Protein AF-A0A8C3ANF5-F1 (afdb_monomer_lite)

Structure (mmCIF, N/CA/C/O backbone):
data_AF-A0A8C3ANF5-F1
#
_entry.id   AF-A0A8C3ANF5-F1
#
loop_
_atom_site.group_PDB
_atom_site.id
_atom_site.type_symbol
_atom_site.label_atom_id
_atom_site.label_alt_id
_atom_site.label_comp_id
_atom_site.label_asym_id
_atom_site.label_entity_id
_atom_site.label_seq_id
_atom_site.pdbx_PDB_ins_code
_atom_site.Cartn_x
_atom_site.Cartn_y
_atom_site.Cartn_z
_atom_site.occupancy
_atom_site.B_iso_or_equiv
_atom_site.auth_seq_id
_atom_site.auth_comp_id
_atom_site.auth_asym_id
_atom_site.auth_atom_id
_atom_site.pdbx_PDB_model_num
ATOM 1 N N . MET A 1 1 ? 121.472 20.350 -189.461 1.00 56.19 1 MET A N 1
ATOM 2 C CA . MET A 1 1 ? 121.684 20.104 -188.014 1.00 56.19 1 MET A CA 1
ATOM 3 C C . MET A 1 1 ? 120.841 21.019 -187.116 1.00 56.19 1 MET A C 1
ATOM 5 O O . MET A 1 1 ? 120.462 20.575 -186.044 1.00 56.19 1 MET A O 1
ATOM 9 N N . GLU A 1 2 ? 120.463 22.236 -187.531 1.00 55.78 2 GLU A N 1
ATOM 10 C CA . GLU A 1 2 ? 119.740 23.195 -186.662 1.00 55.78 2 GLU A CA 1
ATOM 11 C C . GLU A 1 2 ? 118.331 22.768 -186.196 1.00 55.78 2 GLU A C 1
ATOM 13 O O . GLU A 1 2 ? 117.902 23.156 -185.111 1.00 55.78 2 GLU A O 1
ATOM 18 N N . LEU A 1 3 ? 117.608 21.946 -186.970 1.00 59.47 3 LEU A N 1
ATOM 19 C CA . LEU A 1 3 ? 116.256 21.494 -186.599 1.00 59.47 3 LEU A CA 1
ATOM 20 C C . LEU A 1 3 ? 116.240 20.600 -185.345 1.00 59.47 3 LEU A C 1
ATOM 22 O O . LEU A 1 3 ? 115.313 20.700 -184.546 1.00 59.47 3 LEU A O 1
ATOM 26 N N . SER A 1 4 ? 117.285 19.795 -185.121 1.00 59.31 4 SER A N 1
ATOM 27 C CA . SER A 1 4 ? 117.349 18.870 -183.977 1.00 59.31 4 SER A CA 1
ATOM 28 C C . SER A 1 4 ? 117.428 19.599 -182.632 1.00 59.31 4 SER A C 1
ATOM 30 O O . SER A 1 4 ? 116.865 19.135 -181.646 1.00 59.31 4 SER A O 1
ATOM 32 N N . VAL A 1 5 ? 118.092 20.760 -182.594 1.00 64.62 5 VAL A N 1
ATOM 33 C CA . VAL A 1 5 ? 118.236 21.573 -181.374 1.00 64.62 5 VAL A CA 1
ATOM 34 C C . VAL A 1 5 ? 116.909 22.243 -181.005 1.00 64.62 5 VAL A C 1
ATOM 36 O O . VAL A 1 5 ? 116.589 22.374 -179.826 1.00 64.62 5 VAL A O 1
ATOM 39 N N . ARG A 1 6 ? 116.095 22.626 -182.001 1.00 62.84 6 ARG A N 1
ATOM 40 C CA . ARG A 1 6 ? 114.767 23.216 -181.761 1.00 62.84 6 ARG A CA 1
ATOM 41 C C . ARG A 1 6 ? 113.741 22.197 -181.258 1.00 62.84 6 ARG A C 1
ATOM 43 O O . ARG A 1 6 ? 112.912 22.578 -180.439 1.00 62.84 6 ARG A O 1
ATOM 50 N N . CYS A 1 7 ? 113.808 20.937 -181.698 1.00 65.25 7 CYS A N 1
ATOM 51 C CA . CYS A 1 7 ? 112.965 19.865 -181.154 1.00 65.25 7 CYS A CA 1
ATOM 52 C C . CYS A 1 7 ? 113.294 19.589 -179.682 1.00 65.25 7 CYS A C 1
ATOM 54 O O . CYS A 1 7 ? 112.408 19.738 -178.844 1.00 65.25 7 CYS A O 1
ATOM 56 N N . ALA A 1 8 ? 114.569 19.343 -179.357 1.00 70.12 8 ALA A N 1
ATOM 57 C CA . ALA A 1 8 ? 114.999 19.086 -177.980 1.00 70.12 8 ALA A CA 1
ATOM 58 C C . ALA A 1 8 ? 114.620 20.231 -177.021 1.00 70.12 8 ALA A C 1
ATOM 60 O O . ALA A 1 8 ? 114.101 19.991 -175.940 1.00 70.12 8 ALA A O 1
ATOM 61 N N . HIS A 1 9 ? 114.785 21.496 -177.432 1.00 72.00 9 HIS A N 1
ATOM 62 C CA . HIS A 1 9 ? 114.394 22.647 -176.604 1.00 72.00 9 HIS A CA 1
ATOM 63 C C . HIS A 1 9 ? 112.866 22.828 -176.469 1.00 72.00 9 HIS A C 1
ATOM 65 O O . HIS A 1 9 ? 112.394 23.510 -175.556 1.00 72.00 9 HIS A O 1
ATOM 71 N N . GLY A 1 10 ? 112.086 22.241 -177.382 1.00 70.12 10 GLY A N 1
ATOM 72 C CA . GLY A 1 10 ? 110.632 22.135 -177.276 1.00 70.12 10 GLY A CA 1
ATOM 73 C C . GLY A 1 10 ? 110.209 21.059 -176.276 1.00 70.12 10 GLY A C 1
ATOM 74 O O . GLY A 1 10 ? 109.346 21.325 -175.444 1.00 70.12 10 GLY A O 1
ATOM 75 N N . GLU A 1 11 ? 110.854 19.893 -176.320 1.00 73.50 11 GLU A N 1
ATOM 76 C CA . GLU A 1 11 ? 110.636 18.759 -175.410 1.00 73.50 11 GLU A CA 1
ATOM 77 C C . GLU A 1 11 ? 110.994 19.133 -173.962 1.00 73.50 11 GLU A C 1
ATOM 79 O O . GLU A 1 11 ? 110.136 19.046 -173.087 1.00 73.50 11 GLU A O 1
ATOM 84 N N . ASP A 1 12 ? 112.175 19.719 -173.735 1.00 77.62 12 ASP A N 1
ATOM 85 C CA . ASP A 1 12 ? 112.632 20.256 -172.439 1.00 77.62 12 ASP A CA 1
ATOM 86 C C . ASP A 1 12 ? 111.627 21.245 -171.816 1.00 77.62 12 ASP A C 1
ATOM 88 O O . ASP A 1 12 ? 111.427 21.311 -170.602 1.00 77.62 12 ASP A O 1
ATOM 92 N N . ARG A 1 13 ? 110.992 22.067 -172.660 1.00 79.88 13 ARG A N 1
ATOM 93 C CA . ARG A 1 13 ? 109.982 23.045 -172.241 1.00 79.88 13 ARG A CA 1
ATOM 94 C C . ARG A 1 13 ? 108.633 22.382 -171.957 1.00 79.88 13 ARG A C 1
ATOM 96 O O . ARG A 1 13 ? 107.898 22.881 -171.107 1.00 79.88 13 ARG A O 1
ATOM 103 N N . LEU A 1 14 ? 108.309 21.290 -172.645 1.00 77.88 14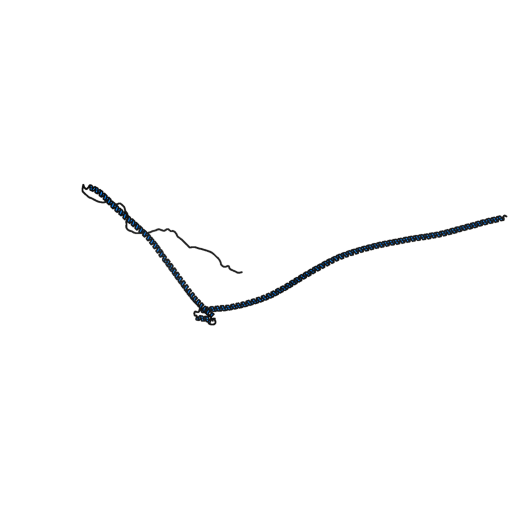 LEU A N 1
ATOM 104 C CA . LEU A 1 14 ? 107.085 20.519 -172.448 1.00 77.88 14 LEU A CA 1
ATOM 105 C C . LEU A 1 14 ? 107.170 19.698 -171.151 1.00 77.88 14 LEU A C 1
ATOM 107 O O . LEU A 1 14 ? 106.240 19.770 -170.352 1.00 77.88 14 LEU A O 1
ATOM 111 N N . GLU A 1 15 ? 108.306 19.051 -170.868 1.00 78.75 15 GLU A N 1
ATOM 112 C CA . GLU A 1 15 ? 108.556 18.376 -169.583 1.00 78.75 15 GLU A CA 1
ATOM 113 C C . GLU A 1 15 ? 108.489 19.353 -168.403 1.00 78.75 15 GLU A C 1
ATOM 115 O O . GLU A 1 15 ? 107.783 19.097 -167.429 1.00 78.75 15 GLU A O 1
ATOM 120 N N . ARG A 1 16 ? 109.139 20.525 -168.490 1.00 79.25 16 ARG A N 1
ATOM 121 C CA . ARG A 1 16 ? 109.048 21.549 -167.428 1.00 79.25 16 ARG A CA 1
ATOM 122 C C . ARG A 1 16 ? 107.612 22.023 -167.193 1.00 79.25 16 ARG A C 1
ATOM 124 O O . ARG A 1 16 ? 107.227 22.233 -166.044 1.00 79.25 16 ARG A O 1
ATOM 131 N N . LEU A 1 17 ? 106.815 22.174 -168.254 1.00 79.00 17 LEU A N 1
ATOM 132 C CA . LEU A 1 17 ? 105.393 22.514 -168.140 1.00 79.00 17 LEU A CA 1
ATOM 133 C C . LEU A 1 17 ? 104.558 21.354 -167.575 1.00 79.00 17 LEU A C 1
ATOM 135 O O . LEU A 1 17 ? 103.615 21.612 -166.834 1.00 79.00 17 LEU A O 1
ATOM 139 N N . GLN A 1 18 ? 104.906 20.096 -167.861 1.00 79.19 18 GLN A N 1
ATOM 140 C CA . GLN A 1 18 ? 104.277 18.926 -167.241 1.00 79.19 18 GLN A CA 1
ATOM 141 C C . GLN A 1 18 ? 104.601 18.827 -165.748 1.00 79.19 18 GLN A C 1
ATOM 143 O O . GLN A 1 18 ? 103.682 18.637 -164.958 1.00 79.19 18 GLN A O 1
ATOM 148 N N . VAL A 1 19 ? 105.853 19.038 -165.332 1.00 83.44 19 VAL A N 1
ATOM 149 C CA . VAL A 1 19 ? 106.221 19.079 -163.904 1.00 83.44 19 VAL A CA 1
ATOM 150 C C . VAL A 1 19 ? 105.472 20.207 -163.189 1.00 83.44 19 VAL A C 1
ATOM 152 O O . VAL A 1 19 ? 104.836 19.960 -162.171 1.00 83.44 19 VAL A O 1
ATOM 155 N N . GLN A 1 20 ? 105.427 21.416 -163.764 1.00 81.56 20 GLN A N 1
ATOM 156 C CA . GLN A 1 20 ? 104.630 22.520 -163.212 1.00 81.56 20 GLN A CA 1
ATOM 157 C C . GLN A 1 20 ? 103.124 22.205 -163.157 1.00 81.56 20 GLN A C 1
ATOM 159 O O . GLN A 1 20 ? 102.442 22.622 -162.219 1.00 81.56 20 GLN A O 1
ATOM 164 N N . LEU A 1 21 ? 102.586 21.460 -164.127 1.00 83.81 21 LEU A N 1
ATOM 165 C CA . LEU A 1 21 ? 101.193 21.010 -164.118 1.00 83.81 21 LEU A CA 1
ATOM 166 C C . LEU A 1 21 ? 100.930 19.983 -163.004 1.00 83.81 21 LEU A C 1
ATOM 168 O O . LEU A 1 21 ? 99.916 20.084 -162.318 1.00 83.81 21 LEU A O 1
ATOM 172 N N . GLU A 1 22 ? 101.824 19.017 -162.792 1.00 84.69 22 GLU A N 1
ATOM 173 C CA . GLU A 1 22 ? 101.679 18.029 -161.716 1.00 84.69 22 GLU A CA 1
ATOM 174 C C . GLU A 1 22 ? 101.904 18.641 -160.328 1.00 84.69 22 GLU A C 1
ATOM 176 O O . GLU A 1 22 ? 101.149 18.343 -159.404 1.00 84.69 22 GLU A O 1
ATOM 181 N N . ASP A 1 23 ? 102.854 19.564 -160.171 1.00 84.88 23 ASP A N 1
ATOM 182 C CA . ASP A 1 23 ? 103.065 20.278 -158.908 1.00 84.88 23 ASP A CA 1
ATOM 183 C C . ASP A 1 23 ? 101.889 21.209 -158.576 1.00 84.88 23 ASP A C 1
ATOM 185 O O . ASP A 1 23 ? 101.483 21.301 -157.418 1.00 84.88 23 ASP A O 1
ATOM 189 N N . THR A 1 24 ? 101.267 21.852 -159.573 1.00 83.50 24 THR A N 1
ATOM 190 C CA . THR A 1 24 ? 100.047 22.652 -159.348 1.00 83.50 24 THR A CA 1
ATOM 191 C C . THR A 1 24 ? 98.808 21.792 -159.090 1.00 83.50 24 THR A C 1
ATOM 193 O O . THR A 1 24 ? 97.975 22.182 -158.269 1.00 83.50 24 THR A O 1
ATOM 196 N N . LYS A 1 25 ? 98.688 20.602 -159.702 1.00 84.81 25 LYS A N 1
ATOM 197 C CA . LYS A 1 25 ? 97.658 19.607 -159.341 1.00 84.81 25 LYS A CA 1
ATOM 198 C C . LYS A 1 25 ? 97.822 19.127 -157.901 1.00 84.81 25 LYS A C 1
ATOM 200 O O . LYS A 1 25 ? 96.850 19.198 -157.152 1.00 84.81 25 LYS A O 1
ATOM 205 N N . LYS A 1 26 ? 99.039 18.742 -157.498 1.00 86.81 26 LYS A N 1
ATOM 206 C CA . LYS A 1 26 ? 99.362 18.342 -156.120 1.00 86.81 26 LYS A CA 1
ATOM 207 C C . LYS A 1 26 ? 99.099 19.466 -155.131 1.00 86.81 26 LYS A C 1
ATOM 209 O O . LYS A 1 26 ? 98.383 19.251 -154.170 1.00 86.81 26 LYS A O 1
ATOM 214 N N . ALA A 1 27 ? 99.579 20.685 -155.386 1.00 86.00 27 ALA A N 1
ATOM 215 C CA . ALA A 1 27 ? 99.330 21.831 -154.508 1.00 86.00 27 ALA A CA 1
ATOM 216 C C . ALA A 1 27 ? 97.828 22.144 -154.354 1.00 86.00 27 ALA A C 1
ATOM 218 O O . ALA A 1 27 ? 97.378 22.532 -153.274 1.00 86.00 27 ALA A O 1
ATOM 219 N N . ARG A 1 28 ? 97.036 21.944 -155.417 1.00 87.69 28 ARG A N 1
ATOM 220 C CA . ARG A 1 28 ? 95.570 22.026 -155.379 1.00 87.69 28 ARG A CA 1
ATOM 221 C C . ARG A 1 28 ? 94.959 20.883 -154.562 1.00 87.69 28 ARG A C 1
ATOM 223 O O . ARG A 1 28 ? 94.043 21.145 -153.791 1.00 87.69 28 ARG A O 1
ATOM 230 N N . GLU A 1 29 ? 95.426 19.651 -154.730 1.00 86.88 29 GLU A N 1
ATOM 231 C CA . GLU A 1 29 ? 94.968 18.478 -153.971 1.00 86.88 29 GLU A CA 1
ATOM 232 C C . GLU A 1 29 ? 95.288 18.627 -152.479 1.00 86.88 29 GLU A C 1
ATOM 234 O O . GLU A 1 29 ? 94.365 18.602 -151.675 1.00 86.88 29 GLU A O 1
ATOM 239 N N . ASP A 1 30 ? 96.523 18.977 -152.125 1.00 85.31 30 ASP A N 1
ATOM 240 C CA . ASP A 1 30 ? 96.958 19.391 -150.786 1.00 85.31 30 ASP A CA 1
ATOM 241 C C . ASP A 1 30 ? 96.061 20.482 -150.176 1.00 85.31 30 ASP A C 1
ATOM 243 O O . ASP A 1 30 ? 95.726 20.441 -148.991 1.00 85.31 30 ASP A O 1
ATOM 247 N N . ALA A 1 31 ? 95.701 21.504 -150.960 1.00 85.06 31 ALA A N 1
ATOM 248 C CA . ALA A 1 31 ? 94.830 22.585 -150.506 1.00 85.06 31 ALA A CA 1
ATOM 249 C C . ALA A 1 31 ? 93.384 22.105 -150.294 1.00 85.06 31 ALA A C 1
ATOM 251 O O . ALA A 1 31 ? 92.736 22.528 -149.335 1.00 85.06 31 ALA A O 1
ATOM 252 N N . TYR A 1 32 ? 92.891 21.198 -151.143 1.00 87.19 32 TYR A N 1
ATOM 253 C CA . TYR A 1 32 ? 91.593 20.547 -150.974 1.00 87.19 32 TYR A CA 1
ATOM 254 C C . TYR A 1 32 ? 91.574 19.613 -149.763 1.00 87.19 32 TYR A C 1
ATOM 256 O O . TYR A 1 32 ? 90.616 19.661 -148.996 1.00 87.19 32 TYR A O 1
ATOM 264 N N . GLU A 1 33 ? 92.621 18.820 -149.535 1.00 85.75 33 GLU A N 1
ATOM 265 C CA . GLU A 1 33 ? 92.758 17.974 -148.348 1.00 85.75 33 GLU A CA 1
ATOM 266 C C . GLU A 1 33 ? 92.815 18.821 -147.077 1.00 85.75 33 GLU A C 1
ATOM 268 O O . GLU A 1 33 ? 92.056 18.563 -146.147 1.00 85.75 33 GLU A O 1
ATOM 273 N N . LYS A 1 34 ? 93.608 19.901 -147.052 1.00 86.12 34 LYS A N 1
ATOM 274 C CA . LYS A 1 34 ? 93.658 20.846 -145.919 1.00 86.12 34 LYS A CA 1
ATOM 275 C C . LYS A 1 34 ? 92.308 21.527 -145.678 1.00 86.12 34 LYS A C 1
ATOM 277 O O . LYS A 1 34 ? 91.899 21.663 -144.526 1.00 86.12 34 LYS A O 1
ATOM 282 N N . TYR A 1 35 ? 91.582 21.908 -146.732 1.00 87.69 35 TYR A N 1
ATOM 283 C CA . TYR A 1 35 ? 90.226 22.454 -146.613 1.00 87.69 35 TYR A CA 1
ATOM 284 C C . TYR A 1 35 ? 89.230 21.415 -146.075 1.00 87.69 35 TYR A C 1
ATOM 286 O O . TYR A 1 35 ? 88.458 21.717 -145.167 1.00 87.69 35 TYR A O 1
ATOM 294 N N . MET A 1 36 ? 89.258 20.186 -146.595 1.00 87.19 36 MET A N 1
ATOM 295 C CA . MET A 1 36 ? 88.359 19.108 -146.178 1.00 87.19 36 MET A CA 1
ATOM 296 C C . MET A 1 36 ? 88.659 18.621 -144.758 1.00 87.19 36 MET A C 1
ATOM 298 O O . MET A 1 36 ? 87.718 18.419 -143.995 1.00 87.19 36 MET A O 1
ATOM 302 N N . ALA A 1 37 ? 89.932 18.514 -144.372 1.00 85.94 37 ALA A N 1
ATOM 303 C CA . ALA A 1 37 ? 90.365 18.215 -143.011 1.00 85.94 37 ALA A CA 1
ATOM 304 C C . ALA A 1 37 ? 89.957 19.336 -142.046 1.00 85.94 37 ALA A C 1
ATOM 306 O O . ALA A 1 37 ? 89.264 19.069 -141.074 1.00 85.94 37 ALA A O 1
ATOM 307 N N . SER A 1 38 ? 90.247 20.604 -142.367 1.00 87.12 38 SER A N 1
ATOM 308 C CA . SER A 1 38 ? 89.811 21.752 -141.556 1.00 87.12 38 SER A CA 1
ATOM 309 C C . SER A 1 38 ? 88.286 21.812 -141.402 1.00 87.12 38 SER A C 1
ATOM 311 O O . SER A 1 38 ? 87.778 22.097 -140.317 1.00 87.12 38 SER A O 1
ATOM 313 N N . ARG A 1 39 ? 87.533 21.490 -142.461 1.00 88.12 39 ARG A N 1
ATOM 314 C CA . ARG A 1 39 ? 86.069 21.405 -142.425 1.00 88.12 39 ARG A CA 1
ATOM 315 C C . ARG A 1 39 ? 85.577 20.222 -141.585 1.00 88.12 39 ARG A C 1
ATOM 317 O O . ARG A 1 39 ? 84.603 20.379 -140.850 1.00 88.12 39 ARG A O 1
ATOM 324 N N . PHE A 1 40 ? 86.234 19.067 -141.672 1.00 88.88 40 PHE A N 1
ATOM 325 C CA . PHE A 1 40 ? 85.926 17.884 -140.869 1.00 88.88 40 PHE A CA 1
ATOM 326 C C . PHE A 1 40 ? 86.220 18.121 -139.385 1.00 88.88 40 PHE A C 1
ATOM 328 O O . PHE A 1 40 ? 85.332 17.917 -138.563 1.00 88.88 40 PHE A O 1
ATOM 335 N N . ASP A 1 41 ? 87.403 18.636 -139.049 1.00 87.81 41 ASP A N 1
ATOM 336 C CA . ASP A 1 41 ? 87.801 18.988 -137.683 1.00 87.81 41 ASP A CA 1
ATOM 337 C C . ASP A 1 41 ? 86.896 20.068 -137.096 1.00 87.81 41 ASP A C 1
ATOM 339 O O . ASP A 1 41 ? 86.499 19.974 -135.936 1.00 87.81 41 ASP A O 1
ATOM 343 N N . ARG A 1 42 ? 86.486 21.059 -137.900 1.00 86.38 42 ARG A N 1
ATOM 344 C CA . ARG A 1 42 ? 85.510 22.064 -137.473 1.00 86.38 42 ARG A CA 1
ATOM 345 C C . ARG A 1 42 ? 84.158 21.435 -137.143 1.00 86.38 42 ARG A C 1
ATOM 347 O O . ARG A 1 42 ? 83.659 21.663 -136.045 1.00 86.38 42 ARG A O 1
ATOM 354 N N . TYR A 1 43 ? 83.572 20.634 -138.038 1.00 87.81 43 TYR A N 1
ATOM 355 C CA . TYR A 1 43 ? 82.297 19.972 -137.741 1.00 87.81 43 TYR A CA 1
ATOM 356 C C . TYR A 1 43 ? 82.420 19.013 -136.556 1.00 87.81 43 TYR A C 1
ATOM 358 O O . TYR A 1 43 ? 81.560 19.026 -135.681 1.00 87.81 43 TYR A O 1
ATOM 366 N N . LYS A 1 44 ? 83.492 18.218 -136.483 1.00 91.88 44 LYS A N 1
ATOM 367 C CA . LYS A 1 44 ? 83.770 17.320 -135.359 1.00 91.88 44 LYS A CA 1
ATOM 368 C C . LYS A 1 44 ? 83.864 18.098 -134.046 1.00 91.88 44 LYS A C 1
ATOM 370 O O . LYS A 1 44 ? 83.192 17.733 -133.092 1.00 91.88 44 LYS A O 1
ATOM 375 N N . SER A 1 45 ? 84.608 19.202 -134.013 1.00 91.56 45 SER A N 1
ATOM 376 C CA . SER A 1 45 ? 84.712 20.073 -132.840 1.00 91.56 45 SER A CA 1
ATOM 377 C C . SER A 1 45 ? 83.369 20.715 -132.477 1.00 91.56 45 SER A C 1
ATOM 379 O O . SER A 1 45 ? 83.043 20.797 -131.296 1.00 91.56 45 SER A O 1
ATOM 381 N N . GLU A 1 46 ? 82.559 21.141 -133.451 1.00 90.50 46 GLU A N 1
ATOM 382 C CA . GLU A 1 46 ? 81.204 21.662 -133.213 1.00 90.50 46 GLU A CA 1
ATOM 383 C C . GLU A 1 46 ? 80.265 20.576 -132.644 1.00 90.50 46 GLU A C 1
ATOM 385 O O . GLU A 1 46 ? 79.533 20.848 -131.693 1.00 90.50 46 GLU A O 1
ATOM 390 N N . TYR A 1 47 ? 80.311 19.339 -133.156 1.00 92.06 47 TYR A N 1
ATOM 391 C CA . TYR A 1 47 ? 79.533 18.206 -132.633 1.00 92.06 47 TYR A CA 1
ATOM 392 C C . TYR A 1 47 ? 80.002 17.757 -131.247 1.00 92.06 47 TYR A C 1
ATOM 394 O O . TYR A 1 47 ? 79.173 17.560 -130.364 1.00 92.06 47 TYR A O 1
ATOM 402 N N . GLU A 1 48 ? 81.309 17.636 -131.016 1.00 93.25 48 GLU A N 1
ATOM 403 C CA . GLU A 1 48 ? 81.850 17.322 -129.693 1.00 93.25 48 GLU A CA 1
ATOM 404 C C . GLU A 1 48 ? 81.556 18.429 -128.678 1.00 93.25 48 GLU A C 1
ATOM 406 O O . GLU A 1 48 ? 81.337 18.132 -127.510 1.00 93.25 48 GLU A O 1
ATOM 411 N N . THR A 1 49 ? 81.551 19.698 -129.094 1.00 93.50 49 THR A N 1
ATOM 412 C CA . THR A 1 49 ? 81.231 20.818 -128.197 1.00 93.50 49 THR A CA 1
ATOM 413 C C . THR A 1 49 ? 79.756 20.805 -127.824 1.00 93.50 49 THR A C 1
ATOM 415 O O . THR A 1 49 ? 79.461 20.864 -126.637 1.00 93.50 49 THR A O 1
ATOM 418 N N . LYS A 1 50 ? 78.847 20.572 -128.781 1.00 94.19 50 LYS A N 1
ATOM 419 C CA . LYS A 1 50 ? 77.423 20.334 -128.487 1.00 94.19 50 LYS A CA 1
ATOM 420 C C . LYS A 1 50 ? 77.214 19.124 -127.579 1.00 94.19 50 LYS A C 1
ATOM 422 O O . LYS A 1 50 ? 76.489 19.225 -126.603 1.00 94.19 50 LYS A O 1
ATOM 427 N N . LEU A 1 51 ? 77.896 18.006 -127.837 1.00 93.62 51 LEU A N 1
ATOM 428 C CA . LEU A 1 51 ? 77.802 16.813 -126.991 1.00 93.62 51 LEU A CA 1
ATOM 429 C C . LEU A 1 51 ? 78.341 17.076 -125.573 1.00 93.62 51 LEU A C 1
ATOM 431 O O . LEU A 1 51 ? 77.755 16.614 -124.599 1.00 93.62 51 LEU A O 1
ATOM 435 N N . ARG A 1 52 ? 79.428 17.847 -125.436 1.00 94.19 52 ARG A N 1
ATOM 436 C CA . ARG A 1 52 ? 79.949 18.306 -124.137 1.00 94.19 52 ARG A CA 1
ATOM 437 C C . ARG A 1 52 ? 78.942 19.216 -123.425 1.00 94.19 52 ARG A C 1
ATOM 439 O O . ARG A 1 52 ? 78.675 18.994 -122.250 1.00 94.19 52 ARG A O 1
ATOM 446 N N . GLU A 1 53 ? 78.344 20.180 -124.123 1.00 95.06 53 GLU A N 1
ATOM 447 C CA . GLU A 1 53 ? 77.292 21.059 -123.592 1.00 95.06 53 GLU A CA 1
ATOM 448 C C . GLU A 1 53 ? 76.039 20.274 -123.174 1.00 95.06 53 GLU A C 1
ATOM 450 O O . GLU A 1 53 ? 75.485 20.529 -122.110 1.00 95.06 53 GLU A O 1
ATOM 455 N N . GLU A 1 54 ? 75.591 19.296 -123.961 1.00 95.12 54 GLU A N 1
ATOM 456 C CA . GLU A 1 54 ? 74.462 18.419 -123.628 1.00 95.12 54 GLU A CA 1
ATOM 457 C C . GLU A 1 54 ? 74.762 17.553 -122.398 1.00 95.12 54 GLU A C 1
ATOM 459 O O . GLU A 1 54 ? 73.933 17.476 -121.490 1.00 95.12 54 GLU A O 1
ATOM 464 N N . LEU A 1 55 ? 75.960 16.963 -122.311 1.00 94.69 55 LEU A N 1
ATOM 465 C CA . LEU A 1 55 ? 76.392 16.188 -121.145 1.00 94.69 55 LEU A CA 1
ATOM 466 C C . LEU A 1 55 ? 76.510 17.051 -119.881 1.00 94.69 55 LEU A C 1
ATOM 468 O O . LEU A 1 55 ? 76.076 16.611 -118.818 1.00 94.69 55 LEU A O 1
ATOM 472 N N . GLU A 1 56 ? 77.033 18.276 -119.974 1.00 94.75 56 GLU A N 1
ATOM 473 C CA . GLU A 1 56 ? 77.065 19.216 -118.844 1.00 94.75 56 GLU A CA 1
ATOM 474 C C . GLU A 1 56 ? 75.662 19.703 -118.458 1.00 94.75 56 GLU A C 1
ATOM 476 O O . GLU A 1 56 ? 75.330 19.745 -117.276 1.00 94.75 56 GLU A O 1
ATOM 481 N N . ASN A 1 57 ? 74.781 19.972 -119.425 1.00 96.12 57 ASN A N 1
ATOM 482 C CA . ASN A 1 57 ? 73.380 20.299 -119.154 1.00 96.12 57 ASN A CA 1
ATOM 483 C C . ASN A 1 57 ? 72.643 19.145 -118.450 1.00 96.12 57 ASN A C 1
ATOM 485 O O . ASN A 1 57 ? 71.851 19.391 -117.540 1.00 96.12 57 ASN A O 1
ATOM 489 N N . ILE A 1 58 ? 72.904 17.891 -118.836 1.00 95.25 58 ILE A N 1
ATOM 490 C CA . ILE A 1 58 ? 72.364 16.704 -118.156 1.00 95.25 58 ILE A CA 1
ATOM 491 C C . ILE A 1 58 ? 72.944 16.590 -116.741 1.00 95.25 58 ILE A C 1
ATOM 493 O O . ILE A 1 58 ? 72.178 16.396 -115.796 1.00 95.25 58 ILE A O 1
ATOM 497 N N . ARG A 1 59 ? 74.263 16.756 -116.566 1.00 96.06 59 ARG A N 1
ATOM 498 C CA . ARG A 1 59 ? 74.928 16.742 -115.248 1.00 96.06 59 ARG A CA 1
ATOM 499 C C . ARG A 1 59 ? 74.343 17.793 -114.310 1.00 96.06 59 ARG A C 1
ATOM 501 O O . ARG A 1 59 ? 73.955 17.439 -113.202 1.00 96.06 59 ARG A O 1
ATOM 508 N N . LEU A 1 60 ? 74.214 19.040 -114.768 1.00 95.88 60 LEU A N 1
ATOM 509 C CA . LEU A 1 60 ? 73.677 20.157 -113.987 1.00 95.88 60 LEU A CA 1
ATOM 510 C C . LEU A 1 60 ? 72.206 19.956 -113.607 1.00 95.88 60 LEU A C 1
ATOM 512 O O . LEU A 1 60 ? 71.839 20.199 -112.458 1.00 95.88 60 LEU A O 1
ATOM 516 N N . LYS A 1 61 ? 71.366 19.473 -114.533 1.00 96.50 61 LYS A N 1
ATOM 517 C CA . LYS A 1 61 ? 69.968 19.122 -114.224 1.00 96.50 61 LYS A CA 1
ATOM 518 C C . LYS A 1 61 ? 69.895 17.989 -113.207 1.00 96.50 61 LYS A C 1
ATOM 520 O O . LYS A 1 61 ? 69.215 18.130 -112.200 1.00 96.50 61 LYS A O 1
ATOM 525 N N . THR A 1 62 ? 70.673 16.926 -113.405 1.00 95.44 62 THR A N 1
ATOM 526 C CA . THR A 1 62 ? 70.719 15.781 -112.484 1.00 95.44 62 THR A CA 1
ATOM 527 C C . THR A 1 62 ? 71.212 16.200 -111.095 1.00 95.44 62 THR A C 1
ATOM 529 O O . THR A 1 62 ? 70.630 15.785 -110.099 1.00 95.44 62 THR A O 1
ATOM 532 N N . SER A 1 63 ? 72.228 17.067 -110.985 1.00 96.12 63 SER A N 1
ATOM 533 C CA . SER A 1 63 ? 72.673 17.584 -109.683 1.00 96.12 63 SER A CA 1
ATOM 534 C C . SER A 1 63 ? 71.621 18.476 -109.021 1.00 96.12 63 SER A C 1
ATOM 536 O O . SER A 1 63 ? 71.377 18.332 -107.829 1.00 96.12 63 SER A O 1
ATOM 538 N N . GLN A 1 64 ? 70.937 19.338 -109.784 1.00 96.44 64 GLN A N 1
ATOM 539 C CA . GLN A 1 64 ? 69.837 20.159 -109.263 1.00 96.44 64 GLN A CA 1
ATOM 540 C C . GLN A 1 64 ? 68.653 19.299 -108.797 1.00 96.44 64 GLN A C 1
ATOM 542 O O . GLN A 1 64 ? 68.065 19.576 -107.754 1.00 96.44 64 GLN A O 1
ATOM 547 N N . GLU A 1 65 ? 68.311 18.242 -109.533 1.00 96.50 65 GLU A N 1
ATOM 548 C CA . GLU A 1 65 ? 67.291 17.263 -109.149 1.00 96.50 65 GLU A CA 1
ATOM 549 C C . GLU A 1 65 ? 67.694 16.506 -107.878 1.00 96.50 65 GLU A C 1
ATOM 551 O O . GLU A 1 65 ? 66.886 16.416 -106.956 1.00 96.50 65 GLU A O 1
ATOM 556 N N . ILE A 1 66 ? 68.948 16.052 -107.767 1.00 96.25 66 ILE A N 1
ATOM 557 C CA . ILE A 1 66 ? 69.487 15.432 -106.546 1.00 96.25 66 ILE A CA 1
ATOM 558 C C . ILE A 1 66 ? 69.410 16.402 -105.359 1.00 96.25 66 ILE A C 1
ATOM 560 O O . ILE A 1 66 ? 68.892 16.025 -104.309 1.00 96.25 66 ILE A O 1
ATOM 564 N N . ASP A 1 67 ? 69.848 17.653 -105.511 1.00 96.25 67 ASP A N 1
ATOM 565 C CA . ASP A 1 67 ? 69.789 18.668 -104.451 1.00 96.25 67 ASP A CA 1
ATOM 566 C C . ASP A 1 67 ? 68.345 18.983 -104.033 1.00 96.25 67 ASP A C 1
ATOM 568 O O . ASP A 1 67 ? 68.052 19.153 -102.846 1.00 96.25 67 ASP A O 1
ATOM 572 N N . ASN A 1 68 ? 67.419 19.029 -104.995 1.00 96.88 68 ASN A N 1
ATOM 573 C CA . ASN A 1 68 ? 65.995 19.241 -104.747 1.00 96.88 68 ASN A CA 1
ATOM 574 C C . ASN A 1 68 ? 65.353 18.036 -104.042 1.00 96.88 68 ASN A C 1
ATOM 576 O O . ASN A 1 68 ? 64.588 18.232 -103.096 1.00 96.88 68 ASN A O 1
ATOM 580 N N . LEU A 1 69 ? 65.697 16.803 -104.424 1.00 96.06 69 LEU A N 1
ATOM 581 C CA . LEU A 1 69 ? 65.272 15.580 -103.735 1.00 96.06 69 LEU A CA 1
ATOM 582 C C . LEU A 1 69 ? 65.843 15.516 -102.312 1.00 96.06 69 LEU A C 1
ATOM 584 O O . LEU A 1 69 ? 65.111 15.239 -101.365 1.00 96.06 69 LEU A O 1
ATOM 588 N N . GLN A 1 70 ? 67.117 15.862 -102.117 1.00 96.75 70 GLN A N 1
ATOM 589 C CA . GLN A 1 70 ? 67.728 15.942 -100.788 1.00 96.75 70 GLN A CA 1
ATOM 590 C C . GLN A 1 70 ? 67.119 17.052 -99.923 1.00 96.75 70 GLN A C 1
ATOM 592 O O . GLN A 1 70 ? 67.020 16.893 -98.706 1.00 96.75 70 GLN A O 1
ATOM 597 N N . ARG A 1 71 ? 66.743 18.201 -100.501 1.00 96.75 71 ARG A N 1
ATOM 598 C CA . ARG A 1 71 ? 66.078 19.290 -99.767 1.00 96.75 71 ARG A CA 1
ATOM 599 C C . ARG A 1 71 ? 64.657 18.896 -99.375 1.00 96.75 71 ARG A C 1
ATOM 601 O O . ARG A 1 71 ? 64.330 18.948 -98.197 1.00 96.75 71 ARG A O 1
ATOM 608 N N . THR A 1 72 ? 63.850 18.428 -100.326 1.00 96.62 72 THR A N 1
ATOM 609 C CA . THR A 1 72 ? 62.467 17.992 -100.064 1.00 96.62 72 THR A CA 1
ATOM 610 C C . THR A 1 72 ? 62.414 16.818 -99.088 1.00 96.62 72 THR A C 1
ATOM 612 O O . THR A 1 72 ? 61.611 16.848 -98.161 1.00 96.62 72 THR A O 1
ATOM 615 N N . SER A 1 73 ? 63.312 15.836 -99.212 1.00 95.31 73 SER A N 1
ATOM 616 C CA . SER A 1 73 ? 63.437 14.734 -98.253 1.00 95.31 73 SER A CA 1
ATOM 617 C C . SER A 1 73 ? 63.793 15.231 -96.844 1.00 95.31 73 SER A C 1
ATOM 619 O O . SER A 1 73 ? 63.115 14.850 -95.891 1.00 95.31 73 SER A O 1
ATOM 621 N N . ARG A 1 74 ? 64.772 16.141 -96.698 1.00 97.06 74 ARG A N 1
ATOM 622 C CA . ARG A 1 74 ? 65.091 16.773 -95.401 1.00 97.06 74 ARG A CA 1
ATOM 623 C C . ARG A 1 74 ? 63.901 17.530 -94.818 1.00 97.06 74 ARG A C 1
ATOM 625 O O . ARG A 1 74 ? 63.546 17.285 -93.672 1.00 97.06 74 ARG A O 1
ATOM 632 N N . GLU A 1 75 ? 63.240 18.379 -95.602 1.00 96.62 75 GLU A N 1
ATOM 633 C CA . GLU A 1 75 ? 62.059 19.120 -95.146 1.00 96.62 75 GLU A CA 1
ATOM 634 C C . GLU A 1 75 ? 60.911 18.193 -94.719 1.00 96.62 75 GLU A C 1
ATOM 636 O O . GLU A 1 75 ? 60.204 18.495 -93.758 1.00 96.62 75 GLU A O 1
ATOM 641 N N . MET A 1 76 ? 60.705 17.069 -95.415 1.00 96.19 76 MET A N 1
ATOM 642 C CA . MET A 1 76 ? 59.709 16.067 -95.029 1.00 96.19 76 MET A CA 1
ATOM 643 C C . MET A 1 76 ? 60.066 15.418 -93.691 1.00 96.19 76 MET A C 1
ATOM 645 O O . MET A 1 76 ? 59.222 15.415 -92.796 1.00 96.19 76 MET A O 1
ATOM 649 N N . TYR A 1 77 ? 61.316 14.982 -93.498 1.00 97.06 77 TYR A N 1
ATOM 650 C CA . TYR A 1 77 ? 61.769 14.463 -92.205 1.00 97.06 77 TYR A CA 1
ATOM 651 C C . TYR A 1 77 ? 61.714 15.518 -91.089 1.00 97.06 77 TYR A C 1
ATOM 653 O O . TYR A 1 77 ? 61.396 15.181 -89.954 1.00 97.06 77 TYR A O 1
ATOM 661 N N . GLU A 1 78 ? 61.981 16.795 -91.367 1.00 96.75 78 GLU A N 1
ATOM 662 C CA . GLU A 1 78 ? 61.880 17.885 -90.384 1.00 96.75 78 GLU A CA 1
ATOM 663 C C . GLU A 1 78 ? 60.429 18.242 -90.027 1.00 96.75 78 GLU A C 1
ATOM 665 O O . GLU A 1 78 ? 60.148 18.623 -88.888 1.00 96.75 78 GLU A O 1
ATOM 670 N N . ARG A 1 79 ? 59.491 18.132 -90.978 1.00 97.25 79 ARG A N 1
ATOM 671 C CA . ARG A 1 79 ? 58.045 18.227 -90.712 1.00 97.25 79 ARG A CA 1
ATOM 672 C C . ARG A 1 79 ? 57.586 17.039 -89.870 1.00 97.25 79 ARG A C 1
ATOM 674 O O . ARG A 1 79 ? 56.969 17.242 -88.833 1.00 97.25 79 ARG A O 1
ATOM 681 N N . GLU A 1 80 ? 57.953 15.820 -90.255 1.00 96.44 80 GLU A N 1
ATOM 682 C CA . GLU A 1 80 ? 57.605 14.599 -89.524 1.00 96.44 80 GLU A CA 1
ATOM 683 C C . GLU A 1 80 ? 58.176 14.599 -88.098 1.00 96.44 80 GLU A C 1
ATOM 685 O O . GLU A 1 80 ? 57.438 14.375 -87.144 1.00 96.44 80 GLU A O 1
ATOM 690 N N . ASN A 1 81 ? 59.449 14.963 -87.912 1.00 96.06 81 ASN A N 1
ATOM 691 C CA . ASN A 1 81 ? 60.056 15.082 -86.583 1.00 96.06 81 ASN A CA 1
ATOM 692 C C . ASN A 1 81 ? 59.374 16.144 -85.705 1.00 96.06 81 ASN A C 1
ATOM 694 O O . ASN A 1 81 ? 59.297 15.956 -84.491 1.00 96.06 81 ASN A O 1
ATOM 698 N N . ARG A 1 82 ? 58.879 17.250 -86.280 1.00 97.19 82 ARG A N 1
ATOM 699 C CA . ARG A 1 82 ? 58.072 18.230 -85.533 1.00 97.19 82 ARG A CA 1
ATOM 700 C C . ARG A 1 82 ? 56.716 17.649 -85.149 1.00 97.19 82 ARG A C 1
ATOM 702 O O . ARG A 1 82 ? 56.406 17.632 -83.963 1.00 97.19 82 ARG A O 1
ATOM 709 N N . ASN A 1 83 ? 55.993 17.065 -86.103 1.00 97.44 83 ASN A N 1
ATOM 710 C CA . ASN A 1 83 ? 54.701 16.421 -85.859 1.00 97.44 83 ASN A CA 1
ATOM 711 C C . ASN A 1 83 ? 54.800 15.324 -84.779 1.00 97.44 83 ASN A C 1
ATOM 713 O O . ASN A 1 83 ? 53.946 15.247 -83.902 1.00 97.44 83 ASN A O 1
ATOM 717 N N . LEU A 1 84 ? 55.857 14.502 -84.798 1.00 97.00 84 LEU A N 1
ATOM 718 C CA . LEU A 1 84 ? 56.104 13.462 -83.792 1.00 97.00 84 LEU A CA 1
ATOM 719 C C . LEU A 1 84 ? 56.426 14.043 -82.407 1.00 97.00 84 LEU A C 1
ATOM 721 O O . LEU A 1 84 ? 55.972 13.500 -81.399 1.00 97.00 84 LEU A O 1
ATOM 725 N N . ARG A 1 85 ? 57.177 15.151 -82.332 1.00 97.50 85 ARG A N 1
ATOM 726 C CA . ARG A 1 85 ? 57.443 15.854 -81.064 1.00 97.50 85 ARG A CA 1
ATOM 727 C C . ARG A 1 85 ? 56.165 16.456 -80.493 1.00 97.50 85 ARG A C 1
ATOM 729 O O . ARG A 1 85 ? 55.862 16.184 -79.339 1.00 97.50 85 ARG A O 1
ATOM 736 N N . GLU A 1 86 ? 55.398 17.174 -81.310 1.00 97.19 86 GLU A N 1
ATOM 737 C CA . GLU A 1 86 ? 54.108 17.765 -80.935 1.00 97.19 86 GLU A CA 1
ATOM 738 C C . GLU A 1 86 ? 53.102 16.689 -80.498 1.00 97.19 86 GLU A C 1
ATOM 740 O O . GLU A 1 86 ? 52.477 16.825 -79.450 1.00 97.19 86 GLU A O 1
ATOM 745 N N . ALA A 1 87 ? 52.999 15.570 -81.223 1.00 97.56 87 ALA A N 1
ATOM 746 C CA . ALA A 1 87 ? 52.166 14.433 -80.829 1.00 97.56 87 ALA A CA 1
ATOM 747 C C . ALA A 1 87 ? 52.602 13.828 -79.483 1.00 97.56 87 ALA A C 1
ATOM 749 O O . ALA A 1 87 ? 51.756 13.529 -78.639 1.00 97.56 87 ALA A O 1
ATOM 750 N N . ARG A 1 88 ? 53.915 13.693 -79.247 1.00 97.88 88 ARG A N 1
ATOM 751 C CA . ARG A 1 88 ? 54.477 13.230 -77.968 1.00 97.88 88 ARG A CA 1
ATOM 752 C C . ARG A 1 88 ? 54.191 14.213 -76.835 1.00 97.88 88 ARG A C 1
ATOM 754 O O . ARG A 1 88 ? 53.807 13.775 -75.756 1.00 97.88 88 ARG A O 1
ATOM 761 N N . ASP A 1 89 ? 54.361 15.513 -77.057 1.00 97.94 89 ASP A N 1
ATOM 762 C CA . ASP A 1 89 ? 54.108 16.546 -76.047 1.00 97.94 89 ASP A CA 1
ATOM 763 C C . ASP A 1 89 ? 52.613 16.636 -75.701 1.00 97.94 89 ASP A C 1
ATOM 765 O O . ASP A 1 89 ? 52.256 16.631 -74.522 1.00 97.94 89 ASP A O 1
ATOM 769 N N . ASN A 1 90 ? 51.729 16.566 -76.701 1.00 97.81 90 ASN A N 1
ATOM 770 C CA . ASN A 1 90 ? 50.282 16.451 -76.498 1.00 97.81 90 ASN A CA 1
ATOM 771 C C . ASN A 1 90 ? 49.916 15.186 -75.698 1.00 97.81 90 ASN A C 1
ATOM 773 O O . ASN A 1 90 ? 49.148 15.267 -74.742 1.00 97.81 90 ASN A O 1
ATOM 777 N N . ALA A 1 91 ? 50.500 14.028 -76.025 1.00 97.31 91 ALA A N 1
ATOM 778 C CA . ALA A 1 91 ? 50.264 12.785 -75.288 1.00 97.31 91 ALA A CA 1
ATOM 779 C C . ALA A 1 91 ? 50.758 12.850 -73.829 1.00 97.31 91 ALA A C 1
ATOM 781 O O . ALA A 1 91 ? 50.113 12.296 -72.939 1.00 97.31 91 ALA A O 1
ATOM 782 N N . VAL A 1 92 ? 51.869 13.548 -73.556 1.00 98.06 92 VAL A N 1
ATOM 783 C CA . VAL A 1 92 ? 52.345 13.797 -72.185 1.00 98.06 92 VAL A CA 1
ATOM 784 C C . VAL A 1 92 ? 51.360 14.683 -71.420 1.00 98.06 92 VAL A C 1
ATOM 786 O O . VAL A 1 92 ? 50.999 14.327 -70.300 1.00 98.06 92 VAL A O 1
ATOM 789 N N . VAL A 1 93 ? 50.873 15.769 -72.032 1.00 97.81 93 VAL A N 1
ATOM 790 C CA . VAL A 1 93 ? 49.877 16.670 -71.426 1.00 97.81 93 VAL A CA 1
ATOM 791 C C . VAL A 1 93 ? 48.567 15.940 -71.122 1.00 97.81 93 VAL A C 1
ATOM 793 O O . VAL A 1 93 ? 48.051 16.075 -70.015 1.00 97.81 93 VAL A O 1
ATOM 796 N N . GLU A 1 94 ? 48.045 15.125 -72.043 1.00 97.25 94 GLU A N 1
ATOM 797 C CA . GLU A 1 94 ? 46.837 14.323 -71.795 1.00 97.25 94 GLU A CA 1
ATOM 798 C C . GLU A 1 94 ? 47.050 13.273 -70.697 1.00 97.25 94 GLU A C 1
ATOM 800 O O . GLU A 1 94 ? 46.205 13.114 -69.816 1.00 97.25 94 GLU A O 1
ATOM 805 N N . LYS A 1 95 ? 48.212 12.611 -70.670 1.00 98.00 95 LYS A N 1
ATOM 806 C CA . LYS A 1 95 ? 48.580 11.682 -69.593 1.00 98.00 95 LYS A CA 1
ATOM 807 C C . LYS A 1 95 ? 48.673 12.399 -68.237 1.00 98.00 95 LYS A C 1
ATOM 809 O O . LYS A 1 95 ? 48.209 11.860 -67.237 1.00 98.00 95 LYS A O 1
ATOM 814 N N . ASP A 1 96 ? 49.223 13.612 -68.175 1.00 97.94 96 ASP A N 1
ATOM 815 C CA . ASP A 1 96 ? 49.293 14.392 -66.930 1.00 97.94 96 ASP A CA 1
ATOM 816 C C . ASP A 1 96 ? 47.914 14.926 -66.490 1.00 97.94 96 ASP A C 1
ATOM 818 O O . ASP A 1 96 ? 47.617 14.916 -65.294 1.00 97.94 96 ASP A O 1
ATOM 822 N N . ARG A 1 97 ? 47.029 15.293 -67.433 1.00 98.06 97 ARG A N 1
ATOM 823 C CA . ARG A 1 97 ? 45.610 15.611 -67.163 1.00 98.06 97 ARG A CA 1
ATOM 824 C C . ARG A 1 97 ? 44.858 14.408 -66.593 1.00 98.06 97 ARG A C 1
ATOM 826 O O . ARG A 1 97 ? 44.170 14.547 -65.582 1.00 98.06 97 ARG A O 1
ATOM 833 N N . ALA A 1 98 ? 45.026 13.229 -67.192 1.00 97.31 98 ALA A N 1
ATOM 834 C CA . ALA A 1 98 ? 44.422 11.990 -66.710 1.00 97.31 98 ALA A CA 1
ATOM 835 C C . ALA A 1 98 ? 44.911 11.635 -65.294 1.00 97.31 98 ALA A C 1
ATOM 837 O O . ALA A 1 98 ? 44.091 11.361 -64.423 1.00 97.31 98 ALA A O 1
ATOM 838 N N . LEU A 1 99 ? 46.220 11.734 -65.026 1.00 98.06 99 LEU A N 1
ATOM 839 C CA . LEU A 1 99 ? 46.791 11.509 -63.689 1.00 98.06 99 LEU A CA 1
ATOM 840 C C . LEU A 1 99 ? 46.321 12.533 -62.643 1.00 98.06 99 LEU A C 1
ATOM 842 O O . LEU A 1 99 ? 46.229 12.197 -61.464 1.00 98.06 99 LEU A O 1
ATOM 846 N N . ALA A 1 100 ? 46.049 13.781 -63.032 1.00 97.81 100 ALA A N 1
ATOM 847 C CA . ALA A 1 100 ? 45.450 14.763 -62.129 1.00 97.81 100 ALA A CA 1
ATOM 848 C C . ALA A 1 100 ? 43.999 14.385 -61.785 1.00 97.81 100 ALA A C 1
ATOM 850 O O . ALA A 1 100 ? 43.648 14.329 -60.608 1.00 97.81 100 ALA A O 1
ATOM 851 N N . SER A 1 101 ? 43.192 14.038 -62.795 1.00 97.75 101 SER A N 1
ATOM 852 C CA . SER A 1 101 ? 41.811 13.581 -62.592 1.00 97.75 101 SER A CA 1
ATOM 853 C C . SER A 1 101 ? 41.731 12.313 -61.737 1.00 97.75 101 SER A C 1
ATOM 855 O O . SER A 1 101 ? 40.845 12.218 -60.893 1.00 97.75 101 SER A O 1
ATOM 857 N N . ASP A 1 102 ? 42.648 11.362 -61.934 1.00 97.69 102 ASP A N 1
ATOM 858 C CA . ASP A 1 102 ? 42.723 10.107 -61.176 1.00 97.69 102 ASP A CA 1
ATOM 859 C C . ASP A 1 102 ? 42.989 10.362 -59.681 1.00 97.69 102 ASP A C 1
ATOM 861 O O . ASP A 1 102 ? 42.251 9.882 -58.817 1.00 97.69 102 ASP A O 1
ATOM 865 N N . ARG A 1 103 ? 43.963 11.231 -59.364 1.00 98.12 103 ARG A N 1
ATOM 866 C CA . ARG A 1 103 ? 44.250 11.671 -57.984 1.00 98.12 103 ARG A CA 1
ATOM 867 C C . ARG A 1 103 ? 43.063 12.384 -57.338 1.00 98.12 103 ARG A C 1
ATOM 869 O O . ARG A 1 103 ? 42.774 12.135 -56.168 1.00 98.12 103 ARG A O 1
ATOM 876 N N . ASP A 1 104 ? 42.362 13.236 -58.084 1.00 98.00 104 ASP A N 1
ATOM 877 C CA . ASP A 1 104 ? 41.157 13.913 -57.595 1.00 98.00 104 ASP A CA 1
ATOM 878 C C . ASP A 1 104 ? 40.031 12.911 -57.302 1.00 98.00 104 ASP A C 1
ATOM 880 O O . ASP A 1 104 ? 39.355 13.026 -56.275 1.00 98.00 104 ASP A O 1
ATOM 884 N N . THR A 1 105 ? 39.831 11.900 -58.157 1.00 96.81 105 THR A N 1
ATOM 885 C CA . THR A 1 105 ? 38.853 10.832 -57.900 1.00 96.81 105 THR A CA 1
ATOM 886 C C . THR A 1 105 ? 39.249 9.944 -56.726 1.00 96.81 105 THR A C 1
ATOM 888 O O . THR A 1 105 ? 38.386 9.630 -55.907 1.00 96.81 105 THR A O 1
ATOM 891 N N . GLN A 1 106 ? 40.535 9.616 -56.575 1.00 98.06 106 GLN A N 1
ATOM 892 C CA . GLN A 1 106 ? 41.043 8.845 -55.442 1.00 98.06 106 GLN A CA 1
ATOM 893 C C . GLN A 1 106 ? 40.849 9.605 -54.122 1.00 98.06 106 GLN A C 1
ATOM 895 O O . GLN A 1 106 ? 40.304 9.052 -53.172 1.00 98.06 106 GLN A O 1
ATOM 900 N N . SER A 1 107 ? 41.166 10.905 -54.083 1.00 98.25 107 SER A N 1
ATOM 901 C CA . SER A 1 107 ? 40.933 11.752 -52.903 1.00 98.25 107 SER A CA 1
ATOM 902 C C . SER A 1 107 ? 39.450 11.817 -52.514 1.00 98.25 107 SER A C 1
ATOM 904 O O . SER A 1 107 ? 39.109 11.718 -51.334 1.00 98.25 107 SER A O 1
ATOM 906 N N . ARG A 1 108 ? 38.537 11.917 -53.493 1.00 98.12 108 ARG A N 1
ATOM 907 C CA . ARG A 1 108 ? 37.082 11.865 -53.242 1.00 98.12 108 ARG A CA 1
ATOM 908 C C . ARG A 1 108 ? 36.631 10.498 -52.725 1.00 98.12 108 ARG A C 1
ATOM 910 O O . ARG A 1 108 ? 35.769 10.442 -51.852 1.00 98.12 108 ARG A O 1
ATOM 917 N N . TYR A 1 109 ? 37.203 9.412 -53.243 1.00 98.31 109 TYR A N 1
ATOM 918 C CA . TYR A 1 109 ? 36.925 8.054 -52.779 1.00 98.31 109 TYR A CA 1
ATOM 919 C C . TYR A 1 109 ? 37.400 7.839 -51.335 1.00 98.31 109 TYR A C 1
ATOM 921 O O . TYR A 1 109 ? 36.626 7.363 -50.507 1.00 98.31 109 TYR A O 1
ATOM 929 N N . ASP A 1 110 ? 38.616 8.274 -50.999 1.00 98.31 110 ASP A N 1
ATOM 930 C CA . ASP A 1 110 ? 39.170 8.166 -49.646 1.00 98.31 110 ASP A CA 1
ATOM 931 C C . ASP A 1 110 ? 38.356 8.994 -48.631 1.00 98.31 110 ASP A C 1
ATOM 933 O O . ASP A 1 110 ? 38.034 8.505 -47.544 1.00 98.31 110 ASP A O 1
ATOM 937 N N . GLN A 1 111 ? 37.921 10.204 -49.009 1.00 98.31 111 GLN A N 1
ATOM 938 C CA . GLN A 1 111 ? 36.992 11.019 -48.211 1.00 98.31 111 GLN A CA 1
ATOM 939 C C . GLN A 1 111 ? 35.644 10.315 -47.987 1.00 98.31 111 GLN A C 1
ATOM 941 O O . GLN A 1 111 ? 35.125 10.314 -46.869 1.00 98.31 111 GLN A O 1
ATOM 946 N N . LEU A 1 112 ? 35.073 9.698 -49.028 1.00 98.25 112 LEU A N 1
ATOM 947 C CA . LEU A 1 112 ? 33.802 8.977 -48.933 1.00 98.25 112 LEU A CA 1
ATOM 948 C C . LEU A 1 112 ? 33.926 7.713 -48.066 1.00 98.25 112 LEU A C 1
ATOM 950 O O . LEU A 1 112 ? 33.031 7.433 -47.268 1.00 98.25 112 LEU A O 1
ATOM 954 N N . LEU A 1 113 ? 35.045 6.986 -48.156 1.00 98.44 113 LEU A N 1
ATOM 955 C CA . LEU A 1 113 ? 35.351 5.862 -47.267 1.00 98.44 113 LEU A CA 1
ATOM 956 C C . LEU A 1 113 ? 35.468 6.301 -45.805 1.00 98.44 113 LEU A C 1
ATOM 958 O O . LEU A 1 113 ? 34.988 5.597 -44.914 1.00 98.44 113 LEU A O 1
ATOM 962 N N . GLU A 1 114 ? 36.094 7.448 -45.532 1.00 98.31 114 GLU A N 1
ATOM 963 C CA . GLU A 1 114 ? 36.195 7.957 -44.166 1.00 98.31 114 GLU A CA 1
ATOM 964 C C . GLU A 1 114 ? 34.823 8.378 -43.619 1.00 98.31 114 GLU A C 1
ATOM 966 O O . GLU A 1 114 ? 34.476 8.027 -42.489 1.00 98.31 114 GLU A O 1
ATOM 971 N N . GLN A 1 115 ? 33.999 9.050 -44.431 1.00 98.12 115 GLN A N 1
ATOM 972 C CA . GLN A 1 115 ? 32.611 9.370 -44.080 1.00 98.12 115 GLN A CA 1
ATOM 973 C C . GLN A 1 115 ? 31.791 8.105 -43.799 1.00 98.12 115 GLN A C 1
ATOM 975 O O . GLN A 1 115 ? 31.113 8.040 -42.774 1.00 98.12 115 GLN A O 1
ATOM 980 N N . PHE A 1 116 ? 31.898 7.078 -44.649 1.00 98.19 116 PHE A N 1
ATOM 981 C CA . PHE A 1 116 ? 31.222 5.796 -44.451 1.00 98.19 116 PHE A CA 1
ATOM 982 C C . PHE A 1 116 ? 31.642 5.126 -43.136 1.00 98.19 116 PHE A C 1
ATOM 984 O O . PHE A 1 116 ? 30.782 4.738 -42.351 1.00 98.19 116 PHE A O 1
ATO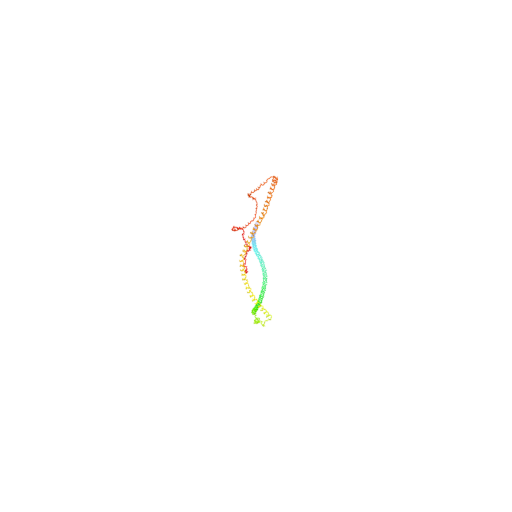M 991 N N . ARG A 1 117 ? 32.947 5.059 -42.837 1.00 98.19 117 ARG A N 1
ATOM 992 C CA . ARG A 1 117 ? 33.458 4.492 -41.573 1.00 98.19 117 ARG A CA 1
ATOM 993 C C . ARG A 1 117 ? 32.980 5.270 -40.346 1.00 98.19 117 ARG A C 1
ATOM 995 O O . ARG A 1 117 ? 32.603 4.658 -39.351 1.00 98.19 117 ARG A O 1
ATOM 1002 N N . ARG A 1 118 ? 32.968 6.607 -40.406 1.00 98.00 118 ARG A N 1
ATOM 1003 C CA . ARG A 1 118 ? 32.452 7.461 -39.319 1.00 98.00 118 ARG A CA 1
ATOM 1004 C C . ARG A 1 118 ? 30.953 7.241 -39.094 1.00 98.00 118 ARG A C 1
ATOM 1006 O O . ARG A 1 118 ? 30.532 7.122 -37.946 1.00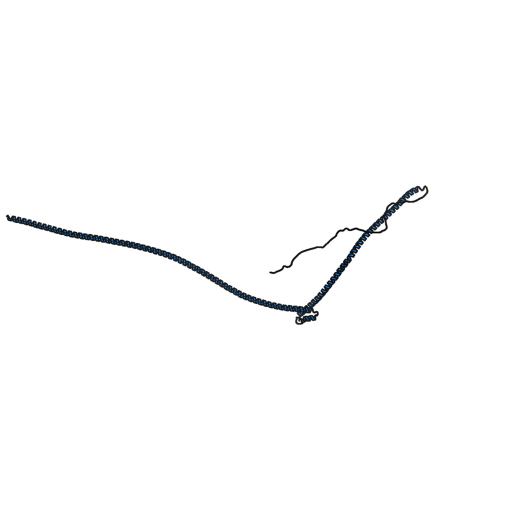 98.00 118 ARG A O 1
ATOM 1013 N N . LEU A 1 119 ? 30.165 7.144 -40.169 1.00 98.06 119 LEU A N 1
ATOM 1014 C CA . LEU A 1 119 ? 28.736 6.827 -40.095 1.00 98.06 119 LEU A CA 1
ATOM 1015 C C . LEU A 1 119 ? 28.501 5.427 -39.521 1.00 98.06 119 LEU A C 1
ATOM 1017 O O . LEU A 1 119 ? 27.697 5.299 -38.605 1.00 98.06 119 LEU A O 1
ATOM 1021 N N . GLN A 1 120 ? 29.241 4.418 -39.989 1.00 98.38 120 GLN A N 1
ATOM 1022 C CA . GLN A 1 120 ? 29.148 3.041 -39.502 1.00 98.38 120 GLN A CA 1
ATOM 1023 C C . GLN A 1 120 ? 29.419 2.953 -37.992 1.00 98.38 120 GLN A C 1
ATOM 1025 O O . GLN A 1 120 ? 28.613 2.393 -37.254 1.00 98.38 120 GLN A O 1
ATOM 1030 N N . LEU A 1 121 ? 30.502 3.571 -37.507 1.00 98.12 121 LEU A N 1
ATOM 1031 C CA . LEU A 1 121 ? 30.813 3.606 -36.073 1.00 98.12 121 LEU A CA 1
ATOM 1032 C C . LEU A 1 121 ? 29.713 4.304 -35.256 1.00 98.12 121 LEU A C 1
ATOM 1034 O O . LEU A 1 121 ? 29.374 3.837 -34.170 1.00 98.12 121 LEU A O 1
ATOM 1038 N N . GLY A 1 122 ? 29.129 5.386 -35.784 1.00 98.19 122 GLY A N 1
ATOM 1039 C CA . GLY A 1 122 ? 28.005 6.085 -35.153 1.00 98.19 122 GLY A CA 1
ATOM 1040 C C . GLY A 1 122 ? 26.697 5.285 -35.157 1.00 98.19 122 GLY A C 1
ATOM 1041 O O . GLY A 1 122 ? 25.922 5.368 -34.203 1.00 98.19 122 GLY A O 1
ATOM 1042 N N . THR A 1 123 ? 26.438 4.476 -36.190 1.00 97.62 123 THR A N 1
ATOM 1043 C CA . THR A 1 123 ? 25.293 3.555 -36.197 1.00 97.62 123 THR A CA 1
ATOM 1044 C C . THR A 1 123 ? 25.513 2.383 -35.252 1.00 97.62 123 THR A C 1
ATOM 1046 O O . THR A 1 123 ? 24.598 2.048 -34.505 1.00 97.62 123 THR A O 1
ATOM 1049 N N . ASP A 1 124 ? 26.717 1.811 -35.206 1.00 98.38 124 ASP A N 1
ATOM 1050 C CA . ASP A 1 124 ? 27.045 0.679 -34.334 1.00 98.38 124 ASP A CA 1
ATOM 1051 C C . ASP A 1 124 ? 26.975 1.083 -32.851 1.00 98.38 124 ASP A C 1
ATOM 1053 O O . ASP A 1 124 ? 26.388 0.364 -32.034 1.00 98.38 124 ASP A O 1
ATOM 1057 N N . SER A 1 125 ? 27.477 2.276 -32.495 1.00 98.25 125 SER A N 1
ATOM 1058 C CA . SER A 1 125 ? 27.322 2.816 -31.139 1.00 98.25 125 SER A CA 1
ATOM 1059 C C . SER A 1 125 ? 25.849 3.042 -30.795 1.00 98.25 125 SER A C 1
ATOM 1061 O O . SER A 1 125 ? 25.404 2.638 -29.720 1.00 98.25 125 SER A O 1
ATOM 1063 N N . ARG A 1 126 ? 25.056 3.603 -31.720 1.00 98.31 126 ARG A N 1
ATOM 1064 C CA . ARG A 1 126 ? 23.630 3.866 -31.487 1.00 98.31 126 ARG A CA 1
ATOM 1065 C C . ARG A 1 126 ? 22.792 2.590 -31.379 1.00 98.31 126 ARG A C 1
ATOM 1067 O O . ARG A 1 126 ? 21.876 2.533 -30.562 1.00 98.31 126 ARG A O 1
ATOM 1074 N N . VAL A 1 127 ? 23.108 1.555 -32.157 1.00 98.50 127 VAL A N 1
ATOM 1075 C CA . VAL A 1 127 ? 22.483 0.227 -32.048 1.00 98.50 127 VAL A CA 1
ATOM 1076 C C . VAL A 1 127 ? 22.823 -0.412 -30.700 1.00 98.50 127 VAL A C 1
ATOM 1078 O O . VAL A 1 127 ? 21.929 -0.945 -30.045 1.00 98.50 127 VAL A O 1
ATOM 1081 N N . SER A 1 128 ? 24.075 -0.303 -30.242 1.00 98.44 128 SER A N 1
ATOM 1082 C CA . SER A 1 128 ? 24.495 -0.781 -28.917 1.00 98.44 128 SER A CA 1
ATOM 1083 C C . SER A 1 128 ? 23.756 -0.061 -27.778 1.00 98.44 128 SER A C 1
ATOM 1085 O O . SER A 1 128 ? 23.196 -0.717 -26.897 1.00 98.44 128 SER A O 1
ATOM 1087 N N . GLU A 1 129 ? 23.663 1.274 -27.831 1.00 98.50 129 GLU A N 1
ATOM 1088 C CA . GLU A 1 129 ? 22.881 2.090 -26.887 1.00 98.50 129 GLU A CA 1
ATOM 1089 C C . GLU A 1 129 ? 21.415 1.643 -26.813 1.00 98.50 129 GLU A C 1
ATOM 1091 O O . GLU A 1 129 ? 20.922 1.339 -25.727 1.00 98.50 129 GLU A O 1
ATOM 1096 N N . LEU A 1 130 ? 20.729 1.562 -27.959 1.00 98.12 130 LEU A N 1
ATOM 1097 C CA . LEU A 1 130 ? 19.311 1.191 -28.027 1.00 98.12 130 LEU A CA 1
ATOM 1098 C C . LEU A 1 130 ? 19.071 -0.259 -27.575 1.00 98.12 130 LEU A C 1
ATOM 1100 O O . LEU A 1 130 ? 18.111 -0.522 -26.855 1.00 98.12 130 LEU A O 1
ATOM 1104 N N . SER A 1 131 ? 19.968 -1.190 -27.921 1.00 98.50 131 SER A N 1
ATOM 1105 C CA . SER A 1 131 ? 19.951 -2.572 -27.413 1.00 98.50 131 SER A CA 1
ATOM 1106 C C . SER A 1 131 ? 20.054 -2.613 -25.884 1.00 98.50 131 SER A C 1
ATOM 1108 O O . SER A 1 131 ? 19.332 -3.364 -25.228 1.00 98.50 131 SER A O 1
ATOM 1110 N N . ASN A 1 132 ? 20.938 -1.805 -25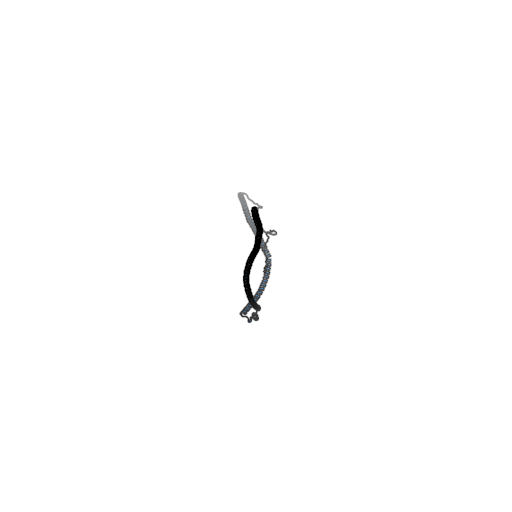.296 1.00 98.50 132 ASN A N 1
ATOM 1111 C CA . ASN A 1 132 ? 21.117 -1.770 -23.847 1.00 98.50 132 ASN A CA 1
ATOM 1112 C C . ASN A 1 132 ? 19.925 -1.102 -23.143 1.00 98.50 132 ASN A C 1
ATOM 1114 O O . ASN A 1 132 ? 19.476 -1.610 -22.119 1.00 98.50 132 ASN A O 1
ATOM 1118 N N . GLN A 1 133 ? 19.351 -0.039 -23.717 1.00 98.44 133 GLN A N 1
ATOM 1119 C CA . GLN A 1 133 ? 18.108 0.573 -23.225 1.00 98.44 133 GLN A CA 1
ATOM 1120 C C . GLN A 1 133 ? 16.929 -0.409 -23.265 1.00 98.44 133 GLN A C 1
ATOM 1122 O O . GLN A 1 133 ? 16.208 -0.533 -22.278 1.00 98.44 133 GLN A O 1
ATOM 1127 N N . ALA A 1 134 ? 16.770 -1.169 -24.354 1.00 98.31 134 ALA A N 1
ATOM 1128 C CA . ALA A 1 134 ? 15.724 -2.185 -24.466 1.00 98.31 134 ALA A CA 1
ATOM 1129 C C . ALA A 1 134 ? 15.846 -3.276 -23.384 1.00 98.31 134 ALA A C 1
ATOM 1131 O O . ALA A 1 134 ? 14.840 -3.651 -22.786 1.00 98.31 134 ALA A O 1
ATOM 1132 N N . LYS A 1 135 ? 17.071 -3.735 -23.081 1.00 98.75 135 LYS A N 1
ATOM 1133 C CA . LYS A 1 135 ? 17.335 -4.696 -21.990 1.00 98.75 135 LYS A CA 1
ATOM 1134 C C . LYS A 1 135 ? 17.050 -4.116 -20.604 1.00 98.75 135 LYS A C 1
ATOM 1136 O O . LYS A 1 135 ? 16.522 -4.813 -19.747 1.00 98.75 135 LYS A O 1
ATOM 1141 N N . LEU A 1 136 ? 17.394 -2.849 -20.364 1.00 98.50 136 LEU A N 1
ATOM 1142 C CA . LEU A 1 136 ? 17.069 -2.192 -19.095 1.00 98.50 136 LEU A CA 1
ATOM 1143 C C . LEU A 1 136 ? 15.551 -2.120 -18.902 1.00 98.50 136 LEU A C 1
ATOM 1145 O O . LEU A 1 136 ? 15.055 -2.545 -17.862 1.00 98.50 136 LEU A O 1
ATOM 1149 N N . HIS A 1 137 ? 14.809 -1.694 -19.926 1.00 98.56 137 HIS A N 1
ATOM 1150 C CA . HIS A 1 137 ? 13.351 -1.635 -19.858 1.00 98.56 137 HIS A CA 1
ATOM 1151 C C . HIS A 1 137 ? 12.681 -3.015 -19.751 1.00 98.56 137 HIS A C 1
ATOM 1153 O O . HIS A 1 137 ? 11.649 -3.114 -19.089 1.00 98.56 137 HIS A O 1
ATOM 1159 N N . SER A 1 138 ? 13.253 -4.091 -20.315 1.00 98.56 138 SER A N 1
ATOM 1160 C CA . SER A 1 138 ? 12.723 -5.445 -20.081 1.00 98.56 138 SER A CA 1
ATOM 1161 C C . SER A 1 138 ? 12.895 -5.879 -18.622 1.00 98.56 138 SER A C 1
ATOM 1163 O O . SER A 1 138 ? 11.929 -6.331 -18.017 1.00 98.56 138 SER A O 1
ATOM 1165 N N . PHE A 1 139 ? 14.062 -5.643 -18.007 1.00 98.62 139 PHE A N 1
ATOM 1166 C CA . PHE A 1 139 ? 14.261 -5.927 -16.577 1.00 98.62 139 PHE A CA 1
ATOM 1167 C C . PHE A 1 139 ? 13.384 -5.051 -15.664 1.00 98.62 139 PHE A C 1
ATOM 1169 O O . PHE A 1 139 ? 12.922 -5.503 -14.615 1.00 98.62 139 PHE A O 1
ATOM 1176 N N . GLU A 1 140 ? 13.126 -3.796 -16.042 1.00 98.44 140 GLU A N 1
ATOM 1177 C CA . GLU A 1 140 ? 12.194 -2.925 -15.318 1.00 98.44 140 GLU A CA 1
ATOM 1178 C C . GLU A 1 140 ? 10.746 -3.424 -15.407 1.00 98.44 140 GLU A C 1
ATOM 1180 O O . GLU A 1 140 ? 10.038 -3.381 -14.397 1.00 98.44 140 GLU A O 1
ATOM 1185 N N . ALA A 1 141 ? 10.328 -3.931 -16.572 1.00 98.31 141 ALA A N 1
ATOM 1186 C CA . ALA A 1 141 ? 9.013 -4.530 -16.778 1.00 98.31 141 ALA A CA 1
ATOM 1187 C C . ALA A 1 141 ? 8.846 -5.836 -15.983 1.00 98.31 141 ALA A C 1
ATOM 1189 O O . ALA A 1 141 ? 7.873 -5.965 -15.244 1.00 98.31 141 ALA A O 1
ATOM 1190 N N . GLU A 1 142 ? 9.822 -6.749 -16.042 1.00 98.56 142 GLU A N 1
ATOM 1191 C CA . GLU A 1 142 ? 9.848 -7.987 -15.242 1.00 98.56 142 GLU A CA 1
ATOM 1192 C C . GLU A 1 142 ? 9.764 -7.685 -13.735 1.00 98.56 142 GLU A C 1
ATOM 1194 O O . GLU A 1 142 ? 8.975 -8.288 -13.005 1.00 98.56 142 GLU A O 1
ATOM 1199 N N . ARG A 1 143 ? 10.523 -6.690 -13.254 1.00 98.62 143 ARG A N 1
ATOM 1200 C CA . ARG A 1 143 ? 10.460 -6.241 -11.854 1.00 98.62 143 ARG A CA 1
ATOM 1201 C C . ARG A 1 143 ? 9.089 -5.666 -11.492 1.00 98.62 143 ARG A C 1
ATOM 1203 O O . ARG A 1 143 ? 8.592 -5.935 -10.400 1.00 98.62 143 ARG A O 1
ATOM 1210 N N . ALA A 1 144 ? 8.483 -4.871 -12.374 1.00 98.25 144 ALA A N 1
ATOM 1211 C CA . ALA A 1 144 ? 7.148 -4.319 -12.152 1.00 98.25 144 ALA A CA 1
ATOM 1212 C C . ALA A 1 144 ? 6.067 -5.416 -12.130 1.00 98.25 144 ALA A C 1
ATOM 1214 O O . ALA A 1 144 ? 5.144 -5.344 -11.319 1.00 98.25 144 ALA A O 1
ATOM 1215 N N . GLU A 1 145 ? 6.203 -6.450 -12.963 1.00 98.62 145 GLU A N 1
ATOM 1216 C CA . GLU A 1 145 ? 5.306 -7.606 -12.984 1.00 98.62 145 GLU A CA 1
ATOM 1217 C C . GLU A 1 145 ? 5.411 -8.442 -11.700 1.00 98.62 145 GLU A C 1
ATOM 1219 O O . GLU A 1 145 ? 4.381 -8.747 -11.099 1.00 98.62 145 GLU A O 1
ATOM 1224 N N . MET A 1 146 ? 6.624 -8.712 -11.200 1.00 98.50 146 MET A N 1
ATOM 1225 C CA . MET A 1 146 ? 6.805 -9.391 -9.907 1.00 98.50 146 MET A CA 1
ATOM 1226 C C . MET A 1 146 ? 6.126 -8.634 -8.754 1.00 98.50 146 MET A C 1
ATOM 1228 O O . MET A 1 146 ? 5.366 -9.230 -7.990 1.00 98.50 146 MET A O 1
ATOM 1232 N N . VAL A 1 147 ? 6.317 -7.311 -8.665 1.00 98.62 147 VAL A N 1
ATOM 1233 C CA . VAL A 1 147 ? 5.684 -6.473 -7.625 1.00 98.62 147 VAL A CA 1
ATOM 1234 C C . VAL A 1 147 ? 4.157 -6.427 -7.782 1.00 98.62 147 VAL A C 1
ATOM 1236 O O . VAL A 1 147 ? 3.424 -6.467 -6.789 1.00 98.62 147 VAL A O 1
ATOM 1239 N N . LYS A 1 148 ? 3.643 -6.383 -9.018 1.00 98.50 148 LYS A N 1
ATOM 1240 C CA . LYS A 1 148 ? 2.202 -6.492 -9.301 1.00 98.50 148 LYS A CA 1
ATOM 1241 C C . LYS A 1 148 ? 1.637 -7.820 -8.790 1.00 98.50 148 LYS A C 1
ATOM 1243 O O . LYS A 1 148 ? 0.578 -7.837 -8.168 1.00 98.50 148 LYS A O 1
ATOM 1248 N N . ASP A 1 149 ? 2.330 -8.926 -9.023 1.00 98.69 149 ASP A N 1
ATOM 1249 C CA . ASP A 1 149 ? 1.853 -10.249 -8.629 1.00 98.69 149 ASP A CA 1
ATOM 1250 C C . ASP A 1 149 ? 1.952 -10.484 -7.111 1.00 98.69 149 ASP A C 1
ATOM 1252 O O . ASP A 1 149 ? 1.079 -11.129 -6.527 1.00 98.69 149 ASP A O 1
ATOM 1256 N N . GLU A 1 150 ? 2.968 -9.933 -6.444 1.00 98.56 150 GLU A N 1
ATOM 1257 C CA . GLU A 1 150 ? 3.063 -9.904 -4.977 1.00 98.56 150 GLU A CA 1
ATOM 1258 C C . GLU A 1 150 ? 1.934 -9.077 -4.347 1.00 98.56 150 GLU A C 1
ATOM 1260 O O . GLU A 1 150 ? 1.248 -9.551 -3.439 1.00 98.56 150 GLU A O 1
ATOM 1265 N N . THR A 1 151 ? 1.680 -7.871 -4.864 1.00 98.31 151 THR A N 1
ATOM 1266 C CA . THR A 1 151 ? 0.599 -7.003 -4.366 1.00 98.31 151 THR A CA 1
ATOM 1267 C C . THR A 1 151 ? -0.791 -7.580 -4.642 1.00 98.31 151 THR A C 1
ATOM 1269 O O . THR A 1 151 ? -1.663 -7.489 -3.778 1.00 98.31 151 THR A O 1
ATOM 1272 N N . ALA A 1 152 ? -0.999 -8.262 -5.774 1.00 98.62 152 ALA A N 1
ATOM 1273 C CA . ALA A 1 152 ? -2.236 -8.991 -6.058 1.00 98.62 152 ALA A CA 1
ATOM 1274 C C . ALA A 1 152 ? -2.467 -10.160 -5.079 1.00 98.62 152 ALA A C 1
ATOM 1276 O O . ALA A 1 152 ? -3.582 -10.336 -4.584 1.00 98.62 152 ALA A O 1
ATOM 1277 N N . LYS A 1 153 ? -1.418 -10.927 -4.741 1.00 98.69 153 LYS A N 1
ATOM 1278 C CA . LYS A 1 153 ? -1.490 -12.001 -3.728 1.00 98.69 153 LYS A CA 1
ATOM 1279 C C . LYS A 1 153 ? -1.809 -11.447 -2.338 1.00 98.69 153 LYS A C 1
ATOM 1281 O O . LYS A 1 153 ? -2.674 -11.998 -1.659 1.00 98.69 153 LYS A O 1
ATOM 1286 N N . ALA A 1 154 ? -1.163 -10.351 -1.936 1.00 98.56 154 ALA A N 1
ATOM 1287 C CA . ALA A 1 154 ? -1.437 -9.685 -0.663 1.00 98.56 154 ALA A CA 1
ATOM 1288 C C . ALA A 1 154 ? -2.881 -9.154 -0.592 1.00 98.56 154 ALA A C 1
ATOM 1290 O O . ALA A 1 154 ? -3.571 -9.374 0.401 1.00 98.56 154 ALA A O 1
ATOM 1291 N N . LEU A 1 155 ? -3.382 -8.532 -1.667 1.00 98.62 155 LEU A N 1
ATOM 1292 C CA . LEU A 1 155 ? -4.769 -8.062 -1.746 1.00 98.62 155 LEU A CA 1
ATOM 1293 C C . LEU A 1 155 ? -5.776 -9.215 -1.605 1.00 98.62 155 LEU A C 1
ATOM 1295 O O . LEU A 1 155 ? -6.733 -9.092 -0.841 1.00 98.62 155 LEU A O 1
ATOM 1299 N N . ALA A 1 156 ? -5.547 -10.339 -2.289 1.00 98.69 156 ALA A N 1
ATOM 1300 C CA . ALA A 1 156 ? -6.404 -11.520 -2.188 1.00 98.69 156 ALA A CA 1
ATOM 1301 C C . ALA A 1 156 ? -6.416 -12.116 -0.766 1.00 98.69 156 ALA A C 1
ATOM 1303 O O . ALA A 1 156 ? -7.471 -12.513 -0.271 1.00 98.69 156 ALA A O 1
ATOM 1304 N N . GLN A 1 157 ? -5.270 -12.132 -0.074 1.00 98.50 157 GLN A N 1
ATOM 1305 C CA . GLN A 1 157 ? -5.194 -12.548 1.332 1.00 98.50 157 GLN A CA 1
ATOM 1306 C C . GLN A 1 157 ? -6.010 -11.613 2.238 1.00 98.50 157 GLN A C 1
ATOM 1308 O O . GLN A 1 157 ? -6.870 -12.090 2.979 1.00 98.50 157 GLN A O 1
ATOM 1313 N N . CYS A 1 158 ? -5.830 -10.294 2.112 1.00 98.19 158 CYS A N 1
ATOM 1314 C CA . CYS A 1 158 ? -6.608 -9.303 2.861 1.00 98.19 158 CYS A CA 1
ATOM 1315 C C . CYS A 1 158 ? -8.123 -9.435 2.618 1.00 98.19 158 CYS A C 1
ATOM 1317 O O . CYS A 1 158 ? -8.903 -9.327 3.561 1.00 98.19 158 CYS A O 1
ATOM 1319 N N . GLN A 1 159 ? -8.557 -9.715 1.384 1.00 98.56 159 GLN A N 1
ATOM 1320 C CA . GLN A 1 159 ? -9.973 -9.946 1.062 1.00 98.56 159 GLN A CA 1
ATOM 1321 C C . GLN A 1 159 ? -10.542 -11.165 1.806 1.00 98.56 159 GLN A C 1
ATOM 1323 O O . GLN A 1 159 ? -11.591 -11.060 2.445 1.00 98.56 159 GLN A O 1
ATOM 1328 N N . VAL A 1 160 ? -9.827 -12.296 1.802 1.00 98.62 160 VAL A N 1
ATOM 1329 C CA . VAL A 1 160 ? -10.227 -13.511 2.537 1.00 98.62 160 VAL A CA 1
ATOM 1330 C C . VAL A 1 160 ? -10.260 -13.270 4.052 1.00 98.62 160 VAL A C 1
ATOM 1332 O O . VAL A 1 160 ? -11.149 -13.774 4.746 1.00 98.62 160 VAL A O 1
ATOM 1335 N N . GLU A 1 161 ? -9.334 -12.472 4.590 1.00 98.44 161 GLU A N 1
ATOM 1336 C CA . GLU A 1 161 ? -9.358 -12.073 6.000 1.00 98.44 161 GLU A CA 1
ATOM 1337 C C . GLU A 1 161 ? -10.557 -11.178 6.335 1.00 98.44 161 GLU A C 1
ATOM 1339 O O . GLU A 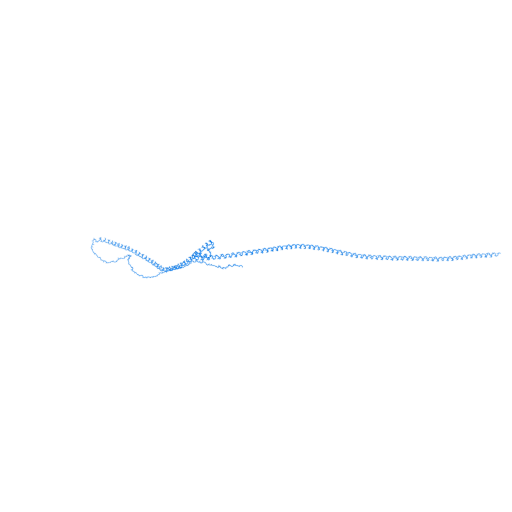1 161 ? -11.233 -11.430 7.337 1.00 98.44 161 GLU A O 1
ATOM 1344 N N . CYS A 1 162 ? -10.884 -10.197 5.488 1.00 98.38 162 CYS A N 1
ATOM 1345 C CA . CYS A 1 162 ? -12.080 -9.368 5.639 1.00 98.38 162 CYS A CA 1
ATOM 1346 C C . CYS A 1 162 ? -13.361 -10.215 5.649 1.00 98.38 162 CYS A C 1
ATOM 1348 O O . CYS A 1 162 ? -14.163 -10.081 6.574 1.00 98.38 162 CYS A O 1
ATOM 1350 N N . GLU A 1 163 ? -13.527 -11.146 4.702 1.00 98.69 163 GLU A N 1
ATOM 1351 C CA . GLU A 1 163 ? -14.668 -12.072 4.692 1.00 98.69 163 GLU A CA 1
ATOM 1352 C C . GLU A 1 163 ? -14.756 -12.915 5.970 1.00 98.69 163 GLU A C 1
ATOM 1354 O O . GLU A 1 163 ? -15.842 -13.139 6.510 1.00 98.69 163 GLU A O 1
ATOM 1359 N N . LYS A 1 164 ? -13.614 -13.405 6.468 1.00 98.69 164 LYS A N 1
ATOM 1360 C CA . LYS A 1 164 ? -13.546 -14.201 7.699 1.00 98.69 164 LYS A CA 1
ATOM 1361 C C . LYS A 1 164 ? -13.977 -13.386 8.918 1.00 98.69 164 LYS A C 1
ATOM 1363 O O . LYS A 1 164 ? -14.708 -13.908 9.761 1.00 98.69 164 LYS A O 1
ATOM 1368 N N . GLN A 1 165 ? -13.553 -12.124 9.022 1.00 98.38 165 GLN A N 1
ATOM 1369 C CA . GLN A 1 165 ? -13.984 -11.244 10.113 1.00 98.38 165 GLN A CA 1
ATOM 1370 C C . GLN A 1 165 ? -15.461 -10.857 9.978 1.00 98.38 165 GLN A C 1
ATOM 1372 O O . GLN A 1 165 ? -16.165 -10.848 10.985 1.00 98.38 165 GLN A O 1
ATOM 1377 N N . GLN A 1 166 ? -15.960 -10.628 8.760 1.00 98.69 166 GLN A N 1
ATOM 1378 C CA . GLN A 1 166 ? -17.379 -10.368 8.516 1.00 98.69 166 GLN A CA 1
ATOM 1379 C C . GLN A 1 166 ? -18.251 -11.551 8.970 1.00 98.69 166 GLN A C 1
ATOM 1381 O O . GLN A 1 166 ? -19.137 -11.371 9.803 1.00 98.69 166 GLN A O 1
ATOM 1386 N N . LYS A 1 167 ? -17.932 -12.779 8.536 1.00 98.62 167 LYS A N 1
ATOM 1387 C CA . LYS A 1 167 ? -18.622 -14.011 8.970 1.00 98.62 167 LYS A CA 1
ATOM 1388 C C . LYS A 1 167 ? -18.560 -14.201 10.494 1.00 98.62 167 LYS A C 1
ATOM 1390 O O . LYS A 1 167 ? -19.527 -14.641 11.112 1.00 98.62 167 LYS A O 1
ATOM 1395 N N . LYS A 1 168 ? -17.439 -13.838 11.133 1.00 98.62 168 LYS A N 1
ATOM 1396 C CA . LYS A 1 168 ? -17.300 -13.865 12.600 1.00 98.62 168 LYS A CA 1
ATOM 1397 C C . LYS A 1 168 ? -18.213 -12.842 13.288 1.00 98.62 168 LYS A C 1
ATOM 1399 O O . LYS A 1 168 ? -18.809 -13.178 14.308 1.00 98.62 168 LYS A O 1
ATOM 1404 N N . LEU A 1 169 ? -18.323 -11.624 12.754 1.00 98.50 169 LEU A N 1
ATOM 1405 C CA . LEU A 1 169 ? -19.236 -10.599 13.267 1.00 98.50 169 LEU A CA 1
ATOM 1406 C C . LEU A 1 169 ? -20.693 -11.050 13.135 1.00 98.50 169 LEU A C 1
ATOM 1408 O O . LEU A 1 169 ? -21.412 -11.016 14.125 1.00 98.50 169 LEU A O 1
ATOM 1412 N N . GLU A 1 170 ? -21.099 -11.564 11.971 1.00 98.62 170 GLU A N 1
ATOM 1413 C CA . GLU A 1 170 ? -22.454 -12.085 11.732 1.00 98.62 170 GLU A CA 1
ATOM 1414 C C . GLU A 1 170 ? -22.852 -13.160 12.761 1.00 98.62 170 GLU A C 1
ATOM 1416 O O . GLU A 1 170 ? -23.935 -13.085 13.345 1.00 98.62 170 GLU A O 1
ATOM 1421 N N . LEU A 1 171 ? -21.963 -14.120 13.048 1.00 98.69 171 LEU A N 1
ATOM 1422 C CA . LEU A 1 171 ? -22.193 -15.148 14.071 1.00 98.69 171 LEU A CA 1
ATOM 1423 C C . LEU A 1 171 ? -22.259 -14.569 15.493 1.00 98.69 171 LEU A C 1
ATOM 1425 O O . LEU A 1 171 ? -23.156 -14.926 16.255 1.00 98.69 171 LEU A O 1
ATOM 1429 N N . LEU A 1 172 ? -21.349 -13.659 15.859 1.00 98.19 172 LEU A N 1
ATOM 1430 C CA . LEU A 1 172 ? -21.360 -13.020 17.182 1.00 98.19 172 LEU A CA 1
ATOM 1431 C C . LEU A 1 172 ? -22.614 -12.164 17.400 1.00 98.19 172 LEU A C 1
ATOM 1433 O O . LEU A 1 172 ? -23.170 -12.170 18.495 1.00 98.19 172 LEU A O 1
ATOM 1437 N N . THR A 1 173 ? -23.095 -11.473 16.366 1.00 98.50 173 THR A N 1
ATOM 1438 C CA . THR A 1 173 ? -24.354 -10.721 16.400 1.00 98.50 173 THR A CA 1
ATOM 1439 C C . THR A 1 173 ? -25.557 -11.651 16.581 1.00 98.50 173 THR A C 1
ATOM 1441 O O . THR A 1 173 ? -26.438 -11.350 17.386 1.00 98.50 173 THR A O 1
ATOM 1444 N N . GLN A 1 174 ? -25.589 -12.808 15.908 1.00 98.62 174 GLN A N 1
ATOM 1445 C CA . GLN A 1 174 ? -26.643 -13.811 16.116 1.00 98.62 174 GLN A CA 1
ATOM 1446 C C . GLN A 1 174 ? -26.644 -14.364 17.549 1.00 98.62 174 GLN A C 1
ATOM 1448 O O . GLN A 1 174 ? -27.703 -14.425 18.174 1.00 98.62 174 GLN A O 1
ATOM 1453 N N . GLU A 1 175 ? -25.479 -14.729 18.091 1.00 98.44 175 GLU A N 1
ATOM 1454 C CA . GLU A 1 175 ? -25.362 -15.214 19.474 1.00 98.44 175 GLU A CA 1
ATOM 1455 C C . GLU A 1 175 ? -25.701 -14.134 20.508 1.00 98.44 175 GLU A C 1
ATOM 1457 O O . GLU A 1 175 ? -26.379 -14.423 21.493 1.00 98.44 175 GLU A O 1
ATOM 1462 N N . PHE A 1 176 ? -25.321 -12.876 20.262 1.00 98.56 176 PHE A N 1
ATOM 1463 C CA . PHE A 1 176 ? -25.717 -11.748 21.106 1.00 98.56 176 PHE A CA 1
ATOM 1464 C C . PHE A 1 176 ? -27.243 -11.610 21.184 1.00 98.56 176 PHE A C 1
ATOM 1466 O O . PHE A 1 176 ? -27.790 -11.583 22.285 1.00 98.56 176 PHE A O 1
ATOM 1473 N N . TYR A 1 177 ? -27.944 -11.597 20.043 1.00 98.69 177 TYR A N 1
ATOM 1474 C CA . TYR A 1 177 ? -29.407 -11.499 20.037 1.00 98.69 177 TYR A CA 1
ATOM 1475 C C . TYR A 1 177 ? -30.085 -12.728 20.659 1.00 98.69 177 TYR A C 1
ATOM 1477 O O . TYR A 1 177 ? -31.048 -12.574 21.410 1.00 98.69 177 TYR A O 1
ATOM 1485 N N . ARG A 1 178 ? -29.562 -13.944 20.433 1.00 98.62 178 ARG A N 1
ATOM 1486 C CA . ARG A 1 178 ? -30.039 -15.169 21.108 1.00 98.62 178 ARG A CA 1
ATOM 1487 C C . ARG A 1 178 ? -29.920 -15.051 22.628 1.00 98.62 178 ARG A C 1
ATOM 1489 O O . ARG A 1 178 ? -30.894 -15.308 23.341 1.00 98.62 178 ARG A O 1
ATOM 1496 N N . LEU A 1 179 ? -28.751 -14.636 23.118 1.00 98.44 179 LEU A N 1
ATOM 1497 C CA . LEU A 1 179 ? -28.486 -14.473 24.544 1.00 98.44 179 LEU A CA 1
ATOM 1498 C C . LEU A 1 179 ? -29.369 -13.374 25.146 1.00 98.44 179 LEU A C 1
ATOM 1500 O O . LEU A 1 179 ? -30.003 -13.620 26.172 1.00 98.44 179 LEU A O 1
ATOM 1504 N N . GLN A 1 180 ? -29.478 -12.219 24.483 1.00 98.56 180 GLN A N 1
ATOM 1505 C CA . GLN A 1 180 ? -30.358 -11.118 24.879 1.00 98.56 180 GLN A CA 1
ATOM 1506 C C . GLN A 1 180 ? -31.805 -11.604 25.041 1.00 98.56 180 GLN A C 1
ATOM 1508 O O . GLN A 1 180 ? -32.355 -11.500 26.135 1.00 98.56 180 GLN A O 1
ATOM 1513 N N . THR A 1 181 ? -32.386 -12.234 24.013 1.00 98.56 181 THR A N 1
ATOM 1514 C CA . THR A 1 181 ? -33.756 -12.768 24.076 1.00 98.56 181 THR A CA 1
ATOM 1515 C C . THR A 1 181 ? -33.925 -13.818 25.181 1.00 98.56 181 THR A C 1
ATOM 1517 O O . THR A 1 181 ? -34.970 -13.869 25.828 1.00 98.56 181 THR A O 1
ATOM 1520 N N . SER A 1 182 ? -32.920 -14.667 25.431 1.00 98.44 182 SER A N 1
ATOM 1521 C CA . SER A 1 182 ? -32.979 -15.650 26.526 1.00 98.44 182 SER A CA 1
ATOM 1522 C C . SER A 1 182 ? -32.939 -14.997 27.917 1.00 98.44 182 SER A C 1
ATOM 1524 O O . SER A 1 182 ? -33.645 -15.435 28.825 1.00 98.44 182 SER A O 1
ATOM 1526 N N . SER A 1 183 ? -32.166 -13.918 28.066 1.00 97.88 183 SER A N 1
ATOM 1527 C CA . SER A 1 183 ? -32.058 -13.135 29.298 1.00 97.88 183 SER A CA 1
ATOM 1528 C C . SER A 1 183 ? -33.344 -12.355 29.573 1.00 97.88 183 SER A C 1
ATOM 1530 O O . SER A 1 183 ? -33.874 -12.418 30.678 1.00 97.88 183 SER A O 1
ATOM 1532 N N . GLU A 1 184 ? -33.905 -11.699 28.555 1.00 98.56 184 GLU A N 1
ATOM 1533 C CA . GLU A 1 184 ? -35.181 -10.976 28.634 1.00 98.56 184 GLU A CA 1
ATOM 1534 C C . GLU A 1 184 ? -36.338 -11.908 29.022 1.00 98.56 184 GLU A C 1
ATOM 1536 O O . GLU A 1 184 ? -37.116 -11.575 29.916 1.00 98.56 184 GLU A O 1
ATOM 1541 N N . LYS A 1 185 ? -36.405 -13.115 28.438 1.00 98.50 185 LYS A N 1
ATOM 1542 C CA . LYS A 1 185 ? -37.371 -14.151 28.847 1.00 98.50 185 LYS A CA 1
ATOM 1543 C C . LYS A 1 185 ? -37.211 -14.536 30.315 1.00 98.50 185 LYS A C 1
ATOM 1545 O O . LYS A 1 185 ? -38.185 -14.494 31.060 1.00 98.50 185 LYS A O 1
ATOM 1550 N N . ARG A 1 186 ? -35.985 -14.837 30.757 1.00 98.31 186 ARG A N 1
ATOM 1551 C CA . ARG A 1 186 ? -35.715 -15.217 32.151 1.00 98.31 186 ARG A CA 1
ATOM 1552 C C . ARG A 1 186 ? -35.999 -14.080 33.139 1.00 98.31 186 ARG A C 1
ATOM 1554 O O . ARG A 1 186 ? -36.453 -14.338 34.250 1.00 98.31 186 ARG A O 1
ATOM 1561 N N . LEU A 1 187 ? -35.757 -12.827 32.750 1.00 98.25 187 LEU A N 1
ATOM 1562 C CA . LEU A 1 187 ? -36.131 -11.651 33.537 1.00 98.25 187 LEU A CA 1
ATOM 1563 C C . LEU A 1 187 ? -37.653 -11.533 33.666 1.00 98.25 187 LEU A C 1
ATOM 1565 O O . LEU A 1 187 ? -38.136 -11.344 34.779 1.00 98.25 187 LEU A O 1
ATOM 1569 N N . ALA A 1 188 ? -38.404 -11.706 32.575 1.00 98.12 188 ALA A N 1
ATOM 1570 C CA . ALA A 1 188 ? -39.866 -11.694 32.601 1.00 98.12 188 ALA A CA 1
ATOM 1571 C C . ALA A 1 188 ? -40.445 -12.843 33.452 1.00 98.12 188 ALA A C 1
ATOM 1573 O O . ALA A 1 188 ? -41.348 -12.617 34.254 1.00 98.12 188 ALA A O 1
ATOM 1574 N N . GLU A 1 189 ? -39.888 -14.054 33.346 1.00 98.19 189 GLU A N 1
ATOM 1575 C CA . GLU A 1 189 ? -40.251 -15.210 34.181 1.00 98.19 189 GLU A CA 1
ATOM 1576 C C . GLU A 1 189 ? -40.018 -14.934 35.675 1.00 98.19 189 GLU A C 1
ATOM 1578 O O . GLU A 1 189 ? -40.908 -15.165 36.495 1.00 98.19 189 GLU A O 1
ATOM 1583 N N . LEU A 1 190 ? -38.849 -14.394 36.042 1.00 98.06 190 LEU A N 1
ATOM 1584 C CA . LEU A 1 190 ? -38.527 -14.043 37.429 1.00 98.06 190 LEU A CA 1
ATOM 1585 C C . LEU A 1 190 ? -39.383 -12.881 37.954 1.00 98.06 190 LEU A C 1
ATOM 1587 O O . LEU A 1 190 ? -39.787 -12.901 39.114 1.00 98.06 190 LEU A O 1
ATOM 1591 N N . GLN A 1 191 ? -39.694 -11.886 37.119 1.00 98.19 191 GLN A N 1
ATOM 1592 C CA . GLN A 1 191 ? -40.607 -10.795 37.475 1.00 98.19 191 GLN A CA 1
ATOM 1593 C C . GLN A 1 191 ? -42.029 -11.311 37.721 1.00 98.19 191 GLN A C 1
ATOM 1595 O O . GLN A 1 191 ? -42.638 -10.933 38.720 1.00 98.19 191 GLN A O 1
ATOM 1600 N N . ALA A 1 192 ? -42.531 -12.214 36.872 1.00 97.88 192 ALA A N 1
ATOM 1601 C CA . ALA A 1 192 ? -43.834 -12.848 37.051 1.00 97.88 192 ALA A CA 1
ATOM 1602 C C . ALA A 1 192 ? -43.888 -13.690 38.337 1.00 97.88 192 ALA A C 1
ATOM 1604 O O . ALA A 1 192 ? -44.821 -13.541 39.123 1.00 97.88 192 ALA A O 1
ATOM 1605 N N . GLN A 1 193 ? -42.859 -14.505 38.605 1.00 97.81 193 GLN A N 1
ATOM 1606 C CA . GLN A 1 193 ? -42.750 -15.265 39.857 1.00 97.81 193 GLN A CA 1
ATOM 1607 C C . GLN A 1 193 ? -42.710 -14.348 41.085 1.00 97.81 193 GLN A C 1
ATOM 1609 O O . GLN A 1 193 ? -43.382 -14.624 42.074 1.00 97.81 193 GLN A O 1
ATOM 1614 N N . ASN A 1 194 ? -41.951 -13.250 41.037 1.00 97.00 194 ASN A N 1
ATOM 1615 C CA . ASN A 1 194 ? -41.844 -12.324 42.163 1.00 97.00 194 ASN A CA 1
ATOM 1616 C C . ASN A 1 194 ? -43.164 -11.573 42.412 1.00 97.00 194 ASN A C 1
ATOM 1618 O O . ASN A 1 194 ? -43.577 -11.430 43.559 1.00 97.00 194 ASN A O 1
ATOM 1622 N N . ALA A 1 195 ? -43.873 -11.166 41.353 1.00 97.44 195 ALA A N 1
ATOM 1623 C CA . ALA A 1 195 ? -45.215 -10.592 41.460 1.00 97.44 195 ALA A CA 1
ATOM 1624 C C . ALA A 1 195 ? -46.227 -11.599 42.041 1.00 97.44 195 ALA A C 1
ATOM 1626 O O . ALA A 1 195 ? -47.033 -11.239 42.899 1.00 97.44 195 ALA A O 1
ATOM 1627 N N . GLU A 1 196 ? -46.149 -12.873 41.642 1.00 97.81 196 GLU A N 1
ATOM 1628 C CA . GLU A 1 196 ? -46.973 -13.934 42.222 1.00 97.81 196 GLU A CA 1
ATOM 1629 C C . GLU A 1 196 ? -46.675 -14.120 43.719 1.00 97.81 196 GLU A C 1
ATOM 1631 O O . GLU A 1 196 ? -47.603 -14.096 44.528 1.00 97.81 196 GLU A O 1
ATOM 1636 N N . GLN A 1 197 ? -45.403 -14.243 44.121 1.00 96.31 197 GLN A N 1
ATOM 1637 C CA . GLN A 1 197 ? -45.048 -14.373 45.541 1.00 96.31 197 GLN A CA 1
ATOM 1638 C C . GLN A 1 197 ? -45.442 -13.134 46.353 1.00 96.31 197 GLN A C 1
ATOM 1640 O O . GLN A 1 197 ? -45.951 -13.292 47.459 1.00 96.31 197 GLN A O 1
ATOM 1645 N N . ALA A 1 198 ? -45.291 -11.924 45.806 1.00 97.50 198 ALA A N 1
ATOM 1646 C CA . ALA A 1 198 ? -45.755 -10.696 46.450 1.00 97.50 198 ALA A CA 1
ATOM 1647 C C . ALA A 1 198 ? -47.275 -10.717 46.685 1.00 97.50 198 ALA A C 1
ATOM 1649 O O . ALA A 1 198 ? -47.717 -10.444 47.796 1.00 97.50 198 ALA A O 1
ATOM 1650 N N . SER A 1 199 ? -48.071 -11.135 45.691 1.00 97.25 199 SER A N 1
ATOM 1651 C CA . SER A 1 199 ? -49.528 -11.268 45.858 1.00 97.25 199 SER A CA 1
ATOM 1652 C C . SER A 1 199 ? -49.914 -12.333 46.895 1.00 97.25 199 SER A C 1
ATOM 1654 O O . SER A 1 199 ? -50.837 -12.130 47.681 1.00 97.25 199 SER A O 1
ATOM 1656 N N . ARG A 1 200 ? -49.173 -13.450 46.963 1.00 97.19 200 ARG A N 1
ATOM 1657 C CA . ARG A 1 200 ? -49.372 -14.490 47.986 1.00 97.19 200 ARG A CA 1
ATOM 1658 C C . ARG A 1 200 ? -49.044 -13.960 49.383 1.00 97.19 200 ARG A C 1
ATOM 1660 O O . ARG A 1 200 ? -49.829 -14.179 50.302 1.00 97.19 200 ARG A O 1
ATOM 1667 N N . LEU A 1 201 ? -47.929 -13.245 49.544 1.00 95.94 201 LEU A N 1
ATOM 1668 C CA . LEU A 1 201 ? -47.562 -12.598 50.807 1.00 95.94 201 LEU A CA 1
ATOM 1669 C C . LEU A 1 201 ? -48.626 -11.586 51.240 1.00 95.94 201 LEU A C 1
ATOM 1671 O O . LEU A 1 201 ? -49.102 -11.685 52.362 1.00 95.94 201 LEU A O 1
ATOM 1675 N N . GLU A 1 202 ? -49.103 -10.727 50.336 1.00 96.81 202 GLU A N 1
ATOM 1676 C CA . GLU A 1 202 ? -50.191 -9.781 50.618 1.00 96.81 202 GLU A CA 1
ATOM 1677 C C . GLU A 1 202 ? -51.472 -10.496 51.102 1.00 96.81 202 GLU A C 1
ATOM 1679 O O . GLU A 1 202 ? -52.157 -10.007 52.002 1.00 96.81 202 GLU A O 1
ATOM 1684 N N . THR A 1 203 ? -51.804 -11.676 50.554 1.00 94.94 203 THR A N 1
ATOM 1685 C CA . THR A 1 203 ? -52.933 -12.471 51.075 1.00 94.94 203 THR A CA 1
ATOM 1686 C C . THR A 1 203 ? -52.669 -13.059 52.461 1.00 94.94 203 THR A C 1
ATOM 1688 O O . THR A 1 203 ? -53.586 -13.068 53.279 1.00 94.94 203 THR A O 1
ATOM 1691 N N . TYR A 1 204 ? -51.445 -13.505 52.764 1.00 93.69 204 TYR A N 1
ATOM 1692 C CA . TYR A 1 204 ? -51.102 -13.987 54.106 1.00 93.69 204 TYR A CA 1
ATOM 1693 C C . TYR A 1 204 ? -51.091 -12.851 55.136 1.00 93.69 204 TYR A C 1
ATOM 1695 O O . TYR A 1 204 ? -51.685 -13.010 56.195 1.00 93.69 204 TYR A O 1
ATOM 1703 N N . GLU A 1 205 ? -50.524 -11.688 54.807 1.00 94.00 205 GLU A N 1
ATOM 1704 C CA . GLU A 1 205 ? -50.511 -10.502 55.676 1.00 94.00 205 GLU A CA 1
ATOM 1705 C C . GLU A 1 205 ? -51.931 -10.018 56.011 1.00 94.00 205 GLU A C 1
ATOM 1707 O O . GLU A 1 205 ? -52.209 -9.657 57.154 1.00 94.00 205 GLU A O 1
ATOM 1712 N N . LYS A 1 206 ? -52.863 -10.055 55.047 1.00 93.56 206 LYS A N 1
ATOM 1713 C CA . LYS A 1 206 ? -54.285 -9.753 55.299 1.00 93.56 206 LYS A CA 1
ATOM 1714 C C . LYS A 1 206 ? -54.935 -10.777 56.228 1.00 93.56 206 LYS A C 1
ATOM 1716 O O . LYS A 1 206 ? -55.605 -10.385 57.179 1.00 93.56 206 LYS A O 1
ATOM 1721 N N . LEU A 1 207 ? -54.697 -12.071 56.001 1.00 87.19 207 LEU A N 1
ATOM 1722 C CA . LEU A 1 207 ? -55.203 -13.138 56.872 1.00 87.19 207 LEU A CA 1
ATOM 1723 C C . LEU A 1 207 ? -54.626 -13.049 58.297 1.00 87.19 207 LEU A C 1
ATOM 1725 O O . LEU A 1 207 ? -55.343 -13.332 59.254 1.00 87.19 207 LEU A O 1
ATOM 1729 N N . GLU A 1 208 ? -53.368 -12.630 58.456 1.00 87.06 208 GLU A N 1
ATOM 1730 C CA . GLU A 1 208 ? -52.750 -12.360 59.762 1.00 87.06 208 GLU A CA 1
ATOM 1731 C C . GLU A 1 208 ? -53.383 -11.137 60.451 1.00 87.06 208 GLU A C 1
ATOM 1733 O O . GLU A 1 208 ? -53.738 -11.215 61.626 1.00 87.06 208 GLU A O 1
ATOM 1738 N N . GLN A 1 209 ? -53.644 -10.047 59.722 1.00 89.38 209 GLN A N 1
ATOM 1739 C CA . GLN A 1 209 ? -54.354 -8.878 60.265 1.00 89.38 209 GLN A CA 1
ATOM 1740 C C . GLN A 1 209 ? -55.799 -9.199 60.685 1.00 89.38 209 GLN A C 1
ATOM 1742 O O . GLN A 1 209 ? -56.277 -8.681 61.696 1.00 89.38 209 GLN A O 1
ATOM 1747 N N . GLU A 1 210 ? -56.505 -10.048 59.933 1.00 86.88 210 GLU A N 1
ATOM 1748 C CA . GLU A 1 210 ? -57.832 -10.557 60.302 1.00 86.88 210 GLU A CA 1
ATOM 1749 C C . GLU A 1 210 ? -57.757 -11.456 61.552 1.00 86.88 210 GLU A C 1
ATOM 1751 O O . GLU A 1 210 ? -58.554 -11.298 62.480 1.00 86.88 210 GLU A O 1
ATOM 1756 N N . LEU A 1 211 ? -56.766 -12.352 61.625 1.00 83.12 211 LEU A N 1
ATOM 1757 C CA . LEU A 1 211 ? -56.478 -13.204 62.789 1.00 83.12 211 LEU A CA 1
ATOM 1758 C C . LEU A 1 211 ? -56.230 -12.400 64.071 1.00 83.12 211 LEU A C 1
ATOM 1760 O O . LEU A 1 211 ? -56.786 -12.734 65.124 1.00 83.12 211 LEU A O 1
ATOM 1764 N N . ASP A 1 212 ? -55.418 -11.347 63.992 1.00 86.69 212 ASP A N 1
ATOM 1765 C CA . ASP A 1 212 ? -55.101 -10.480 65.127 1.00 86.69 212 ASP A CA 1
ATOM 1766 C C . ASP A 1 212 ? -56.343 -9.718 65.608 1.00 86.69 212 ASP A C 1
ATOM 1768 O O . ASP A 1 212 ? -56.614 -9.672 66.811 1.00 86.69 212 ASP A O 1
ATOM 1772 N N . GLN A 1 213 ? -57.164 -9.199 64.686 1.00 86.06 213 GLN A N 1
ATOM 1773 C CA . GLN A 1 213 ? -58.434 -8.542 65.023 1.00 86.06 213 GLN A CA 1
ATOM 1774 C C . GLN A 1 213 ? -59.402 -9.489 65.743 1.00 86.06 213 GLN A C 1
ATOM 1776 O O . GLN A 1 213 ? -59.953 -9.126 66.785 1.00 86.06 213 GLN A O 1
ATOM 1781 N N . VAL A 1 214 ? -59.579 -10.717 65.244 1.00 84.31 214 VAL A N 1
ATOM 1782 C CA . VAL A 1 214 ? -60.431 -11.736 65.888 1.00 84.31 214 VAL A CA 1
ATOM 1783 C C . VAL A 1 214 ? -59.881 -12.127 67.262 1.00 84.31 214 VAL A C 1
ATOM 1785 O O . VAL A 1 214 ? -60.647 -12.287 68.213 1.00 84.31 214 VAL A O 1
ATOM 1788 N N . THR A 1 215 ? -58.556 -12.240 67.393 1.00 84.31 215 THR A N 1
ATOM 1789 C CA . THR A 1 215 ? -57.889 -12.553 68.666 1.00 84.31 215 THR A CA 1
ATOM 1790 C C . THR A 1 215 ? -58.115 -11.451 69.699 1.00 84.31 215 THR A C 1
ATOM 1792 O O . THR A 1 215 ? -58.449 -11.759 70.844 1.00 84.31 215 THR A O 1
ATOM 1795 N N . MET A 1 216 ? -58.002 -10.180 69.299 1.00 84.19 216 MET A N 1
ATOM 1796 C CA . MET A 1 216 ? -58.278 -9.026 70.158 1.00 84.19 216 MET A CA 1
ATOM 1797 C C . MET A 1 216 ? -59.750 -8.965 70.583 1.00 84.19 216 MET A C 1
ATOM 1799 O O . MET A 1 216 ? -60.030 -8.910 71.779 1.00 84.19 216 MET A O 1
ATOM 1803 N N . GLN A 1 217 ? -60.695 -9.083 69.644 1.00 83.81 217 GLN A N 1
ATOM 1804 C CA . GLN A 1 217 ? -62.134 -9.097 69.954 1.00 83.81 217 GLN A CA 1
ATOM 1805 C C . GLN A 1 217 ? -62.502 -10.231 70.929 1.00 83.81 217 GLN A C 1
ATOM 1807 O O . GLN A 1 217 ? -63.207 -10.015 71.914 1.00 83.81 217 GLN A O 1
ATOM 1812 N N . ALA A 1 218 ? -61.975 -11.441 70.713 1.00 83.62 218 ALA A N 1
ATOM 1813 C CA . ALA A 1 218 ? -62.188 -12.581 71.607 1.00 83.62 218 ALA A CA 1
ATOM 1814 C C . ALA A 1 218 ? -61.490 -12.432 72.978 1.00 83.62 218 ALA A C 1
ATOM 1816 O O . ALA A 1 218 ? -61.865 -13.112 73.944 1.00 83.62 218 ALA A O 1
ATOM 1817 N N . ALA A 1 219 ? -60.479 -11.564 73.083 1.00 82.25 219 ALA A N 1
ATOM 1818 C CA . ALA A 1 219 ? -59.772 -11.275 74.326 1.00 82.25 219 ALA A CA 1
ATOM 1819 C C . ALA A 1 219 ? -60.432 -10.177 75.176 1.00 82.25 219 ALA A C 1
ATOM 1821 O O . ALA A 1 219 ? -60.272 -10.185 76.396 1.00 82.25 219 ALA A O 1
ATOM 1822 N N . GLU A 1 220 ? -61.191 -9.269 74.560 1.00 78.88 220 GLU A N 1
ATOM 1823 C CA . GLU A 1 220 ? -61.939 -8.213 75.257 1.00 78.88 220 GLU A CA 1
ATOM 1824 C C . GLU A 1 220 ? -63.230 -8.717 75.920 1.00 78.88 220 GLU A C 1
ATOM 1826 O O . GLU A 1 220 ? -63.634 -8.191 76.960 1.00 78.88 220 GLU A O 1
ATOM 1831 N N . ILE A 1 221 ? -63.862 -9.749 75.350 1.00 82.19 221 ILE A N 1
ATOM 1832 C CA . ILE A 1 221 ? -65.083 -10.371 75.883 1.00 82.19 221 ILE A CA 1
ATOM 1833 C C . ILE A 1 221 ? -64.762 -11.130 77.175 1.00 82.19 221 ILE A C 1
ATOM 1835 O O . ILE A 1 221 ? -63.940 -12.038 77.183 1.00 82.19 221 ILE A O 1
ATOM 1839 N N . GLU A 1 222 ? -65.444 -10.829 78.277 1.00 68.50 222 GLU A N 1
ATOM 1840 C CA . GLU A 1 222 ? -65.119 -11.454 79.571 1.00 68.50 222 GLU A CA 1
ATOM 1841 C C . GLU A 1 222 ? -65.634 -12.905 79.665 1.00 68.50 222 GLU A C 1
ATOM 1843 O O . GLU A 1 222 ? -64.944 -13.781 80.189 1.00 68.50 222 GLU A O 1
ATOM 1848 N N . ASN A 1 223 ? -66.791 -13.192 79.060 1.00 78.12 223 ASN A N 1
ATOM 1849 C CA . ASN A 1 223 ? -67.389 -14.526 78.998 1.00 78.12 223 ASN A CA 1
ATOM 1850 C C . ASN A 1 223 ? -66.614 -15.464 78.045 1.00 78.12 223 ASN A C 1
ATOM 1852 O O . ASN A 1 223 ? -66.391 -15.155 76.873 1.00 78.12 223 ASN A O 1
ATOM 1856 N N . GLU A 1 224 ? -66.192 -16.624 78.549 1.00 73.25 224 GLU A N 1
ATOM 1857 C CA . GLU A 1 224 ? -65.361 -17.583 77.813 1.00 73.25 224 GLU A CA 1
ATOM 1858 C C . GLU A 1 224 ? -66.153 -18.314 76.715 1.00 73.25 224 GLU A C 1
ATOM 1860 O O . GLU A 1 224 ? -65.679 -18.411 75.583 1.00 73.25 224 GLU A O 1
ATOM 1865 N N . GLU A 1 225 ? -67.404 -18.711 76.982 1.00 74.19 225 GLU A N 1
ATOM 1866 C CA . GLU A 1 225 ? -68.276 -19.336 75.973 1.00 74.19 225 GLU A CA 1
ATOM 1867 C C . GLU A 1 225 ? -68.600 -18.397 74.804 1.00 74.19 225 GLU A C 1
ATOM 1869 O O . GLU A 1 225 ? -68.791 -18.830 73.670 1.00 74.19 225 GLU A O 1
ATOM 1874 N N . GLU A 1 226 ? -68.701 -17.100 75.080 1.00 75.81 226 GLU A N 1
ATOM 1875 C CA . GLU A 1 226 ? -69.114 -16.090 74.106 1.00 75.81 226 GLU A CA 1
ATOM 1876 C C . GLU A 1 226 ? -67.956 -15.662 73.204 1.00 75.81 226 GLU A C 1
ATOM 1878 O O . GLU A 1 226 ? -68.137 -15.504 71.998 1.00 75.81 226 GLU A O 1
ATOM 1883 N N . ALA A 1 227 ? -66.735 -15.613 73.736 1.00 73.88 227 ALA A N 1
ATOM 1884 C CA . ALA A 1 227 ? -65.548 -15.502 72.899 1.00 73.88 227 ALA A CA 1
ATOM 1885 C C . ALA A 1 227 ? -65.280 -16.765 72.078 1.00 73.88 227 ALA A C 1
ATOM 1887 O O . ALA A 1 227 ? -64.853 -16.649 70.930 1.00 73.88 227 ALA A O 1
ATOM 1888 N N . GLU A 1 228 ? -65.576 -17.965 72.599 1.00 72.88 228 GLU A N 1
ATOM 1889 C CA . GLU A 1 228 ? -65.556 -19.170 71.764 1.00 72.88 228 GLU A CA 1
ATOM 1890 C C . GLU A 1 228 ? -66.562 -19.075 70.607 1.00 72.88 228 GLU A C 1
ATOM 1892 O O . GLU A 1 228 ? -66.232 -19.513 69.506 1.00 72.88 228 GLU A O 1
ATOM 1897 N N . ARG A 1 229 ? -67.728 -18.430 70.790 1.00 78.25 229 ARG A N 1
ATOM 1898 C CA . ARG A 1 229 ? -68.663 -18.130 69.685 1.00 78.25 229 ARG A CA 1
ATOM 1899 C C . ARG A 1 229 ? -68.098 -17.116 68.688 1.00 78.25 229 ARG A C 1
ATOM 1901 O O . ARG A 1 229 ? -68.273 -17.336 67.495 1.00 78.25 229 ARG A O 1
ATOM 1908 N N . VAL A 1 230 ? -67.400 -16.066 69.129 1.00 78.31 230 VAL A N 1
ATOM 1909 C CA . VAL A 1 230 ? -66.752 -15.095 68.218 1.00 78.31 230 VAL A CA 1
ATOM 1910 C C . VAL A 1 230 ? -65.625 -15.750 67.413 1.00 78.31 230 VAL A C 1
ATOM 1912 O O . VAL A 1 230 ? -65.579 -15.629 66.191 1.00 78.31 230 VAL A O 1
ATOM 1915 N N . LEU A 1 231 ? -64.774 -16.559 68.048 1.00 75.44 231 LEU A N 1
ATOM 1916 C CA . LEU A 1 231 ? -63.804 -17.401 67.334 1.00 75.44 231 LEU A CA 1
ATOM 1917 C C . LEU A 1 231 ? -64.501 -18.358 66.349 1.00 75.44 231 LEU A C 1
ATOM 1919 O O . LEU A 1 231 ? -64.020 -18.574 65.237 1.00 75.44 231 LEU A O 1
ATOM 1923 N N . PHE A 1 232 ? -65.653 -18.920 66.723 1.00 74.69 232 PHE A N 1
ATOM 1924 C CA . PHE A 1 232 ? -66.424 -19.809 65.856 1.00 74.69 232 PHE A CA 1
ATOM 1925 C C . PHE A 1 232 ? -67.035 -19.080 64.647 1.00 74.69 232 PHE A C 1
ATOM 1927 O O . PHE A 1 232 ? -66.992 -19.629 63.545 1.00 74.69 232 PHE A O 1
ATOM 1934 N N . SER A 1 233 ? -67.560 -17.857 64.812 1.00 75.81 233 SER A N 1
ATOM 1935 C CA . SER A 1 233 ? -68.202 -17.090 63.731 1.00 75.81 233 SER A CA 1
ATOM 1936 C C . SER A 1 233 ? -67.229 -16.669 62.631 1.00 75.81 233 SER A C 1
ATOM 1938 O O . SER A 1 233 ? -67.621 -16.625 61.470 1.00 75.81 233 SER A O 1
ATOM 1940 N N . TYR A 1 234 ? -65.954 -16.458 62.967 1.00 72.69 234 TYR A N 1
ATOM 1941 C CA . TYR A 1 234 ? -64.874 -16.244 61.994 1.00 72.69 234 TYR A CA 1
ATOM 1942 C C . TYR A 1 234 ? -64.281 -17.558 61.427 1.00 72.69 234 TYR A C 1
ATOM 1944 O O . TYR A 1 234 ? -63.202 -17.564 60.843 1.00 72.69 234 TYR A O 1
ATOM 1952 N N . GLY A 1 235 ? -64.970 -18.697 61.578 1.00 65.88 235 GLY A N 1
ATOM 1953 C CA . GLY A 1 235 ? -64.653 -19.953 60.881 1.00 65.88 235 GLY A CA 1
ATOM 1954 C C . GLY A 1 235 ? -63.707 -20.921 61.608 1.00 65.88 235 GLY A C 1
ATOM 1955 O O . GLY A 1 235 ? -63.599 -22.083 61.199 1.00 65.88 235 GLY A O 1
ATOM 1956 N N . TYR A 1 236 ? -63.100 -20.530 62.738 1.00 66.56 236 TYR A N 1
ATOM 1957 C CA . TYR A 1 236 ? -62.188 -21.388 63.528 1.00 66.56 236 TYR A CA 1
ATOM 1958 C C . TYR A 1 236 ? -62.883 -22.588 64.198 1.00 66.56 236 TYR A C 1
ATOM 1960 O O . TYR A 1 236 ? -62.236 -23.480 64.761 1.00 66.56 236 TYR A O 1
ATOM 1968 N N . GLY A 1 237 ? -64.213 -22.639 64.116 1.00 59.97 237 GLY A N 1
ATOM 1969 C CA . GLY A 1 237 ? -65.038 -23.748 64.569 1.00 59.97 237 GLY A CA 1
ATOM 1970 C C . GLY A 1 237 ? -64.788 -25.057 63.820 1.00 59.97 237 GLY A C 1
ATOM 1971 O O . GLY A 1 237 ? -64.524 -26.074 64.470 1.00 59.97 237 GLY A O 1
ATOM 1972 N N . ALA A 1 238 ? -64.859 -25.017 62.485 1.00 59.75 238 ALA A N 1
ATOM 1973 C CA . ALA A 1 238 ? -65.089 -26.199 61.645 1.00 59.75 238 ALA A CA 1
ATOM 1974 C C . ALA A 1 238 ? -63.882 -26.652 60.801 1.00 59.75 238 ALA A C 1
ATOM 1976 O O . ALA A 1 238 ? -63.606 -27.847 60.751 1.00 59.75 238 ALA A O 1
ATOM 1977 N N . ASN A 1 239 ? -63.148 -25.724 60.172 1.00 56.47 239 ASN A N 1
ATOM 1978 C CA . ASN A 1 239 ? -62.215 -26.060 59.078 1.00 56.47 239 ASN A CA 1
ATOM 1979 C C . ASN A 1 239 ? -60.722 -25.854 59.407 1.00 56.47 239 ASN A C 1
ATOM 1981 O O . ASN A 1 239 ? -59.868 -26.036 58.542 1.00 56.47 239 ASN A O 1
ATOM 1985 N N . VAL A 1 240 ? -60.382 -25.475 60.643 1.00 62.06 240 VAL A N 1
ATOM 1986 C CA . VAL A 1 240 ? -58.997 -25.170 61.043 1.00 62.06 240 VAL A CA 1
ATOM 1987 C C . VAL A 1 240 ? -58.333 -26.392 61.699 1.00 62.06 240 VAL A C 1
ATOM 1989 O O . VAL A 1 240 ? -58.914 -26.955 62.633 1.00 62.06 240 VAL A O 1
ATOM 1992 N N . PRO A 1 241 ? -57.112 -26.798 61.281 1.00 68.38 241 PRO A N 1
ATOM 1993 C CA . PRO A 1 241 ? -56.391 -27.921 61.879 1.00 68.38 241 PRO A CA 1
ATOM 1994 C C . PRO A 1 241 ? -56.289 -27.822 63.405 1.00 68.38 241 PRO A C 1
ATOM 1996 O O . PRO A 1 241 ? -56.038 -26.752 63.962 1.00 68.38 241 PRO A O 1
ATOM 1999 N N . THR A 1 242 ? -56.431 -28.955 64.096 1.00 66.75 242 THR A N 1
ATOM 2000 C CA . THR A 1 242 ? -56.508 -29.023 65.570 1.00 66.75 242 THR A CA 1
ATOM 2001 C C . THR A 1 242 ? -55.308 -28.388 66.281 1.00 66.75 242 THR A C 1
ATOM 2003 O O . THR A 1 242 ? -55.457 -27.816 67.361 1.00 66.75 242 THR A O 1
ATOM 2006 N N . THR A 1 243 ? -54.126 -28.420 65.662 1.00 67.50 243 THR A N 1
ATOM 2007 C CA . THR A 1 243 ? -52.903 -27.759 66.140 1.00 67.50 243 THR A CA 1
ATOM 2008 C C . THR A 1 243 ? -52.982 -26.232 66.061 1.00 67.50 243 THR A C 1
ATOM 2010 O O . THR A 1 243 ? -52.630 -25.561 67.030 1.00 67.50 243 THR A O 1
ATOM 2013 N N . ALA A 1 244 ? -53.482 -25.674 64.955 1.00 71.25 244 ALA A N 1
ATOM 2014 C CA . ALA A 1 244 ? -53.694 -24.236 64.788 1.00 71.25 244 ALA A CA 1
ATOM 2015 C C . ALA A 1 244 ? -54.827 -23.731 65.699 1.00 71.25 244 ALA A C 1
ATOM 2017 O O . ALA A 1 244 ? -54.648 -22.745 66.409 1.00 71.25 244 ALA A O 1
ATOM 2018 N N . LYS A 1 245 ? -55.935 -24.481 65.794 1.00 71.75 245 LYS A N 1
ATOM 2019 C CA . LYS A 1 245 ? -57.044 -24.207 66.724 1.00 71.75 245 LYS A CA 1
ATOM 2020 C C . LYS A 1 245 ? -56.574 -24.148 68.185 1.00 71.75 245 LYS A C 1
ATOM 2022 O O . LYS A 1 245 ? -56.967 -23.248 68.923 1.00 71.75 245 LYS A O 1
ATOM 2027 N N . ARG A 1 246 ? -55.688 -25.066 68.600 1.00 75.44 246 ARG A N 1
ATOM 2028 C CA . ARG A 1 246 ? -55.072 -25.053 69.940 1.00 75.44 246 ARG A CA 1
ATOM 2029 C C . ARG A 1 246 ? -54.179 -23.830 70.160 1.00 75.44 246 ARG A C 1
ATOM 2031 O O . ARG A 1 246 ? -54.279 -23.215 71.218 1.00 75.44 246 ARG A O 1
ATOM 2038 N N . ARG A 1 247 ? -53.329 -23.479 69.185 1.00 77.81 247 ARG A N 1
ATOM 2039 C CA . ARG A 1 247 ? -52.458 -22.291 69.264 1.00 77.81 247 ARG A CA 1
ATOM 2040 C C . ARG A 1 247 ? -53.277 -21.009 69.394 1.00 77.81 247 ARG A C 1
ATOM 2042 O O . ARG A 1 247 ? -52.990 -20.222 70.282 1.00 77.81 247 ARG A O 1
ATOM 2049 N N . LEU A 1 248 ? -54.330 -20.844 68.593 1.00 77.50 248 LEU A N 1
ATOM 2050 C CA . LEU A 1 248 ? -55.173 -19.649 68.642 1.00 77.50 248 LEU A CA 1
ATOM 2051 C C . LEU A 1 248 ? -55.898 -19.506 69.989 1.00 77.50 248 LEU A C 1
ATOM 2053 O O . LEU A 1 248 ? -55.861 -18.430 70.575 1.00 77.50 248 LEU A O 1
ATOM 2057 N N . LYS A 1 249 ? -56.461 -20.594 70.546 1.00 78.25 249 LYS A N 1
ATOM 2058 C CA . LYS A 1 249 ? -57.001 -20.568 71.921 1.00 78.25 249 LYS A CA 1
ATOM 2059 C C . LYS A 1 249 ? -55.942 -20.109 72.932 1.00 78.25 249 LYS A C 1
ATOM 2061 O O . LYS A 1 249 ? -56.221 -19.247 73.757 1.00 78.25 249 LYS A O 1
ATOM 2066 N N . GLN A 1 250 ? -54.713 -20.626 72.842 1.00 83.38 250 GLN A N 1
ATOM 2067 C CA . GLN A 1 250 ? -53.608 -20.192 73.707 1.00 83.38 250 GLN A CA 1
ATOM 2068 C C . GLN A 1 250 ? -53.276 -18.701 73.528 1.00 83.38 250 GLN A C 1
ATOM 2070 O O . GLN A 1 250 ? -53.145 -18.008 74.535 1.00 83.38 250 GLN A O 1
ATOM 2075 N N . SER A 1 251 ? -53.214 -18.187 72.294 1.00 84.44 251 SER A N 1
ATOM 2076 C CA . SER A 1 251 ? -53.026 -16.755 72.016 1.00 84.44 251 SER A CA 1
ATOM 2077 C C . SER A 1 251 ? -54.133 -15.895 72.631 1.00 84.44 251 SER A C 1
ATOM 2079 O O . SER A 1 251 ? -53.834 -14.892 73.270 1.00 84.44 251 SER A O 1
ATOM 2081 N N . VAL A 1 252 ? -55.398 -16.317 72.529 1.00 84.31 252 VAL A N 1
ATOM 2082 C CA . VAL A 1 252 ? -56.547 -15.609 73.122 1.00 84.31 252 VAL A CA 1
ATOM 2083 C C . VAL A 1 252 ? -56.480 -15.612 74.652 1.00 84.31 252 VAL A C 1
ATOM 2085 O O . VAL A 1 252 ? -56.652 -14.561 75.266 1.00 84.31 252 VAL A O 1
ATOM 2088 N N . HIS A 1 253 ? -56.169 -16.742 75.301 1.00 84.81 253 HIS A N 1
ATOM 2089 C CA . HIS A 1 253 ? -55.987 -16.771 76.761 1.00 84.81 253 HIS A CA 1
ATOM 2090 C C . HIS A 1 253 ? -54.809 -15.891 77.219 1.00 84.81 253 HIS A C 1
ATOM 2092 O O . HIS A 1 253 ? -54.898 -15.242 78.263 1.00 84.81 253 HIS A O 1
ATOM 2098 N N . LEU A 1 254 ? -53.717 -15.838 76.446 1.00 87.25 254 LEU A N 1
ATOM 2099 C CA . LEU A 1 254 ? -52.585 -14.951 76.722 1.00 87.25 254 LEU A CA 1
ATOM 2100 C C . LEU A 1 254 ? -52.982 -13.477 76.567 1.00 87.25 254 LEU A C 1
ATOM 2102 O O . LEU A 1 254 ? -52.733 -12.701 77.485 1.00 87.25 254 LEU A O 1
ATOM 2106 N N . ALA A 1 255 ? -53.666 -13.107 75.481 1.00 86.62 255 ALA A N 1
ATOM 2107 C CA . ALA A 1 255 ? -54.174 -11.753 75.257 1.00 86.62 255 ALA A CA 1
ATOM 2108 C C . ALA A 1 255 ? -55.132 -11.310 76.380 1.00 86.62 255 ALA A C 1
ATOM 2110 O O . ALA A 1 255 ? -54.935 -10.248 76.968 1.00 86.62 255 ALA A O 1
ATOM 2111 N N . ARG A 1 256 ? -56.084 -12.167 76.786 1.00 84.94 256 ARG A N 1
ATOM 2112 C CA . ARG A 1 256 ? -56.951 -11.948 77.965 1.00 84.94 256 ARG A CA 1
ATOM 2113 C C . ARG A 1 256 ? -56.145 -11.680 79.230 1.00 84.94 256 ARG A C 1
ATOM 2115 O O . ARG A 1 256 ? -56.442 -10.750 79.979 1.00 84.94 256 ARG A O 1
ATOM 2122 N N . ARG A 1 257 ? -55.124 -12.503 79.489 1.00 87.62 257 ARG A N 1
ATOM 2123 C CA . ARG A 1 257 ? -54.287 -12.379 80.686 1.00 87.62 257 ARG A CA 1
ATOM 2124 C C . ARG A 1 257 ? -53.464 -11.093 80.669 1.00 87.62 257 ARG A C 1
ATOM 2126 O O . ARG A 1 257 ? -53.338 -10.467 81.718 1.00 87.62 257 ARG A O 1
ATOM 2133 N N . VAL A 1 258 ? -52.949 -10.686 79.509 1.00 88.00 258 VAL A N 1
ATOM 2134 C CA . VAL A 1 258 ? -52.252 -9.405 79.325 1.00 88.00 258 VAL A CA 1
ATOM 2135 C C . VAL A 1 258 ? -53.212 -8.241 79.573 1.00 88.00 258 VAL A C 1
ATOM 2137 O O . VAL A 1 258 ? -52.940 -7.451 80.470 1.00 88.00 258 VAL A O 1
ATOM 2140 N N . LEU A 1 259 ? -54.380 -8.199 78.920 1.00 86.81 259 LEU A N 1
ATOM 2141 C CA . LEU A 1 259 ? -55.394 -7.155 79.137 1.00 86.81 259 LEU A CA 1
ATOM 2142 C C . LEU A 1 259 ? -55.835 -7.060 80.609 1.00 86.81 259 LEU A C 1
ATOM 2144 O O . LEU A 1 259 ? -55.971 -5.965 81.156 1.00 86.81 259 LEU A O 1
ATOM 2148 N N . GLN A 1 260 ? -56.017 -8.195 81.294 1.00 86.69 260 GLN A N 1
ATOM 2149 C CA . GLN A 1 260 ? -56.328 -8.216 82.727 1.00 86.69 260 GLN A CA 1
ATOM 2150 C C . GLN A 1 260 ? -55.186 -7.622 83.567 1.00 86.69 260 GLN A C 1
ATOM 2152 O O . GLN A 1 260 ? -55.437 -6.804 84.456 1.00 86.69 260 GLN A O 1
ATOM 2157 N N . LEU A 1 261 ? -53.939 -8.013 83.290 1.00 89.25 261 LEU A N 1
ATOM 2158 C CA . LEU A 1 261 ? -52.760 -7.487 83.978 1.00 89.25 261 LEU A CA 1
ATOM 2159 C C . LEU A 1 261 ? -52.550 -5.996 83.688 1.00 89.25 261 LEU A C 1
ATOM 2161 O O . LEU A 1 261 ? -52.154 -5.270 84.592 1.00 89.25 261 LEU A O 1
ATOM 2165 N N . GLU A 1 262 ? -52.864 -5.505 82.490 1.00 88.25 262 GLU A N 1
ATOM 2166 C CA . GLU A 1 262 ? -52.817 -4.082 82.134 1.00 88.25 262 GLU A CA 1
ATOM 2167 C C . GLU A 1 262 ? -53.905 -3.268 82.847 1.00 88.25 262 GLU A C 1
ATOM 2169 O O . GLU A 1 262 ? -53.613 -2.207 83.409 1.00 88.25 262 GLU A O 1
ATOM 2174 N N . ARG A 1 263 ? -55.142 -3.782 82.925 1.00 89.12 263 ARG A N 1
ATOM 2175 C CA . ARG A 1 263 ? -56.214 -3.190 83.748 1.00 89.12 263 ARG A CA 1
ATOM 2176 C C . ARG A 1 263 ? -55.791 -3.097 85.225 1.00 89.12 263 ARG A C 1
ATOM 2178 O O . ARG A 1 263 ? -55.977 -2.053 85.846 1.00 89.12 263 ARG A O 1
ATOM 2185 N N . GLN A 1 264 ? -55.146 -4.134 85.766 1.00 89.06 264 GLN A N 1
ATOM 2186 C CA . GLN A 1 264 ? -54.601 -4.131 87.134 1.00 89.06 264 GLN A CA 1
ATOM 2187 C C . GLN A 1 264 ? -53.394 -3.190 87.296 1.00 89.06 264 G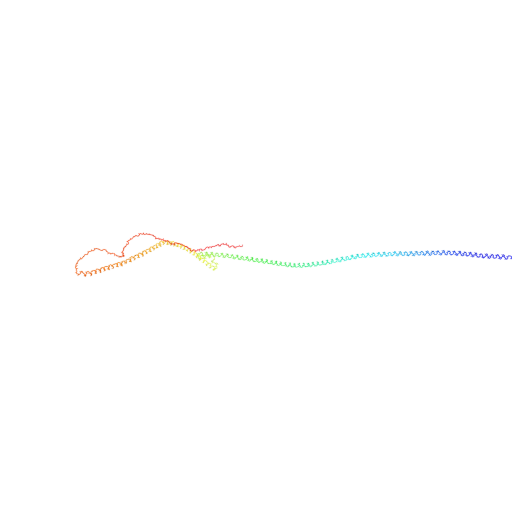LN A C 1
ATOM 2189 O O . GLN A 1 264 ? -53.294 -2.469 88.285 1.00 89.06 264 GLN A O 1
ATOM 2194 N N . ASN A 1 265 ? -52.476 -3.136 86.328 1.00 90.06 265 ASN A N 1
ATOM 2195 C CA . ASN A 1 265 ? -51.313 -2.247 86.388 1.00 90.06 265 ASN A CA 1
ATOM 2196 C C . ASN A 1 265 ? -51.755 -0.777 86.322 1.00 90.06 265 ASN A C 1
ATOM 2198 O O . ASN A 1 265 ? -51.229 0.066 87.044 1.00 90.06 265 ASN A O 1
ATOM 2202 N N . THR A 1 266 ? -52.760 -0.461 85.501 1.00 90.75 266 THR A N 1
ATOM 2203 C CA . THR A 1 266 ? -53.325 0.893 85.410 1.00 90.75 266 THR A CA 1
ATOM 2204 C C . THR A 1 266 ? -54.133 1.289 86.649 1.00 90.75 266 THR A C 1
ATOM 2206 O O . THR A 1 266 ? -54.060 2.456 87.034 1.00 90.75 266 THR A O 1
ATOM 2209 N N . SER A 1 267 ? -54.838 0.372 87.329 1.00 92.31 267 SER A N 1
ATOM 2210 C CA . SER A 1 267 ? -55.460 0.678 88.630 1.00 92.31 267 SER A CA 1
ATOM 2211 C C . SER A 1 267 ? -54.407 0.905 89.720 1.00 92.31 267 SER A C 1
ATOM 2213 O O . SER A 1 267 ? -54.411 1.965 90.346 1.00 92.31 267 SER A O 1
ATOM 2215 N N . LEU A 1 268 ? -53.434 -0.002 89.855 1.00 91.62 268 LEU A N 1
ATOM 2216 C CA . LEU A 1 268 ? -52.347 0.103 90.837 1.00 91.62 268 LEU A CA 1
ATOM 2217 C C . LEU A 1 268 ? -51.488 1.359 90.631 1.00 91.62 268 LEU A C 1
ATOM 2219 O O . LEU A 1 268 ? -51.104 2.003 91.602 1.00 91.62 268 LEU A O 1
ATOM 2223 N N . ARG A 1 269 ? -51.222 1.777 89.383 1.00 90.81 269 ARG A N 1
ATOM 2224 C CA . ARG A 1 269 ? -50.536 3.054 89.099 1.00 90.81 269 ARG A CA 1
ATOM 2225 C C . ARG A 1 269 ? -51.341 4.267 89.572 1.00 90.81 269 ARG A C 1
ATOM 2227 O O . ARG A 1 269 ? -50.751 5.194 90.117 1.00 90.81 269 ARG A O 1
ATOM 2234 N N . ARG A 1 270 ? -52.669 4.271 89.397 1.00 92.06 270 ARG A N 1
ATOM 2235 C CA . ARG A 1 270 ? -53.543 5.355 89.894 1.00 92.06 270 ARG A CA 1
ATOM 2236 C C . ARG A 1 270 ? -53.581 5.390 91.424 1.00 92.06 270 ARG A C 1
ATOM 2238 O O . ARG A 1 270 ? -53.599 6.471 92.002 1.00 92.06 270 ARG A O 1
ATOM 2245 N N . GLU A 1 271 ? -53.590 4.231 92.077 1.00 91.38 271 GLU A N 1
ATOM 2246 C CA . GLU A 1 271 ? -53.538 4.112 93.542 1.00 91.38 271 GLU A CA 1
ATOM 2247 C C . GLU A 1 271 ? -52.185 4.556 94.107 1.00 91.38 271 GLU A C 1
ATOM 2249 O O . GLU A 1 271 ? -52.146 5.356 95.041 1.00 91.38 271 GLU A O 1
ATOM 2254 N N . LEU A 1 272 ? -51.081 4.135 93.484 1.00 91.38 272 LEU A N 1
ATOM 2255 C CA . LEU A 1 272 ? -49.730 4.579 93.823 1.00 91.38 272 LEU A CA 1
ATOM 2256 C C . LEU A 1 272 ? -49.607 6.106 93.747 1.00 91.38 272 LEU A C 1
ATOM 2258 O O . LEU A 1 272 ? -49.065 6.723 94.660 1.00 91.38 272 LEU A O 1
ATOM 2262 N N . GLU A 1 273 ? -50.123 6.726 92.684 1.00 91.19 273 GLU A N 1
ATOM 2263 C CA . GLU A 1 273 ? -50.028 8.178 92.507 1.00 91.19 273 GLU A CA 1
ATOM 2264 C C . GLU A 1 273 ? -50.891 8.945 93.524 1.00 91.19 273 GLU A C 1
ATOM 2266 O O . GLU A 1 273 ? -50.444 9.950 94.079 1.00 91.19 273 GLU A O 1
ATOM 2271 N N . ARG A 1 274 ? -52.072 8.414 93.882 1.00 92.69 274 ARG A N 1
ATOM 2272 C CA . ARG A 1 274 ? -52.862 8.929 95.016 1.00 92.69 274 ARG A CA 1
ATOM 2273 C C . ARG A 1 274 ? -52.074 8.851 96.324 1.00 92.69 274 ARG A C 1
ATOM 2275 O O . ARG A 1 274 ? -51.953 9.867 97.005 1.00 92.69 274 ARG A O 1
ATOM 2282 N N . HIS A 1 275 ? -51.486 7.702 96.656 1.00 90.06 275 HIS A N 1
ATOM 2283 C CA . HIS A 1 275 ? -50.710 7.545 97.891 1.00 90.06 275 HIS A CA 1
ATOM 2284 C C . HIS A 1 275 ? -49.458 8.429 97.937 1.00 90.06 275 HIS A C 1
ATOM 2286 O O . HIS A 1 275 ? -49.155 8.986 98.992 1.00 90.06 275 HIS A O 1
ATOM 2292 N N . LYS A 1 276 ? -48.766 8.640 96.809 1.00 91.38 276 LYS A N 1
ATOM 2293 C CA . LYS A 1 276 ? -47.681 9.631 96.727 1.00 91.38 276 LYS A CA 1
ATOM 2294 C C . LYS A 1 276 ? -48.179 11.042 97.030 1.00 91.38 276 LYS A C 1
ATOM 2296 O O . LYS A 1 276 ? -47.553 11.724 97.831 1.00 91.38 276 LYS A O 1
ATOM 2301 N N . SER A 1 277 ? -49.304 11.462 96.441 1.00 89.44 277 SER A N 1
ATOM 2302 C CA . SER A 1 277 ? -49.862 12.803 96.679 1.00 89.44 277 SER A CA 1
ATOM 2303 C C . SER A 1 277 ? -50.251 13.025 98.148 1.00 89.44 277 SER A C 1
ATOM 2305 O O . SER A 1 277 ? -49.904 14.054 98.721 1.00 89.44 277 SER A O 1
ATOM 2307 N N . GLN A 1 278 ? -50.853 12.018 98.792 1.00 90.94 278 GLN A N 1
ATOM 2308 C CA . GLN A 1 278 ? -51.162 12.027 100.229 1.00 90.94 278 GLN A CA 1
ATOM 2309 C C . GLN A 1 278 ? -49.892 12.076 101.090 1.00 90.94 278 GLN A C 1
ATOM 2311 O O . GLN A 1 278 ? -49.821 12.832 102.054 1.00 90.94 278 GLN A O 1
ATOM 2316 N N . THR A 1 279 ? -48.866 11.298 100.731 1.00 90.50 279 THR A N 1
ATOM 2317 C CA . THR A 1 279 ? -47.578 11.291 101.445 1.00 90.50 279 THR A CA 1
ATOM 2318 C C . THR A 1 279 ? -46.868 12.641 101.319 1.00 90.50 279 THR A C 1
ATOM 2320 O O . THR A 1 279 ? -46.299 13.118 102.297 1.00 90.50 279 THR A O 1
ATOM 2323 N N . GLY A 1 280 ? -46.949 13.285 100.148 1.00 89.19 280 GLY A N 1
ATOM 2324 C CA . GLY A 1 280 ? -46.470 14.650 99.928 1.00 89.19 280 GLY A CA 1
ATOM 2325 C C . GLY A 1 280 ? -47.134 15.643 100.881 1.00 89.19 280 GLY A C 1
ATOM 2326 O O . GLY A 1 280 ? -46.433 16.281 101.663 1.00 89.19 280 GLY A O 1
ATOM 2327 N N . GLN A 1 281 ? -48.470 15.680 100.904 1.00 90.19 281 GLN A N 1
ATOM 2328 C CA . GLN A 1 281 ? -49.254 16.544 101.801 1.00 90.19 281 GLN A CA 1
ATOM 2329 C C . GLN A 1 281 ? -48.876 16.347 103.278 1.00 90.19 281 GLN A C 1
ATOM 2331 O O . GLN A 1 281 ? -48.512 17.305 103.954 1.00 90.19 281 GLN A O 1
ATOM 2336 N N . ILE A 1 282 ? -48.851 15.099 103.760 1.00 90.19 282 ILE A N 1
ATOM 2337 C CA . ILE A 1 282 ? -48.473 14.784 105.150 1.00 90.19 282 ILE A CA 1
ATOM 2338 C C . ILE A 1 282 ? -47.022 15.205 105.447 1.00 90.19 282 ILE A C 1
ATOM 2340 O O . ILE A 1 282 ? -46.715 15.643 106.556 1.00 90.19 282 ILE A O 1
ATOM 2344 N N . SER A 1 283 ? -46.108 15.102 104.474 1.00 89.88 283 SER A N 1
ATOM 2345 C CA . SER A 1 283 ? -44.718 15.542 104.654 1.00 89.88 283 SER A CA 1
ATOM 2346 C C . SER A 1 283 ? -44.578 17.068 104.733 1.00 89.88 283 SER A C 1
ATOM 2348 O O . SER A 1 283 ? -43.774 17.559 105.525 1.00 89.88 283 SER A O 1
ATOM 2350 N N . GLU A 1 284 ? -45.392 17.821 103.989 1.00 90.56 284 GLU A N 1
ATOM 2351 C CA . GLU A 1 284 ? -45.456 19.286 104.063 1.00 90.56 284 GLU A CA 1
ATOM 2352 C C . GLU A 1 284 ? -46.050 19.747 105.405 1.00 90.56 284 GLU A C 1
ATOM 2354 O O . GLU A 1 284 ? -45.471 20.610 106.070 1.00 90.56 284 GLU A O 1
ATOM 2359 N N . GLU A 1 285 ? -47.132 19.109 105.863 1.00 90.44 285 GLU A N 1
ATOM 2360 C CA . GLU A 1 285 ? -47.722 19.331 107.193 1.00 90.44 285 GLU A CA 1
ATOM 2361 C C . GLU A 1 285 ? -46.713 19.049 108.321 1.00 90.44 285 GLU A C 1
ATOM 2363 O O . GLU A 1 285 ? -46.558 19.853 109.246 1.00 90.44 285 GLU A O 1
ATOM 2368 N N . LEU A 1 286 ? -45.966 17.943 108.224 1.00 88.75 286 LEU A N 1
ATOM 2369 C CA . LEU A 1 286 ? -44.922 17.577 109.184 1.00 88.75 286 LEU A CA 1
ATOM 2370 C C . LEU A 1 286 ? -43.763 18.587 109.197 1.00 88.75 286 LEU A C 1
ATOM 2372 O O . LEU A 1 286 ? -43.230 18.900 110.265 1.00 88.75 286 LEU A O 1
ATOM 2376 N N . LEU A 1 287 ? -43.356 19.108 108.036 1.00 90.50 287 LEU A N 1
ATOM 2377 C CA . LEU A 1 287 ? -42.331 20.151 107.947 1.00 90.50 287 LEU A CA 1
ATOM 2378 C C . LEU A 1 287 ? -42.811 21.459 108.589 1.00 90.50 287 LEU A C 1
ATOM 2380 O O . LEU A 1 287 ? -42.069 22.047 109.378 1.00 90.50 287 LEU A O 1
ATOM 2384 N N . ALA A 1 288 ? -44.053 21.877 108.330 1.00 88.56 288 ALA A N 1
ATOM 2385 C CA . ALA A 1 288 ? -44.647 23.062 108.946 1.00 88.56 288 ALA A CA 1
ATOM 2386 C C . ALA A 1 288 ? -44.740 22.932 110.481 1.00 88.56 288 ALA A C 1
ATOM 2388 O O . ALA A 1 288 ? -44.344 23.845 111.211 1.00 88.56 288 ALA A O 1
ATOM 2389 N N . ALA A 1 289 ? -45.178 21.774 110.986 1.00 86.25 289 ALA A N 1
ATOM 2390 C CA . ALA A 1 289 ? -45.240 21.496 112.422 1.00 86.25 289 ALA A CA 1
ATOM 2391 C C . ALA A 1 289 ? -43.849 21.522 113.090 1.00 86.25 289 ALA A C 1
ATOM 2393 O O . ALA A 1 289 ? -43.684 22.109 114.161 1.00 86.25 289 ALA A O 1
ATOM 2394 N N . ASN A 1 290 ? -42.827 20.947 112.445 1.00 86.12 290 ASN A N 1
ATOM 2395 C CA . ASN A 1 290 ? -41.452 20.977 112.955 1.00 86.12 290 ASN A CA 1
ATOM 2396 C C . ASN A 1 290 ? -40.845 22.391 112.956 1.00 86.12 290 ASN A C 1
ATOM 2398 O O . ASN A 1 290 ? -40.132 22.747 113.895 1.00 86.12 290 ASN A O 1
ATOM 2402 N N . GLN A 1 291 ? -41.144 23.222 111.952 1.00 86.69 291 GLN A N 1
ATOM 2403 C CA . GLN A 1 291 ? -40.714 24.627 111.933 1.00 86.69 291 GLN A CA 1
ATOM 2404 C C . GLN A 1 291 ? -41.333 25.424 113.093 1.00 86.69 291 GLN A C 1
ATOM 2406 O O . GLN A 1 291 ? -40.624 26.160 113.781 1.00 86.69 291 GLN A O 1
ATOM 2411 N N . LEU A 1 292 ? -42.626 25.224 113.372 1.00 85.75 292 LEU A N 1
ATOM 2412 C CA . LEU A 1 292 ? -43.314 25.847 114.509 1.00 85.75 292 LEU A CA 1
ATOM 2413 C C . LEU A 1 292 ? -42.727 25.393 115.863 1.00 85.75 292 LEU A C 1
ATOM 2415 O O . LEU A 1 292 ? -42.572 26.194 116.791 1.00 85.75 292 LEU A O 1
ATOM 2419 N N . LEU A 1 293 ? -42.332 24.120 115.972 1.00 83.25 293 LEU A N 1
ATOM 2420 C CA . LEU A 1 293 ? -41.653 23.588 117.155 1.00 83.25 293 LEU A CA 1
ATOM 2421 C C . LEU A 1 293 ? -40.264 24.223 117.362 1.00 83.25 293 LEU A C 1
ATOM 2423 O O . LEU A 1 293 ? -39.915 24.587 118.483 1.00 83.25 293 LEU A O 1
ATOM 2427 N N . GLN A 1 294 ? -39.480 24.423 116.298 1.00 80.50 294 GLN A N 1
ATOM 2428 C CA . GLN A 1 294 ? -38.184 25.106 116.408 1.00 80.50 294 GLN A CA 1
ATOM 2429 C C . GLN A 1 294 ? -38.329 26.573 116.840 1.00 80.50 294 GLN A C 1
ATOM 2431 O O . GLN A 1 294 ? -37.576 27.033 117.699 1.00 80.50 294 GLN A O 1
ATOM 2436 N N . GLN A 1 295 ? -39.319 27.295 116.304 1.00 77.94 295 GLN A N 1
ATOM 2437 C CA . GLN A 1 295 ? -39.601 28.682 116.700 1.00 77.94 295 GLN A CA 1
ATOM 2438 C C . GLN A 1 295 ? -39.971 28.796 118.185 1.00 77.94 295 GLN A C 1
ATOM 2440 O O . GLN A 1 295 ? -39.522 29.717 118.867 1.00 77.94 295 GLN A O 1
ATOM 2445 N N . THR A 1 296 ? -40.750 27.846 118.710 1.00 75.75 296 THR A N 1
ATOM 2446 C CA . THR A 1 296 ? -41.165 27.854 120.122 1.00 75.75 296 THR A CA 1
ATOM 2447 C C . THR A 1 296 ? -40.052 27.447 121.089 1.00 75.75 296 THR A C 1
ATOM 2449 O O . THR A 1 296 ? -40.067 27.906 122.227 1.00 75.75 296 THR A O 1
ATOM 2452 N N . GLN A 1 297 ? -39.053 26.661 120.671 1.00 74.50 297 GLN A N 1
ATOM 2453 C CA . GLN A 1 297 ? -37.941 26.249 121.545 1.00 74.50 297 GLN A CA 1
ATOM 2454 C C . GLN A 1 297 ? -36.864 27.330 121.764 1.00 74.50 297 GLN A C 1
ATOM 2456 O O . GLN A 1 297 ? -36.215 27.327 122.814 1.00 74.50 297 GLN A O 1
ATOM 2461 N N . GLN A 1 298 ? -36.678 28.278 120.835 1.00 72.69 298 GLN A N 1
ATOM 2462 C CA . GLN A 1 298 ? -35.621 29.300 120.951 1.00 72.69 298 GLN A CA 1
ATOM 2463 C C . GLN A 1 298 ? -35.728 30.185 122.216 1.00 72.69 298 GLN A C 1
ATOM 2465 O O . GLN A 1 298 ? -34.714 30.324 122.910 1.00 72.69 298 GLN A O 1
ATOM 2470 N N . PRO A 1 299 ? -36.906 30.730 122.599 1.00 75.12 299 PRO A N 1
ATOM 2471 C CA . PRO A 1 299 ? -37.043 31.512 123.832 1.00 75.12 299 PRO A CA 1
ATOM 2472 C C . PRO A 1 299 ? -36.746 30.706 125.104 1.00 75.12 299 PRO A C 1
ATOM 2474 O O . PRO A 1 299 ? -36.123 31.229 126.028 1.00 75.12 299 PRO A O 1
ATOM 2477 N N . TYR A 1 300 ? -37.146 29.429 125.152 1.00 75.06 300 TYR A N 1
ATOM 2478 C CA . TYR A 1 300 ? -36.877 28.564 126.305 1.00 75.06 300 TYR A CA 1
ATOM 2479 C C . TYR A 1 300 ? -35.386 28.249 126.452 1.00 75.06 300 TYR A C 1
ATOM 2481 O O . TYR A 1 300 ? -34.877 28.301 127.570 1.00 75.06 300 TYR A O 1
ATOM 2489 N N . SER A 1 301 ? -34.670 27.985 125.352 1.00 78.56 301 SER A N 1
ATOM 2490 C CA . SER A 1 301 ? -33.219 27.749 125.400 1.00 78.56 301 SER A CA 1
ATOM 2491 C C . SER A 1 301 ? -32.475 28.968 125.956 1.00 78.56 301 SER A C 1
ATOM 2493 O O . SER A 1 301 ? -31.691 28.837 126.893 1.00 78.56 301 SER A O 1
ATOM 2495 N N . TYR A 1 302 ? -32.790 30.168 125.455 1.00 79.44 302 TYR A N 1
ATOM 2496 C CA . TYR A 1 302 ? -32.183 31.413 125.935 1.00 79.44 302 TYR A CA 1
ATOM 2497 C C . TYR A 1 302 ? -32.474 31.678 127.426 1.00 79.44 302 TYR A C 1
ATOM 2499 O O . TYR A 1 302 ? -31.601 32.118 128.182 1.00 79.44 302 TYR A O 1
ATOM 2507 N N . LEU A 1 303 ? -33.692 31.369 127.884 1.00 80.31 303 LEU A N 1
ATOM 2508 C CA . LEU A 1 303 ? -34.058 31.505 129.294 1.00 80.31 303 LEU A CA 1
ATOM 2509 C C . LEU A 1 303 ? -33.288 30.514 130.188 1.00 80.31 303 LEU A C 1
ATOM 2511 O O . LEU A 1 303 ? -32.815 30.894 131.256 1.00 80.31 303 LEU A O 1
ATOM 2515 N N . ILE A 1 304 ? -33.103 29.266 129.747 1.00 83.56 304 ILE A N 1
ATOM 2516 C CA . ILE A 1 304 ? -32.320 28.256 130.480 1.00 83.56 304 ILE A CA 1
ATOM 2517 C C . ILE A 1 304 ? -30.857 28.699 130.634 1.00 83.56 304 ILE A C 1
ATOM 2519 O O . ILE A 1 304 ? -30.295 28.596 131.728 1.00 83.56 304 ILE A O 1
ATOM 2523 N N . ASP A 1 305 ? -30.247 29.235 129.577 1.00 82.00 305 ASP A N 1
ATOM 2524 C CA . ASP A 1 305 ? -28.847 29.669 129.619 1.00 82.00 305 ASP A CA 1
ATOM 2525 C C . ASP A 1 305 ? -28.645 30.923 130.489 1.00 82.00 305 ASP A C 1
ATOM 2527 O O . ASP A 1 305 ? -27.677 30.999 131.252 1.00 82.00 305 ASP A O 1
ATOM 2531 N N . THR A 1 306 ? -29.591 31.871 130.480 1.00 82.00 306 THR A N 1
ATOM 2532 C CA . THR A 1 306 ? -29.546 33.032 131.392 1.00 82.00 306 THR A CA 1
ATOM 2533 C C . THR A 1 306 ? -29.737 32.643 132.864 1.00 82.00 306 THR A C 1
ATOM 2535 O O . THR A 1 306 ? -29.053 33.202 133.726 1.00 82.00 306 THR A O 1
ATOM 2538 N N . VAL A 1 307 ? -30.582 31.649 133.172 1.00 82.19 307 VAL A N 1
ATOM 2539 C CA . VAL A 1 307 ? -30.710 31.088 134.534 1.00 82.19 307 VAL A CA 1
ATOM 2540 C C . VAL A 1 307 ? -29.403 30.425 134.978 1.00 82.19 307 VAL A C 1
ATOM 2542 O O . VAL A 1 307 ? -28.880 30.771 136.037 1.00 82.19 307 VAL A O 1
ATOM 2545 N N . ARG A 1 308 ? -28.795 29.574 134.140 1.00 84.19 308 ARG A N 1
ATOM 2546 C CA . ARG A 1 308 ? -27.489 28.945 134.427 1.00 84.19 308 ARG A CA 1
ATOM 2547 C C . ARG A 1 308 ? -26.387 29.971 134.689 1.00 84.19 308 ARG A C 1
ATOM 2549 O O . ARG A 1 308 ? -25.580 29.803 135.607 1.00 84.19 308 ARG A O 1
ATOM 2556 N N . GLN A 1 309 ? -26.362 31.061 133.920 1.00 85.12 309 GLN A N 1
ATOM 2557 C CA . GLN A 1 309 ? -25.418 32.152 134.151 1.00 85.12 309 GLN A CA 1
ATOM 2558 C C . GLN A 1 309 ? -25.647 32.819 135.518 1.00 85.12 309 GLN A C 1
ATOM 2560 O O . GLN A 1 309 ? -24.675 33.139 136.205 1.00 85.12 309 GLN A O 1
ATOM 2565 N N . LYS A 1 310 ? -26.901 32.990 135.956 1.00 83.31 310 LYS A N 1
ATOM 2566 C CA . LYS A 1 310 ? -27.221 33.532 137.287 1.00 83.31 310 LYS A CA 1
ATOM 2567 C C . LYS A 1 310 ? -26.843 32.589 138.428 1.00 83.31 310 LYS A C 1
ATOM 2569 O O . LYS A 1 310 ? -26.266 33.062 139.406 1.00 83.31 310 LYS A O 1
ATOM 2574 N N . ASP A 1 311 ? -27.064 31.286 138.286 1.00 87.00 311 ASP A N 1
ATOM 2575 C CA . ASP A 1 311 ? -26.661 30.300 139.297 1.00 87.00 311 ASP A CA 1
ATOM 2576 C C . ASP A 1 311 ? -25.138 30.286 139.509 1.00 87.00 311 ASP A C 1
ATOM 2578 O O . ASP A 1 311 ? -24.671 30.301 140.649 1.00 87.00 311 ASP A O 1
ATOM 2582 N N . SER A 1 312 ? -24.348 30.379 138.429 1.00 83.69 312 SER A N 1
ATOM 2583 C CA . SER A 1 312 ? -22.881 30.488 138.526 1.00 83.69 312 SER A CA 1
ATOM 2584 C C . SER A 1 312 ? -22.419 31.736 139.304 1.00 83.69 312 SER A C 1
ATOM 2586 O O . SER A 1 312 ? -21.512 31.652 140.133 1.00 83.69 312 SER A O 1
ATOM 2588 N N . GLN A 1 313 ? -23.096 32.879 139.121 1.00 84.25 313 GLN A N 1
ATOM 2589 C CA . GLN A 1 313 ? -22.835 34.115 139.876 1.00 84.25 313 GLN A CA 1
ATOM 2590 C C . GLN A 1 313 ? -23.175 33.966 141.367 1.00 84.25 313 GLN A C 1
ATOM 2592 O O . GLN A 1 313 ? -22.477 34.524 142.212 1.00 84.25 313 GLN A O 1
ATOM 2597 N N . ILE A 1 314 ? -24.224 33.209 141.706 1.00 86.12 314 ILE A N 1
ATOM 2598 C CA . ILE A 1 314 ? -24.618 32.939 143.096 1.00 86.12 314 ILE A CA 1
ATOM 2599 C C . ILE A 1 314 ? -23.589 32.042 143.794 1.00 86.12 314 ILE A C 1
ATOM 2601 O O . ILE A 1 314 ? -23.242 32.316 144.942 1.00 86.12 314 ILE A O 1
ATOM 2605 N N . ILE A 1 315 ? -23.079 31.005 143.120 1.00 87.19 315 ILE A N 1
ATOM 2606 C CA . ILE A 1 315 ? -22.072 30.088 143.683 1.00 87.19 315 ILE A CA 1
ATOM 2607 C C . ILE A 1 315 ? -20.787 30.851 144.040 1.00 87.19 315 ILE A C 1
ATOM 2609 O O . ILE A 1 315 ? -20.380 30.833 145.199 1.00 87.19 315 ILE A O 1
ATOM 2613 N N . ALA A 1 316 ? -20.234 31.633 143.107 1.00 84.62 316 ALA A N 1
ATOM 2614 C CA . ALA A 1 316 ? -19.016 32.418 143.346 1.00 84.62 316 ALA A CA 1
ATOM 2615 C C . ALA A 1 316 ? -19.160 33.461 144.480 1.00 84.62 316 ALA A C 1
ATOM 2617 O O . ALA A 1 316 ? -18.189 33.810 145.154 1.00 84.62 316 ALA A O 1
ATOM 2618 N N . MET A 1 317 ? -20.374 33.977 144.712 1.00 80.81 317 MET A N 1
ATOM 2619 C CA . MET A 1 317 ? -20.648 34.885 145.835 1.00 80.81 317 MET A CA 1
ATOM 2620 C C . MET A 1 317 ? -20.788 34.150 147.177 1.00 80.81 317 MET A C 1
ATOM 2622 O O . MET A 1 317 ? -20.448 34.731 148.206 1.00 80.81 317 MET A O 1
ATOM 2626 N N . LYS A 1 318 ? -21.247 32.889 147.183 1.00 83.62 318 LYS A N 1
ATOM 2627 C CA . LYS A 1 318 ? -21.280 32.044 148.390 1.00 83.62 318 LYS A CA 1
ATOM 2628 C C . LYS A 1 318 ? -19.875 31.653 148.838 1.00 83.62 318 LYS A C 1
ATOM 2630 O O . LYS A 1 318 ? -19.539 31.907 149.984 1.00 83.62 318 LYS A O 1
ATOM 2635 N N . GLU A 1 319 ? -19.031 31.179 147.922 1.00 85.75 319 GLU A N 1
ATOM 2636 C CA . GLU A 1 319 ? -17.632 30.817 148.221 1.00 85.75 319 GLU A CA 1
ATOM 2637 C C . GLU A 1 319 ? -16.857 31.990 148.853 1.00 85.75 319 GLU A C 1
ATOM 2639 O O . GLU A 1 319 ? -16.092 31.818 149.803 1.00 85.75 319 GLU A O 1
ATOM 2644 N N . ARG A 1 320 ? -17.113 33.221 148.383 1.00 84.62 320 ARG A N 1
ATOM 2645 C CA . ARG A 1 320 ? -16.582 34.442 149.009 1.00 84.62 320 ARG A CA 1
ATOM 2646 C C . ARG A 1 320 ? -17.092 34.673 150.430 1.00 84.62 320 ARG A C 1
ATOM 2648 O O . ARG A 1 320 ? -16.299 35.080 151.275 1.00 84.62 320 ARG A O 1
ATOM 2655 N N . LEU A 1 321 ? -18.378 34.450 150.701 1.00 82.38 321 LEU A N 1
ATOM 2656 C CA . LEU A 1 321 ? -18.925 34.570 152.055 1.00 82.38 321 LEU A CA 1
ATOM 2657 C C . LEU A 1 321 ? -18.311 33.527 152.991 1.00 82.38 321 LEU A C 1
ATOM 2659 O O . LEU A 1 321 ? -17.855 33.908 154.065 1.00 82.38 321 LEU A O 1
ATOM 2663 N N . ASP A 1 322 ? -18.213 32.272 152.556 1.00 83.88 322 ASP A N 1
ATOM 2664 C CA . ASP A 1 322 ? -17.639 31.184 153.353 1.00 83.88 322 ASP A CA 1
ATOM 2665 C C . ASP A 1 322 ? -16.176 31.494 153.734 1.00 83.88 322 ASP A C 1
ATOM 2667 O O . ASP A 1 322 ? -15.813 31.427 154.909 1.00 83.88 322 ASP A O 1
ATOM 2671 N N . SER A 1 323 ? -15.360 31.972 152.780 1.00 83.38 323 SER A N 1
ATOM 2672 C CA . SER A 1 323 ? -13.970 32.385 153.055 1.00 83.38 323 SER A CA 1
ATOM 2673 C C . SER A 1 323 ? -13.861 33.524 154.085 1.00 83.38 323 SER A C 1
ATOM 2675 O O . SER A 1 323 ? -13.005 33.491 154.969 1.00 83.38 323 SER A O 1
ATOM 2677 N N . LEU A 1 324 ? -14.774 34.502 154.034 1.00 80.38 324 LEU A N 1
ATOM 2678 C CA . LEU A 1 324 ? -14.828 35.605 154.997 1.00 80.38 324 LEU A CA 1
ATOM 2679 C C . LEU A 1 324 ? -15.328 35.153 156.378 1.00 80.38 324 LEU A C 1
ATOM 2681 O O . LEU A 1 324 ? -14.913 35.718 157.393 1.00 80.38 324 LEU A O 1
ATOM 2685 N N . GLU A 1 325 ? -16.210 34.152 156.452 1.00 83.62 325 GLU A N 1
ATOM 2686 C CA . GLU A 1 325 ? -16.624 33.563 157.728 1.00 83.62 325 GLU A CA 1
ATOM 2687 C C . GLU A 1 325 ? -15.487 32.768 158.384 1.00 83.62 325 GLU A C 1
ATOM 2689 O O . GLU A 1 325 ? -15.314 32.873 159.604 1.00 83.62 325 GLU A O 1
ATOM 2694 N N . ASP A 1 326 ? -14.669 32.062 157.598 1.00 84.75 326 ASP A N 1
ATOM 2695 C CA . ASP A 1 326 ? -13.480 31.350 158.077 1.00 84.75 326 ASP A CA 1
ATOM 2696 C C . ASP A 1 326 ? -12.402 32.303 158.615 1.00 84.75 326 ASP A C 1
ATOM 2698 O O . ASP A 1 326 ? -11.923 32.087 159.736 1.00 84.75 326 ASP A O 1
ATOM 2702 N N . ASP A 1 327 ? -12.096 33.393 157.901 1.00 82.69 327 ASP A N 1
ATOM 2703 C CA . ASP A 1 327 ? -11.200 34.470 158.359 1.00 82.69 327 ASP A CA 1
ATOM 2704 C C . ASP A 1 327 ? -11.706 35.119 159.651 1.00 82.69 327 ASP A C 1
ATOM 2706 O O . ASP A 1 327 ? -10.971 35.336 160.620 1.00 82.69 327 ASP A O 1
ATOM 2710 N N . VAL A 1 328 ? -13.012 35.385 159.720 1.00 81.06 328 VAL A N 1
ATOM 2711 C CA . VAL A 1 328 ? -13.635 35.848 160.956 1.00 81.06 328 VAL A CA 1
ATOM 2712 C C . VAL A 1 328 ? -13.502 34.776 162.043 1.00 81.06 328 VAL A C 1
ATOM 2714 O O . VAL A 1 328 ? -13.263 35.131 163.193 1.00 81.06 328 VAL A O 1
ATOM 2717 N N . SER A 1 329 ? -13.603 33.479 161.741 1.00 84.00 329 SER A N 1
ATOM 2718 C CA . SER A 1 329 ? -13.446 32.391 162.718 1.00 84.00 329 SER A CA 1
ATOM 2719 C C . SER A 1 329 ? -12.016 32.261 163.265 1.00 84.00 329 SER A C 1
ATOM 2721 O O . SER A 1 329 ? -11.856 31.991 164.461 1.00 84.00 329 SER A O 1
ATOM 2723 N N . SER A 1 330 ? -10.995 32.472 162.427 1.00 82.50 330 SER A N 1
ATOM 2724 C CA . SER A 1 330 ? -9.573 32.348 162.772 1.00 82.50 330 SER A CA 1
ATOM 2725 C C . SER A 1 330 ? -9.126 33.525 163.634 1.00 82.50 330 SER A C 1
ATOM 2727 O O . SER A 1 330 ? -8.705 33.317 164.775 1.00 82.50 330 SER A O 1
ATOM 2729 N N . LEU A 1 331 ? -9.419 34.753 163.193 1.00 80.56 331 LEU A N 1
ATOM 2730 C CA . LEU A 1 331 ? -9.306 35.959 164.011 1.00 80.56 331 LEU A CA 1
ATOM 2731 C C . LEU A 1 331 ? -10.095 35.800 165.306 1.00 80.56 331 LEU A C 1
ATOM 2733 O O . LEU A 1 331 ? -9.684 36.304 166.335 1.00 80.56 331 LEU A O 1
ATOM 2737 N N . ARG A 1 332 ? -11.216 35.068 165.317 1.00 81.38 332 ARG A N 1
ATOM 2738 C CA . ARG A 1 332 ? -11.980 34.789 166.541 1.00 81.38 332 ARG A CA 1
ATOM 2739 C C . ARG A 1 332 ? -11.380 33.717 167.472 1.00 81.38 332 ARG A C 1
ATOM 2741 O O . ARG A 1 332 ? -11.897 33.546 168.578 1.00 81.38 332 ARG A O 1
ATOM 2748 N N . LYS A 1 333 ? -10.322 33.011 167.071 1.00 83.12 333 LYS A N 1
ATOM 2749 C CA . LYS A 1 333 ? -9.534 32.110 167.933 1.00 83.12 333 LYS A CA 1
ATOM 2750 C C . LYS A 1 333 ? -8.320 32.831 168.546 1.00 83.12 333 LYS A C 1
ATOM 2752 O O . LYS A 1 333 ? -7.917 32.512 169.667 1.00 83.12 333 LYS A O 1
ATOM 2757 N N . GLU A 1 334 ? -7.790 33.861 167.887 1.00 82.12 334 GLU A N 1
ATOM 2758 C CA . GLU A 1 334 ? -6.521 34.487 168.287 1.00 82.12 334 GLU A CA 1
ATOM 2759 C C . GLU A 1 334 ? -6.548 35.262 169.629 1.00 82.12 334 GLU A C 1
ATOM 2761 O O . GLU A 1 334 ? -5.704 34.953 170.466 1.00 82.12 334 GLU A O 1
ATOM 2766 N N . ARG A 1 335 ? -7.509 36.157 169.973 1.00 82.94 335 ARG A N 1
ATOM 2767 C CA . ARG A 1 335 ? -7.639 36.621 171.398 1.00 82.94 335 ARG A CA 1
ATOM 2768 C C . ARG A 1 335 ? -8.240 35.589 172.324 1.00 82.94 335 ARG A C 1
ATOM 2770 O O . ARG A 1 335 ? -8.091 35.806 173.512 1.00 82.94 335 ARG A O 1
ATOM 2777 N N . THR A 1 336 ? -8.887 34.495 171.917 1.00 80.62 336 THR A N 1
ATOM 2778 C CA . THR A 1 336 ? -9.186 33.492 172.964 1.00 80.62 336 THR A CA 1
ATOM 2779 C C . THR A 1 336 ? -7.868 33.006 173.571 1.00 80.62 336 THR A C 1
ATOM 2781 O O . THR A 1 336 ? -7.735 33.041 174.791 1.00 80.62 336 THR A O 1
ATOM 2784 N N . ALA A 1 337 ? -6.848 32.775 172.736 1.00 81.00 337 ALA A N 1
ATOM 2785 C CA . ALA A 1 337 ? -5.474 32.573 173.190 1.00 81.00 337 ALA A CA 1
ATOM 2786 C C . ALA A 1 337 ? -4.852 33.836 173.832 1.00 81.00 337 ALA A C 1
ATOM 2788 O O . ALA A 1 337 ? -4.408 33.781 174.974 1.00 81.00 337 ALA A O 1
ATOM 2789 N N . LEU A 1 338 ? -4.844 35.000 173.169 1.00 78.81 338 LEU A N 1
ATOM 2790 C CA . LEU A 1 338 ? -4.152 36.194 173.695 1.00 78.81 338 LEU A CA 1
ATOM 2791 C C . LEU A 1 338 ? -4.820 36.827 174.940 1.00 78.81 338 LEU A C 1
ATOM 2793 O O . LEU A 1 338 ? -4.125 37.430 175.755 1.00 78.81 338 LEU A O 1
ATOM 2797 N N . GLN A 1 339 ? -6.123 36.621 175.169 1.00 82.56 339 GLN A N 1
ATOM 2798 C CA . GLN A 1 339 ? -6.801 36.920 176.441 1.00 82.56 339 GLN A CA 1
ATOM 2799 C C . GLN A 1 339 ? -6.380 35.941 177.529 1.00 82.56 339 GLN A C 1
ATOM 2801 O O . GLN A 1 339 ? -6.165 36.371 178.655 1.00 82.56 339 GLN A O 1
ATOM 2806 N N . GLN A 1 340 ? -6.265 34.644 177.221 1.00 80.19 340 GLN A N 1
ATOM 2807 C CA . GLN A 1 340 ? -5.748 33.667 178.182 1.00 80.19 340 GLN A CA 1
ATOM 2808 C C . GLN A 1 340 ? -4.311 34.016 178.582 1.00 80.19 340 GLN A C 1
ATOM 2810 O O . GLN A 1 340 ? -4.025 34.079 179.772 1.00 80.19 340 GLN A O 1
ATOM 2815 N N . VAL A 1 341 ? -3.442 34.351 177.622 1.00 81.69 341 VAL A N 1
ATOM 2816 C CA . VAL A 1 341 ? -2.074 34.824 177.901 1.00 81.69 341 VAL A CA 1
ATOM 2817 C C . VAL A 1 341 ? -2.098 36.078 178.780 1.00 81.69 341 VAL A C 1
ATOM 2819 O O . VAL A 1 341 ? -1.432 36.103 179.812 1.00 81.69 341 VAL A O 1
ATOM 2822 N N . LYS A 1 342 ? -2.917 37.085 178.447 1.00 80.94 342 LYS A N 1
ATOM 2823 C CA . LYS A 1 342 ? -3.082 38.299 179.265 1.00 80.94 342 LYS A CA 1
ATOM 2824 C C . LYS A 1 342 ? -3.557 37.998 180.691 1.00 80.94 342 LYS A C 1
ATOM 2826 O O . LYS A 1 342 ? -3.019 38.562 181.638 1.00 80.94 342 LYS A O 1
ATOM 2831 N N . ASN A 1 343 ? -4.549 37.125 180.850 1.00 80.88 343 ASN A N 1
ATOM 2832 C CA . ASN A 1 343 ? -5.088 36.757 182.157 1.00 80.88 343 ASN A CA 1
ATOM 2833 C C . ASN A 1 343 ? -4.051 35.982 182.991 1.00 80.88 343 ASN A C 1
ATOM 2835 O O . ASN A 1 343 ? -3.927 36.234 184.186 1.00 80.88 343 ASN A O 1
ATOM 2839 N N . ASN A 1 344 ? -3.261 35.104 182.365 1.00 80.81 344 ASN A N 1
ATOM 2840 C CA . ASN A 1 344 ? -2.159 34.401 183.027 1.00 80.81 344 ASN A CA 1
ATOM 2841 C C . ASN A 1 344 ? -1.064 35.384 183.478 1.00 80.81 344 ASN A C 1
ATOM 2843 O O . ASN A 1 344 ? -0.638 35.335 184.627 1.00 80.81 344 ASN A O 1
ATOM 2847 N N . MET A 1 345 ? -0.675 36.337 182.621 1.00 77.00 345 MET A N 1
ATOM 2848 C CA . MET A 1 345 ? 0.282 37.394 182.982 1.00 77.00 345 MET A CA 1
ATOM 2849 C C . MET A 1 345 ? -0.222 38.285 184.128 1.00 77.00 345 MET A C 1
ATOM 2851 O O . MET A 1 345 ? 0.573 38.708 184.962 1.00 77.00 345 MET A O 1
ATOM 2855 N N . ALA A 1 346 ? -1.529 38.560 184.197 1.00 72.88 346 ALA A N 1
ATOM 2856 C CA . ALA A 1 346 ? -2.126 39.283 185.319 1.00 72.88 346 ALA A CA 1
ATOM 2857 C C . ALA A 1 346 ? -2.034 38.478 186.631 1.00 72.88 346 ALA A C 1
ATOM 2859 O O . ALA A 1 346 ? -1.619 39.026 187.650 1.00 72.88 346 ALA A O 1
ATOM 2860 N N . ALA A 1 347 ? -2.325 37.173 186.593 1.00 74.00 347 ALA A N 1
ATOM 2861 C CA . ALA A 1 347 ? -2.199 36.291 187.755 1.00 74.00 347 ALA A CA 1
ATOM 2862 C C . ALA A 1 347 ? -0.741 36.140 188.241 1.00 74.00 347 ALA A C 1
ATOM 2864 O O . ALA A 1 347 ? -0.487 36.083 189.445 1.00 74.00 347 ALA A O 1
ATOM 2865 N N . ASP A 1 348 ? 0.236 36.116 187.330 1.00 76.75 348 ASP A N 1
ATOM 2866 C CA . ASP A 1 348 ? 1.655 36.083 187.704 1.00 76.75 348 ASP A CA 1
ATOM 2867 C C . ASP A 1 348 ? 2.149 37.433 188.261 1.00 76.75 348 ASP A C 1
ATOM 2869 O O . ASP A 1 348 ? 2.970 37.450 189.181 1.00 76.75 348 ASP A O 1
ATOM 2873 N N . LEU A 1 349 ? 1.597 38.566 187.806 1.00 71.88 349 LEU A N 1
ATOM 2874 C CA . LEU A 1 349 ? 1.839 39.875 188.427 1.00 71.88 349 LEU A CA 1
ATOM 2875 C C . LEU A 1 349 ? 1.279 39.955 189.857 1.00 71.88 349 LEU A C 1
ATOM 2877 O O . LEU A 1 349 ? 1.981 40.435 190.747 1.00 71.88 349 LEU A O 1
ATOM 2881 N N . GLU A 1 350 ? 0.074 39.435 190.116 1.00 70.12 350 GLU A N 1
ATOM 2882 C CA . GLU A 1 350 ? -0.479 39.342 191.479 1.00 70.12 350 GLU A CA 1
ATOM 2883 C C . GLU A 1 350 ? 0.398 38.470 192.397 1.00 70.12 350 GLU A C 1
ATOM 2885 O O . GLU A 1 350 ? 0.675 38.841 193.540 1.00 70.12 350 GLU A O 1
ATOM 2890 N N . ARG A 1 351 ? 0.920 37.342 191.896 1.00 70.44 351 ARG A N 1
ATOM 2891 C CA . ARG A 1 351 ? 1.860 36.483 192.645 1.00 70.44 351 ARG A CA 1
ATOM 2892 C C . ARG A 1 351 ? 3.169 37.193 192.998 1.00 70.44 351 ARG A C 1
ATOM 2894 O O . ARG A 1 351 ? 3.659 37.031 194.119 1.00 70.44 351 ARG A O 1
ATOM 2901 N N . LEU A 1 352 ? 3.726 37.970 192.066 1.00 65.75 352 LEU A N 1
ATOM 2902 C CA . LEU A 1 352 ? 4.958 38.737 192.276 1.00 65.75 352 LEU A CA 1
ATOM 2903 C C . LEU A 1 352 ? 4.761 39.907 193.250 1.00 65.75 352 LEU A C 1
ATOM 2905 O O . LEU A 1 352 ? 5.652 40.180 194.056 1.00 65.75 352 LEU A O 1
ATOM 2909 N N . LEU A 1 353 ? 3.597 40.563 193.229 1.00 62.16 353 LEU A N 1
ATOM 2910 C CA . LEU A 1 353 ? 3.244 41.591 194.213 1.00 62.16 353 LEU A CA 1
ATOM 2911 C C . LEU A 1 353 ? 3.102 40.991 195.620 1.00 62.16 353 LEU A C 1
ATOM 2913 O O . LEU A 1 353 ? 3.736 41.489 196.551 1.00 62.16 353 LEU A O 1
ATOM 2917 N N . ASN A 1 354 ? 2.409 39.856 195.760 1.00 61.22 354 ASN A N 1
ATOM 2918 C CA . ASN A 1 354 ? 2.292 39.140 197.037 1.00 61.22 354 ASN A CA 1
ATOM 2919 C C . ASN A 1 354 ? 3.658 38.687 197.597 1.00 61.22 354 ASN A C 1
ATOM 2921 O O . ASN A 1 354 ? 3.896 38.785 198.800 1.00 61.22 354 ASN A O 1
ATOM 2925 N N . HIS A 1 355 ? 4.604 38.257 196.750 1.00 61.38 355 HIS A N 1
ATOM 2926 C CA . HIS A 1 355 ? 5.975 37.955 197.202 1.00 61.38 355 HIS A CA 1
ATOM 2927 C C . HIS A 1 355 ? 6.717 39.185 197.748 1.00 61.38 355 HIS A C 1
ATOM 2929 O O . HIS A 1 355 ? 7.567 39.053 198.631 1.00 61.38 355 HIS A O 1
ATOM 2935 N N . ARG A 1 356 ? 6.391 40.387 197.262 1.00 57.53 356 ARG A N 1
ATOM 2936 C CA . ARG A 1 356 ? 6.988 41.636 197.748 1.00 57.53 356 ARG A CA 1
ATOM 2937 C C . ARG A 1 356 ? 6.421 42.057 199.106 1.00 57.53 356 ARG A C 1
ATOM 2939 O O . ARG A 1 356 ? 7.179 42.561 199.933 1.00 57.53 356 ARG A O 1
ATOM 2946 N N . GLU A 1 357 ? 5.138 41.800 199.358 1.00 56.31 357 GLU A N 1
ATOM 2947 C CA . GLU A 1 357 ? 4.527 42.007 200.678 1.00 56.31 357 GLU A CA 1
ATOM 2948 C C . GLU A 1 357 ? 5.082 41.034 201.723 1.00 56.31 357 GLU A C 1
ATOM 2950 O O . GLU A 1 357 ? 5.457 41.473 202.808 1.00 56.31 357 GLU A O 1
ATOM 2955 N N . VAL A 1 358 ? 5.246 39.745 201.391 1.00 56.84 358 VAL A N 1
ATOM 2956 C CA . VAL A 1 358 ? 5.860 38.762 202.308 1.00 56.84 358 VAL A CA 1
ATOM 2957 C C . VAL A 1 358 ? 7.276 39.182 202.714 1.00 56.84 358 VAL A C 1
ATOM 2959 O O . VAL A 1 358 ? 7.612 39.110 203.893 1.00 56.84 358 VAL A O 1
ATOM 2962 N N . LEU A 1 359 ? 8.089 39.705 201.788 1.00 54.38 359 LEU A N 1
ATOM 2963 C CA . LEU A 1 359 ? 9.426 40.213 202.120 1.00 54.38 359 LEU A CA 1
ATOM 2964 C C . LEU A 1 359 ? 9.399 41.448 203.040 1.00 54.38 359 LEU A C 1
ATOM 2966 O O . LEU A 1 359 ? 10.299 41.593 203.863 1.00 54.38 359 LEU A O 1
ATOM 2970 N N . TYR A 1 360 ? 8.370 42.300 202.970 1.00 48.00 360 TYR A N 1
ATOM 2971 C CA . TYR A 1 360 ? 8.198 43.407 203.921 1.00 48.00 360 TYR A CA 1
ATOM 2972 C C . TYR A 1 360 ? 7.646 42.946 205.279 1.00 48.00 360 TYR A C 1
ATOM 2974 O O . TYR A 1 360 ? 8.121 43.409 206.316 1.00 48.00 360 TYR A O 1
ATOM 2982 N N . VAL A 1 361 ? 6.703 42.000 205.309 1.00 53.38 361 VAL A N 1
ATOM 2983 C CA . VAL A 1 361 ? 6.162 41.437 206.560 1.00 53.38 361 VAL A CA 1
ATOM 2984 C C . VAL A 1 361 ? 7.226 40.621 207.302 1.00 53.38 361 VAL A C 1
ATOM 2986 O O . VAL A 1 361 ? 7.330 40.740 208.521 1.00 53.38 361 VAL A O 1
ATOM 2989 N N . CYS A 1 362 ? 8.093 39.883 206.603 1.00 44.47 362 CYS A N 1
ATOM 2990 C CA . CYS A 1 362 ? 9.242 39.205 207.216 1.00 44.47 362 CYS A CA 1
ATOM 2991 C C . CYS A 1 362 ? 10.260 40.171 207.852 1.00 44.47 362 CYS A C 1
ATOM 2993 O O . CYS A 1 362 ? 10.964 39.766 208.774 1.00 44.47 362 CYS A O 1
ATOM 2995 N N . VAL A 1 363 ? 10.316 41.440 207.424 1.00 46.69 363 VAL A N 1
ATOM 2996 C CA . VAL A 1 363 ? 11.101 42.485 208.106 1.00 46.69 363 VAL A CA 1
ATOM 2997 C C . VAL A 1 363 ? 10.310 43.111 209.262 1.00 46.69 363 VAL A C 1
ATOM 2999 O O . VAL A 1 363 ? 10.873 43.325 210.335 1.00 46.69 363 VAL A O 1
ATOM 3002 N N . LEU A 1 364 ? 9.002 43.351 209.104 1.00 36.72 364 LEU A N 1
ATOM 3003 C CA . LEU A 1 364 ? 8.181 43.956 210.162 1.00 36.72 364 LEU A CA 1
ATOM 3004 C C . LEU A 1 364 ? 7.980 43.035 211.377 1.00 36.72 364 LEU A C 1
ATOM 3006 O O . LEU A 1 364 ? 7.996 43.510 212.510 1.00 36.72 364 LEU A O 1
ATOM 3010 N N . VAL A 1 365 ? 7.835 41.721 211.180 1.00 40.97 365 VAL A N 1
ATOM 3011 C CA . VAL A 1 365 ? 7.619 40.760 212.281 1.00 40.97 365 VAL A CA 1
ATOM 3012 C C . VAL A 1 365 ? 8.856 40.616 213.183 1.00 40.97 365 VAL A C 1
ATOM 3014 O O . VAL A 1 365 ? 8.703 40.316 214.364 1.00 40.97 365 VAL A O 1
ATOM 3017 N N . TYR A 1 366 ? 10.065 40.922 212.693 1.00 32.25 366 TYR A N 1
ATOM 3018 C CA . TYR A 1 366 ? 11.282 40.926 213.522 1.00 32.25 366 TYR A CA 1
ATOM 3019 C C . TYR A 1 366 ? 11.508 42.235 214.312 1.00 32.25 366 TYR A C 1
ATOM 3021 O O . TYR A 1 366 ? 12.452 42.310 215.096 1.00 32.25 366 TYR A O 1
ATOM 3029 N N . VAL A 1 367 ? 10.653 43.258 214.142 1.00 42.88 367 VAL A N 1
ATOM 3030 C CA . VAL A 1 367 ? 10.735 44.542 214.879 1.00 42.88 367 VAL A CA 1
ATOM 3031 C C . VAL A 1 367 ? 9.450 44.854 215.666 1.00 42.88 367 VAL A C 1
ATOM 3033 O O . VAL A 1 367 ? 9.521 45.348 216.788 1.00 42.88 367 VAL A O 1
ATOM 3036 N N . CYS A 1 368 ? 8.267 44.510 215.150 1.00 27.34 368 CYS A N 1
ATOM 3037 C CA . CYS A 1 368 ? 6.977 44.824 215.784 1.00 27.34 368 CYS A CA 1
ATOM 3038 C C . CYS A 1 368 ? 6.526 43.848 216.888 1.00 27.34 368 CYS A C 1
ATOM 3040 O O . CYS A 1 368 ? 5.452 44.041 217.454 1.00 27.34 368 CYS A O 1
ATOM 3042 N N . VAL A 1 369 ? 7.324 42.833 217.245 1.00 32.62 369 VAL A N 1
ATOM 3043 C CA . VAL A 1 369 ? 7.053 41.947 218.405 1.00 32.62 369 VAL A CA 1
ATOM 3044 C C . VAL A 1 369 ? 7.958 42.296 219.601 1.00 32.62 369 VAL A C 1
ATOM 3046 O O . VAL A 1 369 ? 8.287 41.454 220.431 1.00 32.62 369 VAL A O 1
ATOM 3049 N N . LEU A 1 370 ? 8.333 43.578 219.716 1.00 31.50 370 LEU A N 1
ATOM 3050 C CA . LEU A 1 370 ? 8.831 44.162 220.968 1.00 31.50 370 LEU A CA 1
ATOM 3051 C C . LEU A 1 370 ? 8.156 45.493 221.368 1.00 31.50 370 LEU A C 1
ATOM 3053 O O . LEU A 1 370 ? 8.165 45.793 222.556 1.00 31.50 370 LEU A O 1
ATOM 3057 N N . GLU A 1 371 ? 7.491 46.245 220.469 1.00 27.44 371 GLU A N 1
ATOM 3058 C CA . GLU A 1 371 ? 6.701 47.436 220.858 1.00 27.44 371 GLU A CA 1
ATOM 3059 C C . GLU A 1 371 ? 5.443 47.745 219.997 1.00 27.44 371 GLU A C 1
ATOM 3061 O O . GLU A 1 371 ? 5.493 47.779 218.772 1.00 27.44 371 GLU A O 1
ATOM 3066 N N . ARG A 1 372 ? 4.354 48.108 220.707 1.00 35.69 372 ARG A N 1
ATOM 3067 C CA . ARG A 1 372 ? 3.291 49.100 220.374 1.00 35.69 372 ARG A CA 1
ATOM 3068 C C . ARG A 1 372 ? 2.328 48.874 219.179 1.00 35.69 372 ARG A C 1
ATOM 3070 O O . ARG A 1 372 ? 2.461 49.463 218.117 1.00 35.69 372 ARG A O 1
ATOM 3077 N N . VAL A 1 373 ? 1.233 48.161 219.474 1.00 30.31 373 VAL A N 1
ATOM 3078 C CA . VAL A 1 373 ? -0.171 48.668 219.468 1.00 30.31 373 VAL A CA 1
ATOM 3079 C C . VAL A 1 373 ? -0.606 49.639 218.337 1.00 30.31 373 VAL A C 1
ATOM 3081 O O . VAL A 1 373 ? -0.329 50.825 218.440 1.00 30.31 373 VAL A O 1
ATOM 3084 N N . CYS A 1 374 ? -1.455 49.133 217.415 1.00 27.27 374 CYS A N 1
ATOM 3085 C CA . CYS A 1 374 ? -2.695 49.743 216.849 1.00 27.27 374 CYS A CA 1
ATOM 3086 C C . CYS A 1 374 ? -2.642 51.138 216.130 1.00 27.27 374 CYS A C 1
ATOM 3088 O O . CYS A 1 374 ? -1.917 52.027 216.538 1.00 27.27 374 CYS A O 1
ATOM 3090 N N . VAL A 1 375 ? -3.453 51.486 215.105 1.00 32.12 375 VAL A N 1
ATOM 3091 C CA . VAL A 1 375 ? -4.599 50.823 214.430 1.00 32.12 375 VAL A CA 1
ATOM 3092 C C . VAL A 1 375 ? -4.999 51.552 213.112 1.00 32.12 375 VAL A C 1
ATOM 3094 O O . VAL A 1 375 ? -5.026 52.774 213.090 1.00 32.12 375 VAL A O 1
ATOM 3097 N N . CYS A 1 376 ? -5.399 50.782 212.082 1.00 30.97 376 CYS A N 1
ATOM 3098 C CA . CYS A 1 376 ? -6.387 51.055 210.997 1.00 30.97 376 CYS A CA 1
ATOM 3099 C C . CYS A 1 376 ? -6.320 52.255 209.998 1.00 30.97 376 CYS A C 1
ATOM 3101 O O . CYS A 1 376 ? -5.637 53.251 210.190 1.00 30.97 376 CYS A O 1
ATOM 3103 N N . VAL A 1 377 ? -7.231 52.140 208.998 1.00 31.36 377 VAL A N 1
ATOM 3104 C CA . VAL A 1 377 ? -7.860 53.156 208.096 1.00 31.36 377 VAL A CA 1
ATOM 3105 C C . VAL A 1 377 ? -7.087 53.418 206.773 1.00 31.36 377 VAL A C 1
ATOM 3107 O O . VAL A 1 377 ? -5.964 53.893 206.821 1.00 31.36 377 VAL A O 1
ATOM 3110 N N . CYS A 1 378 ? -7.507 52.972 205.565 1.00 28.30 378 CYS A N 1
ATOM 3111 C CA . CYS A 1 378 ? -8.714 53.242 204.719 1.00 28.30 378 CYS A CA 1
ATOM 3112 C C . CYS A 1 378 ? -8.699 54.642 204.027 1.00 28.30 378 CYS A C 1
ATOM 3114 O O . CYS A 1 378 ? -8.268 55.592 204.661 1.00 28.30 378 CYS A O 1
ATOM 3116 N N . VAL A 1 379 ? -9.173 54.906 202.786 1.00 33.03 379 VAL A N 1
ATOM 3117 C CA . VAL A 1 379 ? -9.827 54.115 201.703 1.00 33.03 379 VAL A CA 1
ATOM 3118 C C . VAL A 1 379 ? -9.830 54.919 200.363 1.00 33.03 379 VAL A C 1
ATOM 3120 O O . VAL A 1 379 ? -10.028 56.123 200.443 1.00 33.03 379 VAL A O 1
ATOM 3123 N N . ARG A 1 380 ? -9.718 54.245 199.187 1.00 30.94 380 ARG A N 1
ATOM 3124 C CA . ARG A 1 380 ? -10.099 54.641 197.778 1.00 30.94 380 ARG A CA 1
ATOM 3125 C C . ARG A 1 380 ? -9.592 55.988 197.179 1.00 30.94 380 ARG A C 1
ATOM 3127 O O . ARG A 1 380 ? -9.350 56.939 197.898 1.00 30.94 380 ARG A O 1
ATOM 3134 N N . ASP A 1 381 ? -9.384 56.178 195.866 1.00 26.38 381 ASP A N 1
ATOM 3135 C CA . ASP A 1 381 ? -9.695 55.424 194.627 1.00 26.38 381 ASP A CA 1
ATOM 3136 C C . ASP A 1 381 ? -8.491 55.421 193.646 1.00 26.38 381 ASP A C 1
ATOM 3138 O O . ASP A 1 381 ? -7.631 56.296 193.713 1.00 26.38 381 ASP A O 1
ATOM 3142 N N . MET A 1 382 ? -8.434 54.465 192.703 1.00 31.70 382 MET A N 1
ATOM 3143 C CA . MET A 1 382 ? -7.340 54.325 191.717 1.00 31.70 382 MET A CA 1
ATOM 3144 C C . MET A 1 382 ? -7.832 53.775 190.361 1.00 31.70 382 MET A C 1
ATOM 3146 O O . MET A 1 382 ? -8.313 52.641 190.315 1.00 31.70 382 MET A O 1
ATOM 3150 N N . PRO A 1 383 ? -7.669 54.508 189.241 1.00 39.44 383 PRO A N 1
ATOM 3151 C CA . PRO A 1 383 ? -7.854 53.981 187.893 1.00 39.44 383 PRO A CA 1
ATOM 3152 C C . PRO A 1 383 ? -6.505 53.703 187.211 1.00 39.44 383 PRO A C 1
ATOM 3154 O O . PRO A 1 383 ? -5.690 54.602 187.012 1.00 39.44 383 PRO A O 1
ATOM 3157 N N . GLY A 1 384 ? -6.287 52.469 186.762 1.00 33.94 384 GLY A N 1
ATOM 3158 C CA . GLY A 1 384 ? -5.124 52.145 185.942 1.00 33.94 384 GLY A CA 1
ATOM 3159 C C . GLY A 1 384 ? -5.193 50.741 185.366 1.00 33.94 384 GLY A C 1
ATOM 3160 O O . GLY A 1 384 ? -5.230 49.779 186.121 1.00 33.94 384 GLY A O 1
ATOM 3161 N N . LEU A 1 385 ? -5.196 50.634 184.034 1.00 30.62 385 LEU A N 1
ATOM 3162 C CA . LEU A 1 385 ? -4.791 49.433 183.292 1.00 30.62 385 LEU A CA 1
ATOM 3163 C C . LEU A 1 385 ? -4.690 49.752 181.794 1.00 30.62 385 LEU A C 1
ATOM 3165 O O . LEU A 1 385 ? -5.602 49.507 181.004 1.00 30.62 385 LEU A O 1
ATOM 3169 N N . MET A 1 386 ? -3.537 50.288 181.389 1.00 42.22 386 MET A N 1
ATOM 3170 C CA . MET A 1 386 ? -3.116 50.145 179.999 1.00 42.22 386 MET A CA 1
ATOM 3171 C C . MET A 1 386 ? -2.668 48.705 179.768 1.00 42.22 386 MET A C 1
ATOM 3173 O O . MET A 1 386 ? -1.845 48.193 180.525 1.00 42.22 386 MET A O 1
ATOM 3177 N N . SER A 1 387 ? -3.151 48.098 178.686 1.00 30.56 387 SER A N 1
ATOM 3178 C CA . SER A 1 387 ? -2.337 47.399 177.673 1.00 30.56 387 SER A CA 1
ATOM 3179 C C . SER A 1 387 ? -3.132 46.311 176.966 1.00 30.56 387 SER A C 1
ATOM 3181 O O . SER A 1 387 ? -3.994 45.663 177.561 1.00 30.56 387 SER A O 1
ATOM 3183 N N . SER A 1 388 ? -2.780 46.133 175.691 1.00 32.16 388 SER A N 1
ATOM 3184 C CA . SER A 1 388 ? -2.975 44.940 174.861 1.00 32.16 388 SER A CA 1
ATOM 3185 C C . SER A 1 388 ? -4.343 44.239 174.906 1.00 32.16 388 SER A C 1
ATOM 3187 O O . SER A 1 388 ? -4.746 43.603 175.880 1.00 32.16 388 SER A O 1
ATOM 3189 N N . GLY A 1 389 ? -4.972 44.181 173.732 1.00 31.27 389 GLY A N 1
ATOM 3190 C CA . GLY A 1 389 ? -5.304 42.859 173.209 1.00 31.27 389 GLY A CA 1
ATOM 3191 C C . GLY A 1 389 ? -6.741 42.589 172.777 1.00 31.27 389 GLY A C 1
ATOM 3192 O O . GLY A 1 389 ? -7.494 41.954 173.506 1.00 31.27 389 GLY A O 1
ATOM 3193 N N . LEU A 1 390 ? -6.957 42.831 171.478 1.00 30.91 390 LEU A N 1
ATOM 3194 C CA . LEU A 1 390 ? -7.401 41.815 170.510 1.00 30.91 390 LEU A CA 1
ATOM 3195 C C . LEU A 1 390 ? -8.930 41.445 170.427 1.00 30.91 390 LEU A C 1
ATOM 3197 O O . LEU A 1 390 ? -9.710 41.742 171.319 1.00 30.91 390 LEU A O 1
ATOM 3201 N N . ILE A 1 391 ? -9.305 40.848 169.268 1.00 31.17 391 ILE A N 1
ATOM 3202 C CA . ILE A 1 391 ? -10.497 40.100 168.714 1.00 31.17 391 ILE A CA 1
ATOM 3203 C C . ILE A 1 391 ? -11.956 40.230 169.262 1.00 31.17 391 ILE A C 1
ATOM 3205 O O . ILE A 1 391 ? -12.255 40.945 170.202 1.00 31.17 391 ILE A O 1
ATOM 3209 N N . ASN A 1 392 ? -12.829 39.378 168.684 1.00 28.66 392 ASN A N 1
ATOM 3210 C CA . ASN A 1 392 ? -14.132 38.789 169.079 1.00 28.66 392 ASN A CA 1
ATOM 3211 C C . ASN A 1 392 ? -15.398 39.643 168.961 1.00 28.66 392 ASN A C 1
ATOM 3213 O O . ASN A 1 392 ? -15.657 40.498 169.796 1.00 28.66 392 ASN A O 1
ATOM 3217 N N . ARG A 1 393 ? -16.206 39.209 167.974 1.00 31.84 393 ARG A N 1
ATOM 3218 C CA . ARG A 1 393 ? -17.680 39.089 167.886 1.00 31.84 393 ARG A CA 1
ATOM 3219 C C . ARG A 1 393 ? -18.505 40.128 168.668 1.00 31.84 393 ARG A C 1
ATOM 3221 O O . ARG A 1 393 ? -18.360 40.303 169.864 1.00 31.84 393 ARG A O 1
ATOM 3228 N N . THR A 1 394 ? -19.551 40.701 168.083 1.00 29.16 394 THR A N 1
ATOM 3229 C CA . THR A 1 394 ? -20.548 40.045 167.211 1.00 29.16 394 THR A CA 1
ATOM 3230 C C . THR A 1 394 ? -21.429 41.122 166.546 1.00 29.16 394 THR A C 1
ATOM 3232 O O . THR A 1 394 ? -21.204 42.303 166.768 1.00 29.16 394 THR A O 1
ATOM 3235 N N . VAL A 1 395 ? -22.512 40.689 165.882 1.00 29.44 395 VAL A N 1
ATOM 3236 C CA . VAL A 1 395 ? -23.760 41.447 165.621 1.00 29.44 395 VAL A CA 1
ATOM 3237 C C . VAL A 1 395 ? -23.869 42.170 164.263 1.00 29.44 395 VAL A C 1
ATOM 3239 O O . VAL A 1 395 ? -23.266 43.203 164.032 1.00 29.44 395 VAL A O 1
ATOM 3242 N N . LYS A 1 396 ? -24.741 41.583 163.423 1.00 28.45 396 LYS A N 1
ATOM 3243 C CA . LYS A 1 396 ? -25.759 42.167 162.517 1.00 28.45 396 LYS A CA 1
ATOM 3244 C C . LYS A 1 396 ? -25.434 43.437 161.695 1.00 28.45 396 LYS A C 1
ATOM 3246 O O . LYS A 1 396 ? -25.220 44.507 162.243 1.00 28.45 396 LYS A O 1
ATOM 3251 N N . TRP A 1 397 ? -25.615 43.307 160.371 1.00 28.66 397 TRP A N 1
ATOM 3252 C CA . TRP A 1 397 ? -26.749 43.857 159.584 1.00 28.66 397 TRP A CA 1
ATOM 3253 C C . TRP A 1 397 ? -27.454 45.145 160.100 1.00 28.66 397 TRP A C 1
ATOM 3255 O O . TRP A 1 397 ? -27.758 45.182 161.292 1.00 28.66 397 TRP A O 1
ATOM 3265 N N . PRO A 1 398 ? -27.938 46.079 159.228 1.00 45.06 398 PRO A N 1
ATOM 3266 C CA . PRO A 1 398 ? -28.380 45.790 157.846 1.00 45.06 398 PRO A CA 1
ATOM 3267 C C . PRO A 1 398 ? -28.214 46.884 156.739 1.00 45.06 398 PRO A C 1
ATOM 3269 O O . PRO A 1 398 ? -28.140 48.074 157.013 1.00 45.06 398 PRO A O 1
ATOM 3272 N N . ARG A 1 399 ? -28.457 46.437 155.489 1.00 33.78 399 ARG A N 1
ATOM 3273 C CA . ARG A 1 399 ? -29.310 47.060 154.430 1.00 33.78 399 ARG A CA 1
ATOM 3274 C C . ARG A 1 399 ? -28.801 48.166 153.466 1.00 33.78 399 ARG A C 1
ATOM 3276 O O . ARG A 1 399 ? -28.196 49.146 153.861 1.00 33.78 399 ARG A O 1
ATOM 3283 N N . VAL A 1 400 ? -29.321 48.020 152.228 1.00 31.62 400 VAL A N 1
ATOM 3284 C CA . VAL A 1 400 ? -29.393 48.927 151.044 1.00 31.62 400 VAL A CA 1
ATOM 3285 C C . VAL A 1 400 ? -28.033 49.159 150.340 1.00 31.62 400 VAL A C 1
ATOM 3287 O O . VAL A 1 400 ? -27.117 49.673 150.958 1.00 31.62 400 VAL A O 1
ATOM 3290 N N . LEU A 1 401 ? -27.738 48.621 149.137 1.00 33.25 401 LEU A N 1
ATOM 3291 C CA . LEU A 1 401 ? -28.286 48.892 147.778 1.00 33.25 401 LEU A CA 1
ATOM 3292 C C . LEU A 1 401 ? -28.105 50.372 147.327 1.00 33.25 401 LEU A C 1
ATOM 3294 O O . LEU A 1 401 ? -28.231 51.252 148.171 1.00 33.25 401 LEU A O 1
ATOM 3298 N N . PRO A 1 402 ? -27.995 50.694 146.014 1.00 49.25 402 PRO A N 1
ATOM 3299 C CA . PRO A 1 402 ? -27.522 49.864 144.888 1.00 49.25 402 PRO A CA 1
ATOM 3300 C C . PRO A 1 402 ? -26.710 50.588 143.768 1.00 49.25 402 PRO A C 1
ATOM 3302 O O . PRO A 1 402 ? -26.677 51.807 143.673 1.00 49.25 402 PRO A O 1
ATOM 3305 N N . TYR A 1 403 ? -26.248 49.761 142.815 1.00 32.78 403 TYR A N 1
ATOM 3306 C CA . TYR A 1 403 ? -26.069 50.006 141.366 1.00 32.78 403 TYR A CA 1
ATOM 3307 C C . TYR A 1 403 ? -24.815 50.679 140.765 1.00 32.78 403 TYR A C 1
ATOM 3309 O O . TYR A 1 403 ? -24.342 51.719 141.201 1.00 32.78 403 TYR A O 1
ATOM 3317 N N . ALA A 1 404 ? -24.469 50.092 139.602 1.00 29.84 404 ALA A N 1
ATOM 3318 C CA . ALA A 1 404 ? -23.794 50.643 138.418 1.00 29.84 404 ALA A CA 1
ATOM 3319 C C . ALA A 1 404 ? -22.263 50.840 138.458 1.00 29.84 404 ALA A C 1
ATOM 3321 O O . ALA A 1 404 ? -21.707 51.210 139.482 1.00 29.84 404 ALA A O 1
ATOM 3322 N N . LEU A 1 405 ? -21.511 50.655 137.360 1.00 30.09 405 LEU A N 1
ATOM 3323 C CA . LEU A 1 405 ? -21.703 49.985 136.043 1.00 30.09 405 LEU A CA 1
ATOM 3324 C C . LEU A 1 405 ? -20.312 49.974 135.359 1.00 30.09 405 LEU A C 1
ATOM 3326 O O . LEU A 1 405 ? -19.632 50.980 135.508 1.00 30.09 405 LEU A O 1
ATOM 3330 N N . LEU A 1 406 ? -19.905 48.920 134.623 1.00 29.36 406 LEU A N 1
ATOM 3331 C CA . LEU A 1 406 ? -18.765 48.838 133.654 1.00 29.36 406 LEU A CA 1
ATOM 3332 C C . LEU A 1 406 ? -18.472 47.343 133.324 1.00 29.36 406 LEU A C 1
ATOM 3334 O O . LEU A 1 406 ? -18.857 46.487 134.122 1.00 29.36 406 LEU A O 1
ATOM 3338 N N . PRO A 1 407 ? -17.673 47.001 132.288 1.00 61.84 407 PRO A N 1
ATOM 3339 C CA . PRO A 1 407 ? -17.809 47.241 130.842 1.00 61.84 407 PRO A CA 1
ATOM 3340 C C . PRO A 1 407 ? -17.966 45.891 130.079 1.00 61.84 407 PRO A C 1
ATOM 3342 O O . PRO A 1 407 ? -18.292 44.878 130.700 1.00 61.84 407 PRO A O 1
ATOM 3345 N N . PRO A 1 408 ? -17.732 45.827 128.750 1.00 47.91 408 PRO A N 1
ATOM 3346 C CA . PRO A 1 408 ? -16.504 45.128 128.319 1.00 47.91 408 PRO A CA 1
ATOM 3347 C C . PRO A 1 408 ? -15.816 45.691 127.053 1.00 47.91 408 PRO A C 1
ATOM 3349 O O . PRO A 1 408 ? -16.399 46.448 126.281 1.00 47.91 408 PRO A O 1
ATOM 3352 N N . LEU A 1 409 ? -14.565 45.266 126.835 1.00 32.19 409 LEU A N 1
ATOM 3353 C CA . LEU A 1 409 ? -13.794 45.472 125.599 1.00 32.19 409 LEU A CA 1
ATOM 3354 C C . LEU A 1 409 ? -13.990 44.312 124.606 1.00 32.19 409 LEU A C 1
ATOM 3356 O O . LEU A 1 409 ? -14.238 43.173 124.999 1.00 32.19 409 LEU A O 1
ATOM 3360 N N . GLN A 1 410 ? -13.865 44.632 123.319 1.00 30.84 410 GLN A N 1
ATOM 3361 C CA . GLN A 1 410 ? -14.034 43.735 122.169 1.00 30.84 410 GLN A CA 1
ATOM 3362 C C . GLN A 1 410 ? -12.747 42.958 121.843 1.00 30.84 410 GLN A C 1
ATOM 3364 O O . GLN A 1 410 ? -11.666 43.430 122.188 1.00 30.84 410 GLN A O 1
ATOM 3369 N N . ILE A 1 411 ? -12.862 41.855 121.083 1.00 30.64 411 ILE A N 1
ATOM 3370 C CA . ILE A 1 411 ? -11.927 41.442 120.008 1.00 30.64 411 ILE A CA 1
ATOM 3371 C C . ILE A 1 411 ? -12.514 40.245 119.212 1.00 30.64 411 ILE A C 1
ATOM 3373 O O . ILE A 1 411 ? -13.071 39.326 119.805 1.00 30.64 411 ILE A O 1
ATOM 3377 N N . LEU A 1 412 ? -12.339 40.269 117.879 1.00 30.55 412 LEU A N 1
ATOM 3378 C CA . LEU A 1 412 ? -12.537 39.187 116.880 1.00 30.55 412 LEU A CA 1
ATOM 3379 C C . LEU A 1 412 ? -13.965 38.721 116.484 1.00 30.55 412 LEU A C 1
ATOM 3381 O O . LEU A 1 412 ? -14.386 37.588 116.704 1.00 30.55 412 LEU A O 1
ATOM 3385 N N . GLU A 1 413 ? -14.623 39.589 115.714 1.00 30.25 413 GLU A N 1
ATOM 3386 C CA . GLU A 1 413 ? -15.252 39.266 114.410 1.00 30.25 413 GLU A CA 1
ATOM 3387 C C . GLU A 1 413 ? -14.230 38.649 113.404 1.00 30.25 413 GLU A C 1
ATOM 3389 O O . GLU A 1 413 ? -13.031 38.792 113.627 1.00 30.25 413 GLU A O 1
ATOM 3394 N N . LEU A 1 414 ? -14.530 38.024 112.248 1.00 30.38 414 LEU A N 1
ATOM 3395 C CA . LEU A 1 414 ? -15.741 37.563 111.527 1.00 30.38 414 LEU A CA 1
ATOM 3396 C C . LEU A 1 414 ? -15.271 36.667 110.336 1.00 30.38 414 LEU A C 1
ATOM 3398 O O . LEU A 1 414 ? -14.165 36.868 109.849 1.00 30.38 414 LEU A O 1
ATOM 3402 N N . VAL A 1 415 ? -16.171 35.832 109.777 1.00 30.77 415 VAL A N 1
ATOM 3403 C CA . VAL A 1 415 ? -16.311 35.514 108.317 1.00 30.77 415 VAL A CA 1
ATOM 3404 C C . VAL A 1 415 ? -15.182 34.748 107.570 1.00 30.77 415 VAL A C 1
ATOM 3406 O O . VAL A 1 415 ? -14.005 34.989 107.773 1.00 30.77 415 VAL A O 1
ATOM 3409 N N . ALA A 1 416 ? -15.434 33.880 106.572 1.00 30.34 416 ALA A N 1
ATOM 3410 C CA . ALA A 1 416 ? -16.579 33.023 106.203 1.00 30.34 416 ALA A CA 1
ATOM 3411 C C . ALA A 1 416 ? -16.196 32.126 104.985 1.00 30.34 416 ALA A C 1
ATOM 3413 O O . ALA A 1 416 ? -15.091 32.208 104.460 1.00 30.34 416 ALA A O 1
ATOM 3414 N N . LEU A 1 417 ? -17.199 31.404 104.463 1.00 30.59 417 LEU A N 1
ATOM 3415 C CA . LEU A 1 417 ? -17.416 31.055 103.044 1.00 30.59 417 LEU A CA 1
ATOM 3416 C C . LEU A 1 417 ? -16.596 29.926 102.363 1.00 30.59 417 LEU A C 1
ATOM 3418 O O . LEU A 1 417 ? -15.469 30.094 101.919 1.00 30.59 417 LEU A O 1
ATOM 3422 N N . ILE A 1 418 ? -17.328 28.834 102.099 1.00 30.45 418 ILE A N 1
ATOM 3423 C CA . ILE A 1 418 ? -17.443 28.106 100.815 1.00 30.45 418 ILE A CA 1
ATOM 3424 C C . ILE A 1 418 ? -16.143 27.644 100.121 1.00 30.45 418 ILE A C 1
ATOM 3426 O O . ILE A 1 418 ? -15.489 28.368 99.364 1.00 30.45 418 ILE A O 1
ATOM 3430 N N . ALA A 1 419 ? -15.908 26.331 100.197 1.00 32.56 419 ALA A N 1
ATOM 3431 C CA . ALA A 1 419 ? -15.048 25.607 99.266 1.00 32.56 419 ALA A CA 1
ATOM 3432 C C . ALA A 1 419 ? -15.690 25.522 97.860 1.00 32.56 419 ALA A C 1
ATOM 3434 O O . ALA A 1 419 ? -16.443 24.608 97.544 1.00 32.56 419 ALA A O 1
ATOM 3435 N N . SER A 1 420 ? -15.434 26.546 97.043 1.00 32.88 420 SER A N 1
ATOM 3436 C CA . SER A 1 420 ? -14.546 26.463 95.868 1.00 32.88 420 SER A CA 1
ATOM 3437 C C . SER A 1 420 ? -14.434 25.122 95.103 1.00 32.88 420 SER A C 1
ATOM 3439 O O . SER A 1 420 ? -14.228 24.087 95.719 1.00 32.88 420 SER A O 1
ATOM 3441 N N . ARG A 1 421 ? -14.346 25.077 93.760 1.00 37.66 421 ARG A N 1
ATOM 3442 C CA . ARG A 1 421 ? -14.475 26.098 92.683 1.00 37.66 421 ARG A CA 1
ATOM 3443 C C . ARG A 1 421 ? -14.205 25.419 91.321 1.00 37.66 421 ARG A C 1
ATOM 3445 O O . ARG A 1 421 ? -13.345 24.548 91.286 1.00 37.66 421 ARG A O 1
ATOM 3452 N N . LEU A 1 422 ? -14.735 25.994 90.226 1.00 33.06 422 LEU A N 1
ATOM 3453 C CA . LEU A 1 422 ? -14.217 25.883 88.834 1.00 33.06 422 LEU A CA 1
ATOM 3454 C C . LEU A 1 422 ? -14.306 24.446 88.223 1.00 33.06 422 LEU A C 1
ATOM 3456 O O . LEU A 1 422 ? -14.431 23.472 88.943 1.00 33.06 422 LEU A O 1
ATOM 3460 N N . ILE A 1 423 ? -14.353 24.206 86.906 1.00 33.12 423 ILE A N 1
ATOM 3461 C CA . ILE A 1 423 ? -13.700 24.877 85.774 1.00 33.12 423 ILE A CA 1
ATOM 3462 C C . ILE A 1 423 ? -14.629 25.008 84.544 1.00 33.12 423 ILE A C 1
ATOM 3464 O O . ILE A 1 423 ? -15.419 24.135 84.205 1.00 33.12 423 ILE A O 1
ATOM 3468 N N . VAL A 1 424 ? -14.439 26.154 83.896 1.00 34.75 424 VAL A N 1
ATOM 3469 C CA . VAL A 1 424 ? -14.815 26.648 82.563 1.00 34.75 424 VAL A CA 1
ATOM 3470 C C . VAL A 1 424 ? -14.450 25.718 81.385 1.00 34.75 424 VAL A C 1
ATOM 3472 O O . VAL A 1 424 ? -13.338 25.207 81.351 1.00 34.75 424 VAL A O 1
ATOM 3475 N N . GLY A 1 425 ? -15.265 25.699 80.317 1.00 29.45 425 GLY A N 1
ATOM 3476 C CA . GLY A 1 425 ? -14.712 25.706 78.946 1.00 29.45 425 GLY A CA 1
ATOM 3477 C C . GLY A 1 425 ? -15.394 24.855 77.864 1.00 29.45 425 GLY A C 1
ATOM 3478 O O . GLY A 1 425 ? -15.706 23.694 78.092 1.00 29.45 425 GLY A O 1
ATOM 3479 N N . SER A 1 426 ? -15.457 25.434 76.651 1.00 32.03 426 SER A N 1
ATOM 3480 C CA . SER A 1 426 ? -15.677 24.782 75.339 1.00 32.03 426 SER A CA 1
ATOM 3481 C C . SER A 1 426 ? -17.013 24.060 75.086 1.00 32.03 426 SER A C 1
ATOM 3483 O O . SER A 1 426 ? -17.723 23.684 76.006 1.00 32.03 426 SER A O 1
ATOM 3485 N N . SER A 1 427 ? -17.403 23.769 73.840 1.00 32.00 427 SER A N 1
ATOM 3486 C CA . SER A 1 427 ? -17.192 24.423 72.527 1.00 32.00 427 SER A CA 1
ATOM 3487 C C . SER A 1 427 ? -18.140 23.732 71.524 1.00 32.00 427 SER A C 1
ATOM 3489 O O . SER A 1 427 ? -18.802 22.755 71.867 1.00 32.00 427 SER A O 1
ATOM 3491 N N . ALA A 1 428 ? -18.206 24.249 70.300 1.00 34.25 428 ALA A N 1
ATOM 3492 C CA . ALA A 1 428 ? -18.883 23.685 69.136 1.00 34.25 428 ALA A CA 1
ATOM 3493 C C . ALA A 1 428 ? -18.797 22.148 68.987 1.00 34.25 428 ALA A C 1
ATOM 3495 O O . ALA A 1 428 ? -17.735 21.563 69.167 1.00 34.25 428 ALA A O 1
ATOM 3496 N N . ASP A 1 429 ? -19.897 21.526 68.544 1.00 33.66 429 ASP A N 1
ATOM 3497 C CA . ASP A 1 429 ? -19.960 21.053 67.152 1.00 33.66 429 ASP A CA 1
ATOM 3498 C C . ASP A 1 429 ? -21.390 20.692 66.710 1.00 33.66 429 ASP A C 1
ATOM 3500 O O . ASP A 1 429 ? -22.091 19.884 67.321 1.00 33.66 429 ASP A O 1
ATOM 3504 N N . LYS A 1 430 ? -21.828 21.297 65.599 1.00 38.44 430 LYS A N 1
ATOM 3505 C CA . LYS A 1 430 ? -23.043 20.931 64.859 1.00 38.44 430 LYS A CA 1
ATOM 3506 C C . LYS A 1 430 ? -22.737 20.920 63.362 1.00 38.44 430 LYS A C 1
ATOM 3508 O O . LYS A 1 430 ? -22.370 21.944 62.806 1.00 38.44 430 LYS A O 1
ATOM 3513 N N . HIS A 1 431 ? -23.009 19.779 62.730 1.00 36.12 431 HIS A N 1
ATOM 3514 C CA . HIS A 1 431 ? -23.251 19.600 61.292 1.00 36.12 431 HIS A CA 1
ATOM 3515 C C . HIS A 1 431 ? -22.229 20.161 60.279 1.00 36.12 431 HIS A C 1
ATOM 3517 O O . HIS A 1 431 ? -22.458 21.221 59.708 1.00 36.12 431 HIS A O 1
ATOM 3523 N N . VAL A 1 432 ? -21.284 19.316 59.840 1.00 37.38 432 VAL A N 1
ATOM 3524 C CA . VAL A 1 432 ? -21.001 19.142 58.395 1.00 37.38 432 VAL A CA 1
ATOM 3525 C C . VAL A 1 432 ? -20.715 17.666 58.085 1.00 37.38 432 VAL A C 1
ATOM 3527 O O . VAL A 1 432 ? -19.596 17.196 58.247 1.00 37.38 432 VAL A O 1
ATOM 3530 N N . ILE A 1 433 ? -21.713 16.939 57.570 1.00 36.06 433 ILE A N 1
ATOM 3531 C CA . ILE A 1 433 ? -21.490 15.788 56.677 1.00 36.06 433 ILE A CA 1
ATOM 3532 C C . ILE A 1 433 ? -22.521 15.881 55.549 1.00 36.06 433 ILE A C 1
ATOM 3534 O O . ILE A 1 433 ? -23.633 15.370 55.662 1.00 36.06 433 ILE A O 1
ATOM 3538 N N . GLN A 1 434 ? -22.137 16.509 54.438 1.00 42.53 434 GLN A N 1
ATOM 3539 C CA . GLN A 1 434 ? -22.746 16.229 53.141 1.00 42.53 434 GLN A CA 1
ATOM 3540 C C . GLN A 1 434 ? -21.736 15.468 52.284 1.00 42.53 434 GLN A C 1
ATOM 3542 O O . GLN A 1 434 ? -20.763 16.023 51.787 1.00 42.53 434 GLN A O 1
ATOM 3547 N N . LYS A 1 435 ? -22.007 14.175 52.085 1.00 41.22 435 LYS A N 1
ATOM 3548 C CA . LYS A 1 435 ? -21.575 13.478 50.874 1.00 41.22 435 LYS A CA 1
ATOM 3549 C C . LYS A 1 435 ? -22.508 13.908 49.743 1.00 41.22 435 LYS A C 1
ATOM 3551 O O . LYS A 1 435 ? -23.704 13.641 49.865 1.00 41.22 435 LYS A O 1
ATOM 3556 N N . LYS A 1 436 ? -21.973 14.446 48.644 1.00 46.09 436 LYS A N 1
ATOM 3557 C CA . LYS A 1 436 ? -22.392 14.108 47.269 1.00 46.09 436 LYS A CA 1
ATOM 3558 C C . LYS A 1 436 ? -21.534 14.825 46.219 1.00 46.09 436 LYS A C 1
ATOM 3560 O O . LYS A 1 436 ? -21.489 16.045 46.241 1.00 46.09 436 LYS A O 1
ATOM 3565 N N . GLN A 1 437 ? -20.987 13.994 45.323 1.00 38.88 437 GLN A N 1
ATOM 3566 C CA . GLN A 1 437 ? -20.628 14.230 43.912 1.00 38.88 437 GLN A CA 1
ATOM 3567 C C . GLN A 1 437 ? -19.681 15.394 43.599 1.00 38.88 437 GLN A C 1
ATOM 3569 O O . GLN A 1 437 ? -20.143 16.550 43.566 1.00 38.88 437 GLN A O 1
#

pLDDT: mean 78.5, std 22.89, range [26.38, 98.75]

Foldseek 3Di:
DVVVVVVVVVVVVVVVVVVVVVVVVVVVVVVVVVVVVVVVVVVVCVVVVVVVVVVVVVVVVVVVVVVVCVVVVVVVVVVVVVVVVVVVVVVVVVVVVVVVVVVVVVVVVVVVVVVVVVVVVVVVVVVVVVVVVVVVVVVVVVVVVVVVVVVVVVVVVVVVVVVVVVVVVVVVVVVVVVVVVVVVVVVVVVVVVVVVVVVVVVVVVVVVVVLVVLLLVLLVDPDNVVNVVSCVVVPLVPPDDPVVNVVSVVSSVVSNVVVVVVVVVVVVVVVVVVVVVVVVVVVVVVVVVVVVVVVVVPVVVVVVVVVVVVVVVVVVVVVVVVVVVVVLVVLQVVVVVVVVVVVVVVVVVVVVVVVVVVVVVVVCVVPPVPDDDDDDDDDDDDDDDDDDDGDDDDDDDDDDDDDDDDDDDDDDDDDDDDDDDDDDDDDDDDDDDDDDD

InterPro domains:
  IPR026205 Progesterone-induced-blocking factor 1 [PTHR18950] (1-359)

Organism: Cyclopterus lumpus (NCBI:txid8103)

Secondary structure (DSSP, 8-state):
-HHHHHHHHHHHHHHHHHHHHHHHHHHHHHHHHHHHHHHHHHHHHHHHHHHHHHHHHHHHHHHHHHHHHHHHHHHHHHHHHHHHHHHHHHHHHHHHHHHHHHHHHHHHHHHHHHHHHHHHHHHHHHHHHHHHHHHHHHHHHHHHHHHHHHHHHHHHHHHHHHHHHHHHHHHHHHHHHHHHHHHHHHHHHHHHHHHHHHHHHHHHHHHHHHHHHHHHHHHH-S-HHHHHHHHIIIIITTSS-HHHHHHHHHHHHHHHHHHHHHHHHHHHHHHHHHHHHHHHHHHHHHHHHHHHHHHHHHHHHHHHHHHHHHHHHHHHHHHHHHHHHHHHHHHHHHHHHHHHHHHHHHHHHHHHHHHHHHHHHHHHTTTTTTS------------------------------------------------------------------

Sequence (437 aa):
MELSVRCAHGEDRLERLQVQLEDTKKAREDAYEKYMASRFDRYKSEYETKLREELENIRLKTSQEIDNLQRTSREMYERENRNLREARDNAVVEKDRALASDRDTQSRYDQLLEQFRRLQLGTDSRVSELSNQAKLHSFEAERAEMVKDETAKALAQCQVECEKQQKKLELLTQEFYRLQTSSEKRLAELQAQNAEQASRLETYEKLEQELDQVTMQAAEIENEEEAERVLFSYGYGANVPTTAKRRLKQSVHLARRVLQLERQNTSLRRELERHKSQTGQISEELLAANQLLQQTQQPYSYLIDTVRQKDSQIIAMKERLDSLEDDVSSLRKERTALQQVKNNMAADLERLLNHREVLYVCVLVYVCVLERVCVCVCVRDMPGLMSSGLINRTVKWPRVLPYALLPPLQILELVALIASRLIVGSSADKHVIQKKQ

Radius of gyration: 124.5 Å; chains: 1; bounding box: 191×84×409 Å